Protein AF-0000000080298814 (afdb_homodimer)

Solvent-accessible surface area (backbone atoms only — not comparable to full-atom values): 32130 Å² total; per-residue (Å²): 128,80,72,78,66,82,83,69,59,76,47,76,43,80,50,87,76,54,73,72,42,52,56,66,29,29,35,49,43,35,36,36,37,41,56,43,55,50,73,49,74,78,47,50,82,78,32,83,67,6,69,38,52,48,50,89,70,24,35,37,42,87,37,32,31,44,38,39,27,72,34,41,35,28,40,36,32,36,79,73,35,71,78,40,79,45,38,52,13,29,32,38,56,44,50,51,74,41,45,32,31,57,47,56,35,52,82,54,8,29,31,34,40,38,41,28,32,49,43,62,54,60,50,44,31,40,74,65,58,77,48,46,75,87,60,33,72,41,61,58,48,84,46,70,68,59,50,48,51,55,42,50,44,44,51,45,60,70,66,59,52,50,49,36,45,40,26,43,28,10,46,50,42,24,50,54,15,40,50,54,19,46,31,53,45,54,62,34,49,55,90,49,47,43,56,55,50,50,50,50,50,51,53,48,61,75,35,37,55,46,84,80,52,62,61,59,51,22,54,76,68,71,44,57,48,70,56,45,43,53,52,37,22,73,51,70,74,31,46,57,67,57,42,51,51,51,51,39,50,52,48,47,54,41,42,44,35,20,43,84,64,48,72,61,53,50,27,55,52,44,54,45,95,36,54,66,54,42,41,53,51,42,22,71,73,71,74,35,44,65,67,56,50,22,33,38,50,25,63,75,75,75,72,76,76,73,81,122,128,78,70,79,69,80,83,69,60,75,45,76,43,79,50,86,78,54,73,71,41,53,56,67,30,30,36,51,44,33,36,36,39,40,58,43,55,51,74,47,75,78,49,49,80,79,32,83,68,5,70,39,53,48,51,89,69,24,34,36,43,87,37,32,32,45,38,38,27,73,33,41,34,28,40,36,32,37,80,73,34,72,77,40,80,43,37,51,14,30,33,38,56,44,49,50,75,42,44,32,33,57,48,56,35,54,82,54,7,29,30,36,40,38,42,28,32,47,42,63,53,58,51,44,29,39,73,64,60,76,49,46,75,88,60,32,72,40,62,59,48,84,45,69,69,61,50,49,51,54,40,48,43,44,51,45,61,69,65,60,52,49,50,36,44,40,27,42,27,9,47,52,40,24,49,53,15,40,51,52,19,45,31,53,46,54,63,34,50,55,90,50,48,43,56,54,49,50,48,49,51,51,54,47,61,76,36,38,55,48,83,80,53,62,60,59,52,21,54,75,68,71,43,57,49,72,57,45,42,53,51,38,21,73,52,70,73,32,46,56,68,58,43,50,52,51,51,37,49,52,48,47,53,42,42,43,34,20,43,86,64,49,71,60,53,49,27,54,51,43,55,45,96,35,55,67,54,40,41,52,50,43,22,70,74,70,74,36,43,65,67,5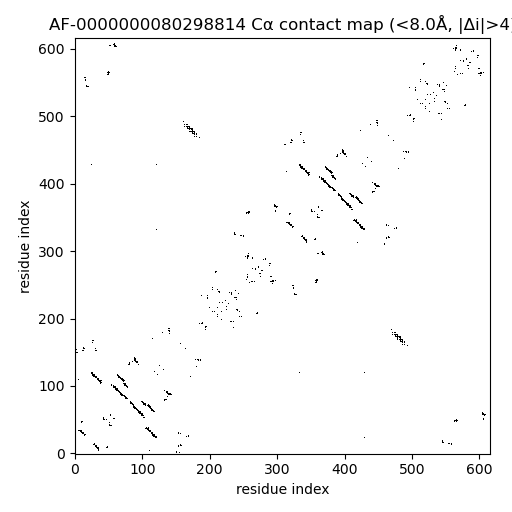5,49,20,33,38,51,25,62,74,75,75,71,76,75,73,80,121

Organism: Bacteroides stercoris (NCBI:txid46506)

Secondary structure (DSSP, 8-state):
-----SSS-EEEEE----HHHHTTS-EEEEEEEEEE-TT--SS-TT-TT-----TTT-EE-SSEEEEEEEEEEEEEEESSS--EEEETTEEEEE-TT-EEEEEE-TTT-EEEEEEEEE-HHHHHHHHTTSS-TT--EEE--S-HHHHHHHHHHHHHHHH--TTHHHHHHHHHHHHHHHHHHHHHHHHHHGGGHHHHHHHHHHHHHHTTTS---HHHHHHHTT--HHHHHHHHHHHHSS-HHHHHHHHHHHHHHHHHHH----HHHHHHHTT-S-HHHHHHHHHHHHSS-HHHHHHHHS----------/-----SSS-EEEEE----HHHHTTS-EEEEEEEEEE-TT--SS-TT-TT-----TTT-EE-SSEEEEEEEEEEEEEEESSS--EEEETTEEEEE-TT-EEEEEE-TTT-EEEEEEEEE-HHHHHHHHTTSS-TT--EEE--S-HHHHHHHHHHHHHHHH--TTHHHHHHHHHHHHHHHHHHHHHHHHHHGGGHHHHHHHHHHHHHHTTTS---HHHHHHHTT--HHHHHHHHHHHHSS-HHHHHHHHHHHHHHHHHHH----HHHHHHHTT-S-HHHHHHHHHHHHSS-HHHHHHHHS----------

Sequence (616 aa):
MTKNYNDLGVEFKYLIVNDMDQKFGLWVNTVGFQSIQPDSPYPLKDHPSGYFFNAQKGRVLREYQLVYITKGRGLFSSETTPEKQVCKGRLMVLFPGQWHTYHPYRQTGWNEYYIGFEGPVIDNLVKGGFLSKDNQVLEVGLNEELVSLFSRALEIAEADKISSQQYLGGIVLHIVGMILSISKNKIFEVGDVDQKIEQAKIIMNENVFKDIDPEELAMKLNISYSWFRKVFKDYTGYAPAKYFQELKLRKAKQLLVGTSHSVKEISFMLDYKSTEHFFSLFKKRTGFTPLEYRSFGRETEVENEDFDMTKNYNDLGVEFKYLIVNDMDQKFGLWVNTVGFQSIQPDSPYPLKDHPSGYFFNAQKGRVLREYQLVYITKGRGLFSSETTPEKQVCKGRLMVLFPGQWHTYHPYRQTGWNEYYIGFEGPVIDNLVKGGFLSKDNQVLEVGLNEELVSLFSRALEIAEADKISSQQYLGGIVLHIVGMILSISKNKIFEVGDVDQKIEQAKIIMNENVFKDIDPEELAMKLNISYSWFRKVFKDYTGYAPAKYFQELKLRKAKQLLVGTSHSVKEISFMLDYKSTEHFFSLFKKRTGFTPLEYRSFGRETEVENEDFD

Radius of gyration: 27.39 Å; Cα contacts (8 Å, |Δi|>4): 1115; chains: 2; bounding box: 81×77×68 Å

Structure (mmCIF, N/CA/C/O backbone):
data_AF-0000000080298814-model_v1
#
loop_
_entity.id
_entity.type
_entity.pdbx_description
1 polymer 'AraC family transcriptional regulator'
#
loop_
_atom_site.group_PDB
_atom_site.id
_atom_site.type_symbol
_atom_site.label_atom_id
_atom_site.label_alt_id
_atom_site.label_comp_id
_atom_site.label_asym_id
_atom_site.label_entity_id
_atom_site.label_seq_id
_atom_site.pdbx_PDB_ins_code
_atom_site.Cartn_x
_atom_site.Cartn_y
_atom_site.Cartn_z
_atom_site.occupancy
_atom_site.B_iso_or_equiv
_atom_site.auth_seq_id
_atom_site.auth_comp_id
_atom_site.auth_asym_id
_atom_site.auth_atom_id
_atom_site.pdbx_PDB_model_num
ATOM 1 N N . MET A 1 1 ? 7.207 -0.184 19.047 1 35.66 1 MET A N 1
ATOM 2 C CA . MET A 1 1 ? 5.98 -0.48 19.781 1 35.66 1 MET A CA 1
ATOM 3 C C . MET A 1 1 ? 4.812 0.341 19.25 1 35.66 1 MET A C 1
ATOM 5 O O . MET A 1 1 ? 4.879 1.571 19.219 1 35.66 1 MET A O 1
ATOM 9 N N . THR A 1 2 ? 4.062 -0.281 18.484 1 47.53 2 THR A N 1
ATOM 10 C CA . THR A 1 2 ? 2.891 0.423 17.969 1 47.53 2 THR A CA 1
ATOM 11 C C . THR A 1 2 ? 2.053 0.984 19.125 1 47.53 2 THR A C 1
ATOM 13 O O . THR A 1 2 ? 1.769 0.281 20.094 1 47.53 2 THR A O 1
ATOM 16 N N . LYS A 1 3 ? 2.055 2.26 19.25 1 52.78 3 LYS A N 1
ATOM 17 C CA . LYS A 1 3 ? 1.209 2.922 20.234 1 52.78 3 LYS A CA 1
ATOM 18 C C . LYS A 1 3 ? -0.195 2.324 20.25 1 52.78 3 LYS A C 1
ATOM 20 O O . LYS A 1 3 ? -0.808 2.146 19.188 1 52.78 3 LYS A O 1
ATOM 25 N N . ASN A 1 4 ? -0.566 1.543 21.281 1 52.34 4 ASN A N 1
ATOM 26 C CA . ASN A 1 4 ? -1.915 1.016 21.453 1 52.34 4 ASN A CA 1
ATOM 27 C C . ASN A 1 4 ? -2.914 2.125 21.766 1 52.34 4 ASN A C 1
ATOM 29 O O . ASN A 1 4 ? -2.895 2.697 22.859 1 52.34 4 ASN A O 1
ATOM 33 N N . TYR A 1 5 ? -3.617 2.631 20.844 1 58.25 5 TYR A N 1
ATOM 34 C CA . TYR A 1 5 ? -4.578 3.717 21.016 1 58.25 5 TYR A CA 1
ATOM 35 C C . TYR A 1 5 ? -5.855 3.223 21.672 1 58.25 5 TYR A C 1
ATOM 37 O O . TYR A 1 5 ? -6.848 3.949 21.75 1 58.25 5 TYR A O 1
ATOM 45 N N . ASN A 1 6 ? -6.035 1.974 22.188 1 53.84 6 ASN A N 1
ATOM 46 C CA . ASN A 1 6 ? -7.312 1.367 22.562 1 53.84 6 ASN A CA 1
ATOM 47 C C . ASN A 1 6 ? -8.094 2.25 23.531 1 53.84 6 ASN A C 1
ATOM 49 O O . ASN A 1 6 ? -9.328 2.23 23.547 1 53.84 6 ASN A O 1
ATOM 53 N N . ASP A 1 7 ? -7.484 2.822 24.547 1 52.81 7 ASP A N 1
ATOM 54 C CA . ASP A 1 7 ? -8.422 3.248 25.578 1 52.81 7 ASP A CA 1
ATOM 55 C C . ASP A 1 7 ? -8.328 4.754 25.828 1 52.81 7 ASP A C 1
ATOM 57 O O . ASP A 1 7 ? -9.023 5.293 26.688 1 52.81 7 ASP A O 1
ATOM 61 N N . LEU A 1 8 ? -7.414 5.465 25.203 1 54.56 8 LEU A N 1
ATOM 62 C CA . LEU A 1 8 ? -7.418 6.832 25.719 1 54.56 8 LEU A CA 1
ATOM 63 C C . LEU A 1 8 ? -7.18 7.832 24.594 1 54.56 8 LEU A C 1
ATOM 65 O O . LEU A 1 8 ? -6.246 7.668 23.797 1 54.56 8 LEU A O 1
ATOM 69 N N . GLY A 1 9 ? -8.266 8.727 24.328 1 63.69 9 GLY A N 1
ATOM 70 C CA . GLY A 1 9 ? -8.148 10.078 23.812 1 63.69 9 GLY A CA 1
ATOM 71 C C . GLY A 1 9 ? -8.383 10.18 22.328 1 63.69 9 GLY A C 1
ATOM 72 O O . GLY A 1 9 ? -9.016 9.305 21.734 1 63.69 9 GLY A O 1
ATOM 73 N N . VAL A 1 10 ? -8.594 11.219 21.797 1 67 10 VAL A N 1
ATOM 74 C CA . VAL A 1 10 ? -8.797 11.625 20.406 1 67 10 VAL A CA 1
ATOM 75 C C . VAL A 1 10 ? -7.469 12.094 19.797 1 67 10 VAL A C 1
ATOM 77 O O . VAL A 1 10 ? -6.766 12.906 20.406 1 67 10 VAL A O 1
ATOM 80 N N . GLU A 1 11 ? -7.066 11.234 18.797 1 75.75 11 GLU A N 1
ATOM 81 C CA . GLU A 1 11 ? -5.93 11.68 17.984 1 75.75 11 GLU A CA 1
ATOM 82 C C . GLU A 1 11 ? -6.336 11.93 16.547 1 75.75 11 GLU A C 1
ATOM 84 O O . GLU A 1 11 ? -7.078 11.141 15.953 1 75.75 11 GLU A O 1
ATOM 89 N N . PHE A 1 12 ? -6.043 13.133 16.094 1 74.75 12 PHE A N 1
ATOM 90 C CA . PHE A 1 12 ? -6.379 13.484 14.719 1 74.75 12 PHE A CA 1
ATOM 91 C C . PHE A 1 12 ? -5.277 14.328 14.086 1 74.75 12 PHE A C 1
ATOM 93 O O . PHE A 1 12 ? -4.715 15.211 14.742 1 74.75 12 PHE A O 1
ATOM 100 N N . LYS A 1 13 ? -5.02 13.961 12.898 1 77.62 13 LYS A N 1
AT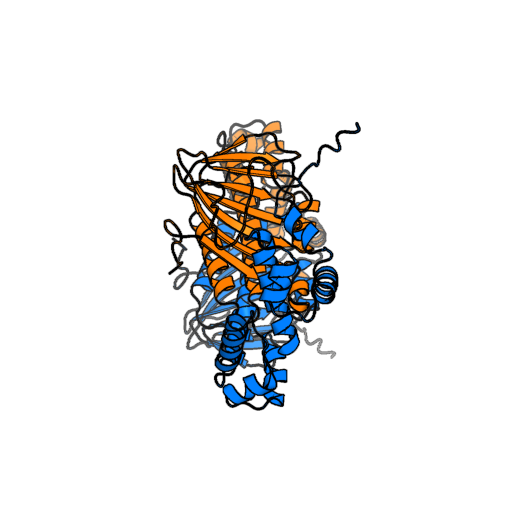OM 101 C CA . LYS A 1 13 ? -4.023 14.719 12.156 1 77.62 13 LYS A CA 1
ATOM 102 C C . LYS A 1 13 ? -4.559 15.133 10.789 1 77.62 13 LYS A C 1
ATOM 104 O O . LYS A 1 13 ? -5.133 14.32 10.062 1 77.62 13 LYS A O 1
ATOM 109 N N . TYR A 1 14 ? -4.469 16.438 10.555 1 80.19 14 TYR A N 1
ATOM 110 C CA . TYR A 1 14 ? -4.625 16.953 9.203 1 80.19 14 TYR A CA 1
ATOM 111 C C . TYR A 1 14 ? -3.268 17.125 8.523 1 80.19 14 TYR A C 1
ATOM 113 O O . TYR A 1 14 ? -2.311 17.594 9.141 1 80.19 14 TYR A O 1
ATOM 121 N N . LEU A 1 15 ? -3.271 16.781 7.309 1 88.38 15 LEU A N 1
ATOM 122 C CA . LEU A 1 15 ? -1.964 16.734 6.664 1 88.38 15 LEU A CA 1
ATOM 123 C C . LEU A 1 15 ? -1.89 17.734 5.512 1 88.38 15 LEU A C 1
ATOM 125 O O . LEU A 1 15 ? -2.902 18.031 4.871 1 88.38 15 LEU A O 1
ATOM 129 N N . ILE A 1 16 ? -0.72 18.25 5.34 1 87.94 16 ILE A N 1
ATOM 130 C CA . ILE A 1 16 ? -0.401 19.094 4.191 1 87.94 16 ILE A CA 1
ATOM 131 C C . ILE A 1 16 ? 0.004 18.219 3.01 1 87.94 16 ILE A C 1
ATOM 133 O O . ILE A 1 16 ? 0.747 17.25 3.176 1 87.94 16 ILE A O 1
ATOM 137 N N . VAL A 1 17 ? -0.462 18.562 1.868 1 89.94 17 VAL A N 1
ATOM 138 C CA . VAL A 1 17 ? -0.187 17.828 0.641 1 89.94 17 VAL A CA 1
ATOM 139 C C . VAL A 1 17 ? 0.389 18.766 -0.414 1 89.94 17 VAL A C 1
ATOM 141 O O . VAL A 1 17 ? -0.25 19.75 -0.789 1 89.94 17 VAL A O 1
ATOM 144 N N . ASN A 1 18 ? 1.542 18.5 -0.872 1 88.62 18 ASN A N 1
ATOM 145 C CA . ASN A 1 18 ? 2.123 19.328 -1.92 1 88.62 18 ASN A CA 1
ATOM 146 C C . ASN A 1 18 ? 1.978 18.688 -3.295 1 88.62 18 ASN A C 1
ATOM 148 O O . ASN A 1 18 ? 1.37 17.609 -3.424 1 88.62 18 ASN A O 1
ATOM 152 N N . ASP A 1 19 ? 2.533 19.297 -4.289 1 88.69 19 ASP A N 1
ATOM 153 C CA . ASP A 1 19 ? 2.375 18.844 -5.668 1 88.69 19 ASP A CA 1
ATOM 154 C C . ASP A 1 19 ? 3.076 17.5 -5.883 1 88.69 19 ASP A C 1
ATOM 156 O O . ASP A 1 19 ? 2.555 16.625 -6.578 1 88.69 19 ASP A O 1
ATOM 160 N N . MET A 1 20 ? 4.164 17.344 -5.348 1 90.19 20 MET A N 1
ATOM 161 C CA . MET A 1 20 ? 4.914 16.109 -5.5 1 90.19 20 MET A CA 1
ATOM 162 C C . MET A 1 20 ? 4.168 14.938 -4.863 1 90.19 20 MET A C 1
ATOM 164 O O . MET A 1 20 ? 4.172 13.828 -5.395 1 90.19 20 MET A O 1
ATOM 168 N N . ASP A 1 21 ? 3.555 15.203 -3.74 1 93.69 21 ASP A N 1
ATOM 169 C CA . ASP A 1 21 ? 2.762 14.18 -3.068 1 93.69 21 ASP A CA 1
ATOM 170 C C . ASP A 1 21 ? 1.649 13.656 -3.977 1 93.69 21 ASP A C 1
ATOM 172 O O . ASP A 1 21 ? 1.376 12.453 -4.004 1 93.69 21 ASP A O 1
ATOM 176 N N . GLN A 1 22 ? 1.124 14.555 -4.703 1 93.94 22 GLN A N 1
ATOM 177 C CA . GLN A 1 22 ? 0.002 14.188 -5.562 1 93.94 22 GLN A CA 1
ATOM 178 C C . GLN A 1 22 ? 0.46 13.297 -6.715 1 93.94 22 GLN A C 1
ATOM 180 O O . GLN A 1 22 ? -0.32 12.5 -7.242 1 93.94 22 GLN A O 1
ATOM 185 N N . LYS A 1 23 ? 1.695 13.375 -7.09 1 94.5 23 LYS A N 1
ATOM 186 C CA . LYS A 1 23 ? 2.238 12.57 -8.18 1 94.5 23 LYS A CA 1
ATOM 187 C C . LYS A 1 23 ? 2.33 11.102 -7.789 1 94.5 23 LYS A C 1
ATOM 189 O O . LYS A 1 23 ? 2.469 10.234 -8.656 1 94.5 23 LYS A O 1
ATOM 194 N N . PHE A 1 24 ? 2.266 10.836 -6.535 1 96.25 24 PHE A N 1
ATOM 195 C CA . PHE A 1 24 ? 2.281 9.453 -6.062 1 96.25 24 PHE A CA 1
ATOM 196 C C . PHE A 1 24 ? 0.98 8.742 -6.426 1 96.25 24 PHE A C 1
ATOM 198 O O . PHE A 1 24 ? 0.918 7.512 -6.422 1 96.25 24 PHE A O 1
ATOM 205 N N . GLY A 1 25 ? -0.057 9.5 -6.723 1 97.19 25 GLY A N 1
ATOM 206 C CA . GLY A 1 25 ? -1.312 8.953 -7.211 1 97.19 25 GLY A CA 1
ATOM 207 C C . GLY A 1 25 ? -2.359 8.805 -6.125 1 97.19 25 GLY A C 1
ATOM 208 O O . GLY A 1 25 ? -3.531 8.555 -6.418 1 97.19 25 GLY A O 1
ATOM 209 N N . LEU A 1 26 ? -1.977 8.859 -4.914 1 98.19 26 LEU A N 1
ATOM 210 C CA . LEU A 1 26 ? -2.85 8.844 -3.746 1 98.19 26 LEU A CA 1
ATOM 211 C C . LEU A 1 26 ? -2.232 9.641 -2.6 1 98.19 26 LEU A C 1
ATOM 213 O O . LEU A 1 26 ? -1.035 9.523 -2.328 1 98.19 26 LEU A O 1
ATOM 217 N N . TRP A 1 27 ? -3.025 10.492 -1.965 1 97.5 27 TRP A N 1
ATOM 218 C CA . TRP A 1 27 ? -2.527 11.266 -0.834 1 97.5 27 TRP A CA 1
ATOM 219 C C . TRP A 1 27 ? -3.543 11.281 0.303 1 97.5 27 TRP A C 1
ATOM 221 O O . TRP A 1 27 ? -4.742 11.102 0.077 1 97.5 27 TRP A O 1
ATOM 231 N N . VAL A 1 28 ? -3 11.438 1.46 1 97.62 28 VAL A N 1
ATOM 232 C CA . VAL A 1 28 ? -3.795 11.328 2.68 1 97.62 28 VAL A CA 1
ATOM 233 C C . VAL A 1 28 ? -4.047 12.719 3.264 1 97.62 28 VAL A C 1
ATOM 235 O O . VAL A 1 28 ? -3.113 13.508 3.414 1 97.62 28 VAL A O 1
ATOM 238 N N . ASN A 1 29 ? -5.281 12.977 3.609 1 93 29 ASN A N 1
ATOM 239 C CA . ASN A 1 29 ? -5.668 14.273 4.16 1 93 29 ASN A CA 1
ATOM 240 C C . ASN A 1 29 ? -5.785 14.227 5.68 1 93 29 ASN A C 1
ATOM 242 O O . ASN A 1 29 ? -5.469 15.203 6.359 1 93 29 ASN A O 1
ATOM 246 N N . THR A 1 30 ? -6.289 13.102 6.125 1 91.38 30 THR A N 1
ATOM 247 C CA . THR A 1 30 ? -6.574 13.008 7.555 1 91.38 30 THR A CA 1
ATOM 248 C C . THR A 1 30 ? -6.336 11.586 8.062 1 91.38 30 THR A C 1
ATOM 250 O O . THR A 1 30 ? -6.531 10.617 7.328 1 91.38 30 THR A O 1
ATOM 253 N N . VAL A 1 31 ? -5.863 11.484 9.227 1 94.62 31 VAL A N 1
ATOM 254 C CA . VAL A 1 31 ? -5.762 10.234 9.977 1 94.62 31 VAL A CA 1
ATOM 255 C C . VAL A 1 31 ? -6.211 10.461 11.414 1 94.62 31 VAL A C 1
ATOM 257 O O . VAL A 1 31 ? -5.953 11.516 12 1 94.62 31 VAL A O 1
ATOM 260 N N . GLY A 1 32 ? -6.969 9.414 11.93 1 92.75 32 GLY A N 1
ATOM 261 C CA . GLY A 1 32 ? -7.398 9.664 13.297 1 92.75 32 GLY A CA 1
ATOM 262 C C . GLY A 1 32 ? -7.852 8.406 14.016 1 92.75 32 GLY A C 1
ATOM 263 O O . GLY A 1 32 ? -8.023 7.352 13.398 1 92.75 32 GLY A O 1
ATOM 264 N N . PHE A 1 33 ? -7.879 8.5 15.289 1 93.19 33 PHE A N 1
ATOM 265 C CA . PHE A 1 33 ? -8.453 7.543 16.234 1 93.19 33 PHE A CA 1
ATOM 266 C C . PHE A 1 33 ? -9.352 8.25 17.234 1 93.19 33 PHE A C 1
ATOM 268 O O . PHE A 1 33 ? -9.023 9.344 17.719 1 93.19 33 PHE A O 1
ATOM 275 N N . GLN A 1 34 ? -10.484 7.676 17.438 1 88.56 34 GLN A N 1
ATOM 276 C CA . GLN A 1 34 ? -11.398 8.242 18.422 1 88.56 34 GLN A CA 1
ATOM 277 C C . GLN A 1 34 ? -11.992 7.16 19.312 1 88.56 34 GLN A C 1
ATOM 279 O O . GLN A 1 34 ? -12.5 6.152 18.812 1 88.56 34 GLN A O 1
ATOM 284 N N . SER A 1 35 ? -11.898 7.398 20.562 1 90.06 35 SER A N 1
ATOM 285 C CA . SER A 1 35 ? -12.57 6.562 21.562 1 90.06 35 SER A CA 1
ATOM 286 C C . SER A 1 35 ? -13.766 7.285 22.172 1 90.06 35 SER A C 1
ATOM 288 O O . SER A 1 35 ? -13.609 8.344 22.781 1 90.06 35 SER A O 1
ATOM 290 N N . ILE A 1 36 ? -14.922 6.793 21.953 1 86.5 36 ILE A N 1
ATOM 291 C CA . ILE A 1 36 ? -16.156 7.328 22.531 1 86.5 36 ILE A CA 1
ATOM 292 C C . ILE A 1 36 ? -16.656 6.383 23.609 1 86.5 36 ILE A C 1
ATOM 294 O O . ILE A 1 36 ? -17.078 5.262 23.328 1 86.5 36 ILE A O 1
ATOM 298 N N . GLN A 1 37 ? -16.672 6.879 24.75 1 87.88 37 GLN A N 1
ATOM 299 C CA . GLN A 1 37 ? -17.062 6.055 25.891 1 87.88 37 GLN A CA 1
ATOM 300 C C . GLN A 1 37 ? -18.578 5.938 25.984 1 87.88 37 GLN A C 1
ATOM 302 O O . GLN A 1 37 ? -19.312 6.82 25.531 1 87.88 37 GLN A O 1
ATOM 307 N N . PRO A 1 38 ? -19.031 4.805 26.641 1 89.88 38 PRO A N 1
ATOM 308 C CA . PRO A 1 38 ? -20.469 4.707 26.906 1 89.88 38 PRO A CA 1
ATOM 309 C C . PRO A 1 38 ? -21.016 5.91 27.672 1 89.88 38 PRO A C 1
ATOM 311 O O . PRO A 1 38 ? -20.328 6.441 28.547 1 89.88 38 PRO A O 1
ATOM 314 N N . ASP A 1 39 ? -22.188 6.395 27.312 1 86.06 39 ASP A N 1
ATOM 315 C CA . ASP A 1 39 ? -22.953 7.441 27.969 1 86.06 39 ASP A CA 1
ATOM 316 C C . ASP A 1 39 ? -22.234 8.781 27.906 1 86.06 39 ASP A C 1
ATOM 318 O O . ASP A 1 39 ? -22.469 9.672 28.734 1 86.06 39 ASP A O 1
ATOM 322 N N . SER A 1 40 ? -21.312 8.844 27.016 1 77.69 40 SER A N 1
ATOM 323 C CA . SER A 1 40 ? -20.672 10.141 26.766 1 77.69 40 SER A CA 1
ATOM 324 C C . SER A 1 40 ? -21.469 10.961 25.766 1 77.69 40 SER A C 1
ATOM 326 O O . SER A 1 40 ? -22.203 10.414 24.938 1 77.69 40 SER A O 1
ATOM 328 N N . PRO A 1 41 ? -21.453 12.352 26.016 1 67.31 41 PRO A N 1
ATOM 329 C CA . PRO A 1 41 ? -22.156 13.172 25.031 1 67.31 41 PRO A CA 1
ATOM 330 C C . PRO A 1 41 ? -21.625 12.953 23.609 1 67.31 41 PRO A C 1
ATOM 332 O O . PRO A 1 41 ? -20.422 12.75 23.422 1 67.31 41 PRO A O 1
ATOM 335 N N . TYR A 1 42 ? -22.484 12.711 22.656 1 64.69 42 TYR A N 1
ATOM 336 C CA . TYR A 1 42 ? -22.125 12.586 21.25 1 64.69 42 TYR A CA 1
ATOM 337 C C . TYR A 1 42 ? -22.953 13.547 20.391 1 64.69 42 TYR A C 1
ATOM 339 O O . TYR A 1 42 ? -24.172 13.609 20.531 1 64.69 42 TYR A O 1
ATOM 347 N N . PRO A 1 43 ? -22.281 14.32 19.438 1 61.75 43 PRO A N 1
ATOM 348 C CA . PRO A 1 43 ? -20.844 14.367 19.234 1 61.75 43 PRO A CA 1
ATOM 349 C C . PRO A 1 43 ? -20.109 15.047 20.391 1 61.75 43 PRO A C 1
ATOM 351 O O . PRO A 1 43 ? -20.719 15.773 21.172 1 61.75 43 PRO A O 1
ATOM 354 N N . LEU A 1 44 ? -18.797 14.656 20.609 1 54.38 44 LEU A N 1
ATOM 355 C CA . LEU A 1 44 ? -18.031 15.273 21.688 1 54.38 44 LEU A CA 1
ATOM 356 C C . LEU A 1 44 ? -17.969 16.797 21.5 1 54.38 44 LEU A C 1
ATOM 358 O O . LEU A 1 44 ? -17.672 17.281 20.422 1 54.38 44 LEU A O 1
ATOM 362 N N . LYS A 1 45 ? -18.859 17.516 22.234 1 49.31 45 LYS A N 1
ATOM 363 C CA . LYS A 1 45 ? -18.891 18.984 22.203 1 49.31 45 LYS A CA 1
ATOM 364 C C . LYS A 1 45 ? -17.5 19.562 22.078 1 49.31 45 LYS A C 1
ATOM 366 O O . LYS A 1 45 ? -17.281 20.516 21.328 1 49.31 45 LYS A O 1
ATOM 371 N N . ASP A 1 46 ? -16.672 19.156 23.062 1 45.66 46 ASP A N 1
ATOM 372 C CA . ASP A 1 46 ? -15.328 19.719 23.172 1 45.66 46 ASP A CA 1
ATOM 373 C C . ASP A 1 46 ? -14.32 18.922 22.359 1 45.66 46 ASP A C 1
ATOM 375 O O . ASP A 1 46 ? -13.172 18.734 22.766 1 45.66 46 ASP A O 1
ATOM 379 N N . HIS A 1 47 ? -14.836 18.219 21.359 1 48.5 47 HIS A N 1
ATOM 380 C CA . HIS A 1 47 ? -13.812 17.484 20.625 1 48.5 47 HIS A CA 1
ATOM 381 C C . HIS A 1 47 ? -12.75 18.438 20.062 1 48.5 47 HIS A C 1
ATOM 383 O O . HIS A 1 47 ? -13.07 19.391 19.359 1 48.5 47 HIS A O 1
ATOM 389 N N . PRO A 1 48 ? -11.695 18.344 20.766 1 42.06 48 PRO A N 1
ATOM 390 C CA . PRO A 1 48 ? -10.672 19.297 20.312 1 42.06 48 PRO A CA 1
ATOM 391 C C . PRO A 1 48 ? -10.641 19.469 18.797 1 42.06 48 PRO A C 1
ATOM 393 O O . PRO A 1 48 ? -10.242 20.516 18.297 1 42.06 48 PRO A O 1
ATOM 396 N N . SER A 1 49 ? -10.742 18.25 18.109 1 42.47 49 SER A N 1
ATOM 397 C CA . SER A 1 49 ? -10.539 18.359 16.672 1 42.47 49 SER A CA 1
ATOM 398 C C . SER A 1 49 ? -11.82 18.797 15.969 1 42.47 49 SER A C 1
ATOM 400 O O . SER A 1 49 ? -11.812 19.031 14.758 1 42.47 49 SER A O 1
ATOM 402 N N . GLY A 1 50 ? -12.82 19.281 16.688 1 43.53 50 GLY A N 1
ATOM 403 C CA . GLY A 1 50 ? -14.008 19.875 16.094 1 43.53 50 GLY A CA 1
ATOM 404 C C . GLY A 1 50 ? -14.742 18.953 15.141 1 43.53 50 GLY A C 1
ATOM 405 O O . GLY A 1 50 ? -15.602 19.391 14.383 1 43.53 50 GLY A O 1
ATOM 406 N N . TYR A 1 51 ? -14.297 17.812 14.945 1 47.19 51 TYR A N 1
ATOM 407 C CA . TYR A 1 51 ? -15.117 17.031 14.023 1 47.19 51 TYR A CA 1
ATOM 408 C C . TYR A 1 51 ? -16.516 16.844 14.578 1 47.19 51 TYR A C 1
ATOM 410 O O . TYR A 1 51 ? -16.719 16.062 15.516 1 47.19 51 TYR A O 1
ATOM 418 N N . PHE A 1 52 ? -17.266 17.906 14.562 1 49.69 52 PHE A N 1
ATOM 419 C CA . PHE A 1 52 ? -18.656 17.875 14.969 1 49.69 52 PHE A CA 1
ATOM 420 C C . PHE A 1 52 ? -19.516 17.141 13.945 1 49.69 52 PHE A C 1
ATOM 422 O O . PHE A 1 52 ? -19.766 17.672 12.859 1 49.69 52 PHE A O 1
ATOM 429 N N . PHE A 1 53 ? -19.266 15.805 14.031 1 59.22 53 PHE A N 1
ATOM 430 C CA . PHE A 1 53 ? -20.219 15.023 13.258 1 59.22 53 PHE A CA 1
ATOM 431 C C . PHE A 1 53 ? -21.562 14.969 13.969 1 59.22 53 PHE A C 1
ATOM 433 O O . PHE A 1 53 ? -21.672 14.438 15.078 1 59.22 53 PHE A O 1
ATOM 440 N N . ASN A 1 54 ? -22.438 15.859 13.484 1 61.25 54 ASN A N 1
ATOM 441 C CA . ASN A 1 54 ? -23.812 15.711 13.945 1 61.25 54 ASN A CA 1
ATOM 442 C C . ASN A 1 54 ? -24.484 14.5 13.32 1 61.25 54 ASN A C 1
ATOM 444 O O . ASN A 1 54 ? -24.906 14.539 12.164 1 61.25 54 ASN A O 1
ATOM 448 N N . ALA A 1 55 ? -24.578 13.547 14.055 1 65.12 55 ALA A N 1
ATOM 449 C CA . ALA A 1 55 ? -25.078 12.25 13.594 1 65.12 55 ALA A CA 1
ATOM 450 C C . ALA A 1 55 ? -26.5 12.367 13.07 1 65.12 55 ALA A C 1
ATOM 452 O O . ALA A 1 55 ? -26.906 11.617 12.188 1 65.12 55 ALA A O 1
ATOM 453 N N . GLN A 1 56 ? -27.234 13.227 13.539 1 68.12 56 GLN A N 1
ATOM 454 C CA . GLN A 1 56 ? -28.641 13.352 13.133 1 68.12 56 GLN A CA 1
ATOM 455 C C . GLN A 1 56 ? -28.75 13.961 11.734 1 68.12 56 GLN A C 1
ATOM 457 O O . GLN A 1 56 ? -29.609 13.562 10.953 1 68.12 56 GLN A O 1
ATOM 462 N N . LYS A 1 57 ? -27.891 14.758 11.383 1 76.31 57 LYS A N 1
ATOM 463 C CA . LYS A 1 57 ? -27.984 15.43 10.094 1 76.31 57 LYS A CA 1
ATOM 464 C C . LYS A 1 57 ? -27.109 14.742 9.047 1 76.31 57 LYS A C 1
ATOM 466 O O . LYS A 1 57 ? -27.391 14.805 7.852 1 76.31 57 LYS A O 1
ATOM 471 N N . GLY A 1 58 ? -26.172 14.109 9.461 1 84.81 58 GLY A N 1
ATOM 472 C CA . GLY A 1 58 ? -25.234 13.484 8.539 1 84.81 58 GLY A CA 1
ATOM 473 C C . GLY A 1 58 ? -24.312 14.477 7.867 1 84.81 58 GLY A C 1
ATOM 474 O O . GLY A 1 58 ? -24.203 15.625 8.297 1 84.81 58 GLY A O 1
ATOM 475 N N . ARG A 1 59 ? -23.531 14 6.84 1 84.38 59 ARG A N 1
ATOM 476 C CA . ARG A 1 59 ? -22.578 14.867 6.148 1 84.38 59 ARG A CA 1
ATOM 477 C C . ARG A 1 59 ? -22.188 14.281 4.797 1 84.38 59 ARG A C 1
ATOM 479 O O . ARG A 1 59 ? -22.531 13.141 4.484 1 84.38 59 ARG A O 1
ATOM 486 N N . VAL A 1 60 ? -21.609 15.188 4.02 1 86.62 60 VAL A N 1
ATOM 487 C CA . VAL A 1 60 ? -21 14.82 2.746 1 86.62 60 VAL A CA 1
ATOM 488 C C . VAL A 1 60 ? -19.516 15.164 2.766 1 86.62 60 VAL A C 1
ATOM 490 O O . VAL A 1 60 ? -19.141 16.297 3.096 1 86.62 60 VAL A O 1
ATOM 493 N N . LEU A 1 61 ? -18.672 14.18 2.484 1 86.81 61 LEU A N 1
ATOM 494 C CA . LEU A 1 61 ? -17.219 14.391 2.416 1 86.81 61 LEU A CA 1
ATOM 495 C C . LEU A 1 61 ? -16.781 14.617 0.976 1 86.81 61 LEU A C 1
ATOM 497 O O . LEU A 1 61 ? -17.484 14.25 0.036 1 86.81 61 LEU A O 1
ATOM 501 N N . ARG A 1 62 ? -15.617 15.164 0.833 1 86.12 62 ARG A N 1
ATOM 502 C CA . ARG A 1 62 ? -15.031 15.352 -0.492 1 86.12 62 ARG A CA 1
ATOM 503 C C . ARG A 1 62 ? -13.875 14.383 -0.728 1 86.12 62 ARG A C 1
ATOM 505 O O . ARG A 1 62 ? -13.148 14.508 -1.716 1 86.12 62 ARG A O 1
ATOM 512 N N . GLU A 1 63 ? -13.688 13.602 0.173 1 92.94 63 GLU A N 1
ATOM 513 C CA . GLU A 1 63 ? -12.641 12.586 0.122 1 92.94 63 GLU A CA 1
ATOM 514 C C . GLU A 1 63 ? -13.188 11.203 0.457 1 92.94 63 GLU A C 1
ATOM 516 O O . GLU A 1 63 ? -14.312 11.078 0.949 1 92.94 63 GLU A O 1
ATOM 521 N N . TYR A 1 64 ? -12.438 10.203 0.054 1 97.75 64 TYR A N 1
ATOM 522 C CA . TYR A 1 64 ? -12.727 8.875 0.571 1 97.75 64 TYR A CA 1
ATOM 523 C C . TYR A 1 64 ? -12.312 8.75 2.033 1 97.75 64 TYR A C 1
ATOM 525 O O . TYR A 1 64 ? -11.367 9.398 2.471 1 97.75 64 TYR A O 1
ATOM 533 N N . GLN A 1 65 ? -13.008 7.934 2.713 1 97.69 65 GLN A N 1
ATOM 534 C CA . GLN A 1 65 ? -12.555 7.609 4.062 1 97.69 65 GLN A CA 1
ATOM 535 C C . GLN A 1 65 ? -12.797 6.137 4.387 1 97.69 65 GLN A C 1
ATOM 537 O O . GLN A 1 65 ? -13.828 5.578 4.012 1 97.69 65 GLN A O 1
ATOM 542 N N . LEU A 1 66 ? -11.859 5.508 5.023 1 98.62 66 LEU A N 1
ATOM 543 C CA . LEU A 1 66 ? -12.039 4.215 5.68 1 98.62 66 LEU A CA 1
ATOM 544 C C . LEU A 1 66 ? -12.203 4.387 7.184 1 98.62 66 LEU A C 1
ATOM 546 O O . LEU A 1 66 ? -11.398 5.062 7.828 1 98.62 66 LEU A O 1
ATOM 550 N N . VAL A 1 67 ? -13.25 3.836 7.738 1 97.88 67 VAL A N 1
ATOM 551 C CA . VAL A 1 67 ? -13.523 3.906 9.164 1 97.88 67 VAL A CA 1
ATOM 552 C C . VAL A 1 67 ? -13.633 2.498 9.742 1 97.88 67 VAL A C 1
ATOM 554 O O . VAL A 1 67 ? -14.516 1.728 9.367 1 97.88 67 VAL A O 1
ATOM 557 N N . TYR A 1 68 ? -12.781 2.166 10.625 1 98.31 68 TYR A N 1
ATOM 558 C CA . TYR A 1 68 ? -12.711 0.825 11.195 1 98.31 68 TYR A CA 1
ATOM 559 C C . TYR A 1 68 ? -13.117 0.83 12.664 1 98.31 68 TYR A C 1
ATOM 561 O O . TYR A 1 68 ? -12.477 1.491 13.484 1 98.31 68 TYR A O 1
ATOM 569 N N . ILE A 1 69 ? -14.172 0.048 12.977 1 97.56 69 ILE A N 1
ATOM 570 C CA . ILE A 1 69 ? -14.68 -0.012 14.336 1 97.56 69 ILE A CA 1
ATOM 571 C C . ILE A 1 69 ? -14.016 -1.164 15.086 1 97.56 69 ILE A C 1
ATOM 573 O O . ILE A 1 69 ? -14.125 -2.322 14.688 1 97.56 69 ILE A O 1
ATOM 577 N N . THR A 1 70 ? -13.352 -0.868 16.203 1 97.12 70 THR A N 1
ATOM 578 C CA . THR A 1 70 ? -12.586 -1.893 16.906 1 97.12 70 THR A CA 1
ATOM 579 C C . THR A 1 70 ? -13.242 -2.234 18.25 1 97.12 70 THR A C 1
ATOM 581 O O . THR A 1 70 ? -12.844 -3.199 18.906 1 97.12 70 THR A O 1
ATOM 584 N N . LYS A 1 71 ? -14.148 -1.491 18.656 1 95.88 71 LYS A N 1
ATOM 585 C CA . LYS A 1 71 ? -14.93 -1.716 19.875 1 95.88 71 LYS A CA 1
ATOM 586 C C . LYS A 1 71 ? -16.312 -1.091 19.75 1 95.88 71 LYS A C 1
ATOM 588 O O . LYS A 1 71 ? -16.484 -0.039 19.125 1 95.88 71 LYS A O 1
ATOM 593 N N . GLY A 1 72 ? -17.328 -1.771 20.391 1 95.94 72 GLY A N 1
ATOM 594 C CA . GLY A 1 72 ? -18.656 -1.196 20.484 1 95.94 72 GLY A CA 1
ATOM 595 C C . GLY A 1 72 ? -19.516 -1.473 19.266 1 95.94 72 GLY A C 1
ATOM 596 O O . GLY A 1 72 ? -19.219 -2.375 18.484 1 95.94 72 GLY A O 1
ATOM 597 N N . ARG A 1 73 ? -20.688 -0.84 19.266 1 96.38 73 ARG A N 1
ATOM 598 C CA . ARG A 1 73 ? -21.641 -0.978 18.188 1 96.38 73 ARG A CA 1
ATOM 599 C C . ARG A 1 73 ? -22.391 0.332 17.953 1 96.38 73 ARG A C 1
ATOM 601 O O . ARG A 1 73 ? -22.375 1.223 18.797 1 96.38 73 ARG A O 1
ATOM 608 N N . GLY A 1 74 ? -23.031 0.408 16.797 1 96.56 74 GLY A N 1
ATOM 609 C CA . GLY A 1 74 ? -23.781 1.597 16.422 1 96.56 74 GLY A CA 1
ATOM 610 C C . GLY A 1 74 ? -24.531 1.442 15.102 1 96.56 74 GLY A C 1
ATOM 611 O O . GLY A 1 74 ? -24.938 0.337 14.742 1 96.56 74 GLY A O 1
ATOM 612 N N . LEU A 1 75 ? -24.812 2.604 14.539 1 96.25 75 LEU A N 1
ATOM 613 C CA . LEU A 1 75 ? -25.609 2.613 13.312 1 96.25 75 LEU A CA 1
ATOM 614 C C . LEU A 1 75 ? -24.875 3.354 12.195 1 96.25 75 LEU A C 1
ATOM 616 O O . LEU A 1 75 ? -24.125 4.289 12.461 1 96.25 75 LEU A O 1
ATOM 620 N N . PHE A 1 76 ? -25.141 2.924 10.961 1 97.12 76 PHE A N 1
ATOM 621 C CA . PHE A 1 76 ? -24.656 3.561 9.742 1 97.12 76 PHE A CA 1
ATOM 622 C C . PHE A 1 76 ? -25.766 3.658 8.695 1 97.12 76 PHE A C 1
ATOM 624 O O . PHE A 1 76 ? -26.578 2.742 8.555 1 97.12 76 PHE A O 1
ATOM 631 N N . SER A 1 77 ? -25.797 4.75 8.039 1 96.88 77 SER A N 1
ATOM 632 C CA . SER A 1 77 ? -26.641 4.895 6.852 1 96.88 77 SER A CA 1
ATOM 633 C C . SER A 1 77 ? -26.031 5.891 5.867 1 96.88 77 SER A C 1
ATOM 635 O O . SER A 1 77 ? -25.25 6.758 6.254 1 96.88 77 SER A O 1
ATOM 637 N N . SER A 1 78 ? -26.344 5.711 4.652 1 96.56 78 SER A N 1
ATOM 638 C CA . SER A 1 78 ? -25.938 6.637 3.596 1 96.56 78 SER A CA 1
ATOM 639 C C . SER A 1 78 ? -27.047 6.805 2.562 1 96.56 78 SER A C 1
ATOM 641 O O . SER A 1 78 ? -28.156 6.281 2.734 1 96.56 78 SER A O 1
ATOM 643 N N . GLU A 1 79 ? -26.703 7.656 1.592 1 95.5 79 GLU A N 1
ATOM 644 C CA . GLU A 1 79 ? -27.641 7.863 0.488 1 95.5 79 GLU A CA 1
ATOM 645 C C . GLU A 1 79 ? -28.047 6.535 -0.14 1 95.5 79 GLU A C 1
ATOM 647 O O . GLU A 1 79 ? -29.203 6.359 -0.529 1 95.5 79 GLU A O 1
ATOM 652 N N . THR A 1 80 ? -27.188 5.582 -0.199 1 96.06 80 THR A N 1
ATOM 653 C CA . THR A 1 80 ? -27.453 4.336 -0.905 1 96.06 80 THR A CA 1
ATOM 654 C C . THR A 1 80 ? -27.594 3.176 0.077 1 96.06 80 THR A C 1
ATOM 656 O O . THR A 1 80 ? -28.109 2.111 -0.278 1 96.06 80 THR A O 1
ATOM 659 N N . THR A 1 81 ? -27.156 3.352 1.248 1 96.69 81 THR A N 1
ATOM 660 C CA . THR A 1 81 ? -27.188 2.281 2.24 1 96.69 81 THR A CA 1
ATOM 661 C C . THR A 1 81 ? -28.219 2.568 3.316 1 96.69 81 THR A C 1
ATOM 663 O O . THR A 1 81 ? -28.078 3.508 4.102 1 96.69 81 THR A O 1
ATOM 666 N N . PRO A 1 82 ? -29.281 1.747 3.311 1 96.56 82 PRO A N 1
ATOM 667 C CA . PRO A 1 82 ? -30.234 1.921 4.406 1 96.56 82 PRO A CA 1
ATOM 668 C C . PRO A 1 82 ? -29.609 1.708 5.781 1 96.56 82 PRO A C 1
ATOM 670 O O . PRO A 1 82 ? -28.578 1.037 5.891 1 96.56 82 PRO A O 1
ATOM 673 N N . GLU A 1 83 ? -30.297 2.273 6.777 1 96.5 83 GLU A N 1
ATOM 674 C CA . GLU A 1 83 ? -29.75 2.205 8.133 1 96.5 83 GLU A CA 1
ATOM 675 C C . GLU A 1 83 ? -29.484 0.761 8.547 1 96.5 83 GLU A C 1
ATOM 677 O O . GLU A 1 83 ? -30.344 -0.108 8.367 1 96.5 83 GLU A O 1
ATOM 682 N N . LYS A 1 84 ? -28.297 0.533 9.07 1 96.25 84 LYS A N 1
ATOM 683 C CA . LYS A 1 84 ? -27.938 -0.802 9.547 1 96.25 84 LYS A CA 1
ATOM 684 C C . LYS A 1 84 ? -27 -0.729 10.742 1 96.25 84 LYS A C 1
ATOM 686 O O . LYS A 1 84 ? -26.344 0.291 10.953 1 96.25 84 LYS A O 1
ATOM 691 N N . GLN A 1 85 ? -27.047 -1.773 11.406 1 96.62 85 GLN A N 1
ATOM 692 C CA . GLN A 1 85 ? -26.172 -1.856 12.57 1 96.62 85 GLN A CA 1
ATOM 693 C C . GLN A 1 85 ? -24.734 -2.143 12.156 1 96.62 85 GLN A C 1
ATOM 695 O O . GLN A 1 85 ? -24.484 -2.943 11.25 1 96.62 85 GLN A O 1
ATOM 700 N N . VAL A 1 86 ? -23.797 -1.463 12.852 1 97.5 86 VAL A N 1
ATOM 701 C CA . VAL A 1 86 ? -22.359 -1.688 12.695 1 97.5 86 VAL A CA 1
ATOM 702 C C . VAL A 1 86 ? -21.734 -1.974 14.062 1 97.5 86 VAL A C 1
ATOM 704 O O . VAL A 1 86 ? -22.109 -1.358 15.062 1 97.5 86 VAL A O 1
ATOM 707 N N . CYS A 1 87 ? -20.828 -2.959 14.133 1 96.69 87 CYS A N 1
ATOM 708 C CA . CYS A 1 87 ? -20.203 -3.34 15.391 1 96.69 87 CYS A CA 1
ATOM 709 C C . CYS A 1 87 ? -18.703 -3.592 15.203 1 96.69 87 CYS A C 1
ATOM 711 O O . CYS A 1 87 ? -18.188 -3.418 14.102 1 96.69 87 CYS A O 1
ATOM 713 N N . LYS A 1 88 ? -18.062 -3.92 16.312 1 96.75 88 LYS A N 1
ATOM 714 C CA . LYS A 1 88 ? -16.641 -4.238 16.266 1 96.75 88 LYS A CA 1
ATOM 715 C C . LYS A 1 88 ? -16.344 -5.215 15.141 1 96.75 88 LYS A C 1
ATOM 717 O O . LYS A 1 88 ? -17.047 -6.203 14.953 1 96.75 88 LYS A O 1
ATOM 722 N N . GLY A 1 89 ? -15.258 -4.836 14.367 1 97.19 89 GLY A N 1
ATOM 723 C CA . GLY A 1 89 ? -14.844 -5.711 13.281 1 97.19 89 GLY A CA 1
ATOM 724 C C . GLY A 1 89 ? -15.406 -5.297 11.93 1 97.19 89 GLY A C 1
ATOM 725 O O . GLY A 1 89 ? -15.055 -5.875 10.898 1 97.19 89 GLY A O 1
ATOM 726 N N . ARG A 1 90 ? -16.266 -4.301 11.914 1 97.88 90 ARG A N 1
ATOM 727 C CA . ARG A 1 90 ? -16.797 -3.771 10.656 1 97.88 90 ARG A CA 1
ATOM 728 C C . ARG A 1 90 ? -15.984 -2.568 10.195 1 97.88 90 ARG A C 1
ATOM 730 O O . ARG A 1 90 ? -15.5 -1.783 11.008 1 97.88 90 ARG A O 1
ATOM 737 N N . LEU A 1 91 ? -15.812 -2.457 8.891 1 98.56 91 LEU A N 1
ATOM 738 C CA . LEU A 1 91 ? -15.164 -1.315 8.258 1 98.56 91 LEU A CA 1
ATOM 739 C C . LEU A 1 91 ? -16.109 -0.613 7.297 1 98.56 91 LEU A C 1
ATOM 741 O O . LEU A 1 91 ? -16.703 -1.252 6.426 1 98.56 91 LEU A O 1
ATOM 745 N N . MET A 1 92 ? -16.328 0.658 7.469 1 98.44 92 MET A N 1
ATOM 746 C CA . MET A 1 92 ? -17.156 1.462 6.578 1 98.44 92 MET A CA 1
ATOM 747 C C . MET A 1 92 ? -16.312 2.189 5.547 1 98.44 92 MET A C 1
ATOM 749 O O . MET A 1 92 ? -15.289 2.795 5.891 1 98.44 92 MET A O 1
ATOM 753 N N . VAL A 1 93 ? -16.688 2.111 4.348 1 98.62 93 VAL A N 1
ATOM 754 C CA . VAL A 1 93 ? -16.094 2.883 3.268 1 98.62 93 VAL A CA 1
ATOM 755 C C . VAL A 1 93 ? -16.984 4.07 2.918 1 98.62 93 VAL A C 1
ATOM 757 O O . VAL A 1 93 ? -18.141 3.887 2.521 1 98.62 93 VAL A O 1
ATOM 760 N N . LEU A 1 94 ? -16.438 5.254 3.064 1 97.75 94 LEU A N 1
ATOM 761 C CA . LEU A 1 94 ? -17.172 6.473 2.746 1 97.75 94 LEU A CA 1
ATOM 762 C C . LEU A 1 94 ? -16.688 7.074 1.43 1 97.75 94 LEU A C 1
ATOM 764 O O . LEU A 1 94 ? -15.492 7.082 1.149 1 97.75 94 LEU A O 1
ATOM 768 N N . PHE A 1 95 ? -17.594 7.57 0.667 1 97.56 95 PHE A N 1
ATOM 769 C CA . PHE A 1 95 ? -17.312 8.031 -0.685 1 97.56 95 PHE A CA 1
ATOM 770 C C . PHE A 1 95 ? -17.5 9.539 -0.796 1 97.56 95 PHE A C 1
ATOM 772 O O . PHE A 1 95 ? -18.453 10.094 -0.227 1 97.56 95 PHE A O 1
ATOM 779 N N . PRO A 1 96 ? -16.578 10.18 -1.547 1 94.81 96 PRO A N 1
ATOM 780 C CA . PRO A 1 96 ? -16.781 11.617 -1.784 1 94.81 96 PRO A CA 1
ATOM 781 C C . PRO A 1 96 ? -18.094 11.922 -2.48 1 94.81 96 PRO A C 1
ATOM 783 O O . PRO A 1 96 ? -18.5 11.203 -3.398 1 94.81 96 PRO A O 1
ATOM 786 N N . GLY A 1 97 ? -18.75 12.906 -1.957 1 90.44 97 GLY A N 1
ATOM 787 C CA . GLY A 1 97 ? -19.969 13.359 -2.586 1 90.44 97 GLY A CA 1
ATOM 788 C C . GLY A 1 97 ? -21.203 12.594 -2.129 1 90.44 97 GLY A C 1
ATOM 789 O O . GLY A 1 97 ? -22.328 12.93 -2.512 1 90.44 97 GLY A O 1
ATOM 790 N N . GLN A 1 98 ? -21.062 11.633 -1.324 1 94.06 98 GLN A N 1
ATOM 791 C CA . GLN A 1 98 ? -22.188 10.836 -0.845 1 94.06 98 GLN A CA 1
ATOM 792 C C . GLN A 1 98 ? -22.547 11.203 0.591 1 94.06 98 GLN A C 1
ATOM 794 O O . GLN A 1 98 ? -21.688 11.188 1.478 1 94.06 98 GLN A O 1
ATOM 799 N N . TRP A 1 99 ? -23.781 11.516 0.766 1 92.31 99 TRP A N 1
ATOM 800 C CA . TRP A 1 99 ? -24.266 11.758 2.119 1 92.31 99 TRP A CA 1
ATOM 801 C C . TRP A 1 99 ? -24.172 10.5 2.971 1 92.31 99 TRP A C 1
ATOM 803 O O . TRP A 1 99 ? -24.484 9.398 2.5 1 92.31 99 TRP A O 1
ATOM 813 N N . HIS A 1 100 ? -23.781 10.617 4.238 1 94.25 100 HIS A N 1
ATOM 814 C CA . HIS A 1 100 ? -23.734 9.492 5.164 1 94.25 100 HIS A CA 1
ATOM 815 C C . HIS A 1 100 ? -23.844 9.961 6.613 1 94.25 100 HIS A C 1
ATOM 817 O O . HIS A 1 100 ? -23.688 11.156 6.895 1 94.25 100 HIS A O 1
ATOM 823 N N . THR A 1 101 ? -24.203 9.062 7.457 1 92.38 101 THR A N 1
ATOM 824 C CA . THR A 1 101 ? -24.141 9.289 8.898 1 92.38 101 THR A CA 1
ATOM 825 C C . THR A 1 101 ? -23.859 7.988 9.641 1 92.38 101 THR A C 1
ATOM 827 O O . THR A 1 101 ? -24.172 6.906 9.141 1 92.38 101 THR A O 1
ATOM 830 N N . TYR A 1 102 ? -23.125 8.117 10.719 1 93.31 102 TYR A N 1
ATOM 831 C CA . TYR A 1 102 ? -22.906 6.988 11.609 1 93.31 102 TYR A CA 1
ATOM 832 C C . TYR A 1 102 ? -22.672 7.461 13.039 1 93.31 102 TYR A C 1
ATOM 834 O O . TYR A 1 102 ? -22.172 8.57 13.266 1 93.31 102 TYR A O 1
ATOM 842 N N . HIS A 1 103 ? -23.094 6.699 13.992 1 91.56 103 HIS A N 1
ATOM 843 C CA . HIS A 1 103 ? -22.906 7.039 15.398 1 91.56 103 HIS A CA 1
ATOM 844 C C . HIS A 1 103 ? -22.984 5.797 16.281 1 91.56 103 HIS A C 1
ATOM 846 O O . HIS A 1 103 ? -23.719 4.855 15.969 1 91.56 103 HIS A O 1
ATOM 852 N N . PRO A 1 104 ? -22.266 5.809 17.375 1 92.69 104 PRO A N 1
ATOM 853 C CA . PRO A 1 104 ? -22.328 4.684 18.312 1 92.69 104 PRO A CA 1
ATOM 854 C C . PRO A 1 104 ? -23.625 4.656 19.125 1 92.69 104 PRO A C 1
ATOM 856 O O . PRO A 1 104 ? -24.266 5.699 19.312 1 92.69 104 PRO A O 1
ATOM 859 N N . TYR A 1 105 ? -24 3.49 19.516 1 93.31 105 TYR A N 1
ATOM 860 C CA . TYR A 1 105 ? -25.016 3.416 20.578 1 93.31 105 TYR A CA 1
ATOM 861 C C . TYR A 1 105 ? -24.5 4.023 21.875 1 93.31 105 TYR A C 1
ATOM 863 O O . TYR A 1 105 ? -23.344 3.814 22.234 1 93.31 105 TYR A O 1
ATOM 871 N N . ARG A 1 106 ? -25.391 4.766 22.484 1 90.25 106 ARG A N 1
ATOM 872 C CA . ARG A 1 106 ? -25.016 5.438 23.719 1 90.25 106 ARG A CA 1
ATOM 873 C C . ARG A 1 106 ? -24.562 4.43 24.766 1 90.25 106 ARG A C 1
ATOM 875 O O . ARG A 1 106 ? -23.641 4.707 25.547 1 90.25 106 ARG A O 1
ATOM 882 N N . GLN A 1 107 ? -25.109 3.322 24.828 1 92.62 107 GLN A N 1
ATOM 883 C CA . GLN A 1 107 ? -24.891 2.314 25.859 1 92.62 107 GLN A CA 1
ATOM 884 C C . GLN A 1 107 ? -23.516 1.671 25.719 1 92.62 107 GLN A C 1
ATOM 886 O O . GLN A 1 107 ? -22.906 1.274 26.703 1 92.62 107 GLN A O 1
ATOM 891 N N . THR A 1 108 ? -23.031 1.616 24.516 1 93.88 108 THR A N 1
ATOM 892 C CA . THR A 1 108 ? -21.797 0.851 24.297 1 93.88 108 THR A CA 1
ATOM 893 C C . THR A 1 108 ? -20.641 1.776 23.969 1 93.88 108 THR A C 1
ATOM 895 O O . THR A 1 108 ? -19.484 1.446 24.234 1 93.88 108 THR A O 1
ATOM 898 N N . GLY A 1 109 ? -21.016 2.939 23.438 1 91.88 109 GLY A N 1
ATOM 899 C CA . GLY A 1 109 ? -19.922 3.682 22.812 1 91.88 109 GLY A CA 1
ATOM 900 C C . GLY A 1 109 ? -19.219 2.898 21.719 1 91.88 109 GLY A C 1
ATOM 901 O O . GLY A 1 109 ? -19.719 1.868 21.266 1 91.88 109 GLY A O 1
ATOM 902 N N . TRP A 1 110 ? -17.969 3.438 21.203 1 92.38 110 TRP A N 1
ATOM 903 C CA . TRP A 1 110 ? -17.156 2.648 20.281 1 92.38 110 TRP A CA 1
ATOM 904 C C . TRP A 1 110 ? -15.797 3.309 20.078 1 92.38 110 TRP A C 1
ATOM 906 O O . TRP A 1 110 ? -15.57 4.438 20.516 1 92.38 110 TRP A O 1
ATOM 916 N N . ASN A 1 111 ? -14.852 2.514 19.672 1 94.12 111 ASN A N 1
ATOM 917 C CA . ASN A 1 111 ? -13.555 2.959 19.172 1 94.12 111 ASN A CA 1
ATOM 918 C C . ASN A 1 111 ? -13.477 2.879 17.656 1 94.12 111 ASN A C 1
ATOM 920 O O . ASN A 1 111 ? -13.867 1.873 17.062 1 94.12 111 ASN A O 1
ATOM 924 N N . GLU A 1 112 ? -13.016 3.998 17.078 1 94.56 112 GLU A N 1
ATOM 925 C CA . GLU A 1 112 ? -12.906 3.979 15.617 1 94.56 112 GLU A CA 1
ATOM 926 C C . GLU A 1 112 ? -11.547 4.516 15.164 1 94.56 112 GLU A C 1
ATOM 928 O O . GLU A 1 112 ? -11.023 5.461 15.75 1 94.56 112 GLU A O 1
ATOM 933 N N . TYR A 1 113 ? -10.906 3.859 14.273 1 96.25 113 TYR A N 1
ATOM 934 C CA . TYR A 1 113 ? -9.828 4.395 13.445 1 96.25 113 TYR A CA 1
ATOM 935 C C . TYR A 1 113 ? -10.367 4.922 12.117 1 96.25 113 TYR A C 1
ATOM 937 O O . TYR A 1 113 ? -11.297 4.355 11.555 1 96.25 113 TYR A O 1
ATOM 945 N N . TYR A 1 114 ? -9.828 5.992 11.609 1 95.62 114 TYR A N 1
ATOM 946 C CA . TYR A 1 114 ? -10.242 6.426 10.281 1 95.62 114 TYR A CA 1
ATOM 947 C C . TYR A 1 114 ? -9.07 7.051 9.523 1 95.62 114 TYR A C 1
ATOM 949 O O . TYR A 1 114 ? -8.109 7.512 10.133 1 95.62 114 TYR A O 1
ATOM 957 N N . ILE A 1 115 ? -9.117 7.039 8.258 1 97.81 115 ILE A N 1
ATOM 958 C CA . ILE A 1 115 ? -8.141 7.645 7.363 1 97.81 115 ILE A CA 1
ATOM 959 C C . ILE A 1 115 ? -8.844 8.164 6.113 1 97.81 115 ILE A C 1
ATOM 961 O O . ILE A 1 115 ? -9.656 7.461 5.508 1 97.81 115 ILE A O 1
ATOM 965 N N . GLY A 1 116 ? -8.648 9.43 5.801 1 96.81 116 GLY A N 1
ATOM 966 C CA . GLY A 1 116 ? -9.211 10.086 4.633 1 96.81 116 GLY A CA 1
ATOM 967 C C . GLY A 1 116 ? -8.195 10.344 3.541 1 96.81 116 GLY A C 1
ATOM 968 O O . GLY A 1 116 ? -7.066 10.758 3.822 1 96.81 116 GLY A O 1
ATOM 969 N N . PHE A 1 117 ? -8.539 10.109 2.312 1 97.88 117 PHE A N 1
ATOM 970 C CA . PHE A 1 117 ? -7.566 10.156 1.229 1 97.88 117 PHE A CA 1
ATOM 971 C C . PHE A 1 117 ? -8.25 10.43 -0.104 1 97.88 117 PHE A C 1
ATOM 973 O O . PHE A 1 117 ? -9.477 10.344 -0.205 1 97.88 117 PHE A O 1
ATOM 980 N N . GLU A 1 118 ? -7.445 10.758 -1.077 1 96.75 118 GLU A N 1
ATOM 981 C CA . GLU A 1 118 ? -7.855 11.062 -2.445 1 96.75 118 GLU A CA 1
ATOM 982 C C . GLU A 1 118 ? -6.797 10.617 -3.449 1 96.75 118 GLU A C 1
ATOM 984 O O . GLU A 1 118 ? -5.684 10.258 -3.066 1 96.75 118 GLU A O 1
ATOM 989 N N . GLY A 1 119 ? -7.227 10.625 -4.742 1 97.56 119 GLY A N 1
ATOM 990 C CA . GLY A 1 119 ? -6.258 10.453 -5.812 1 97.56 119 GLY A CA 1
ATOM 991 C C . GLY A 1 119 ? -6.758 9.562 -6.934 1 97.56 119 GLY A C 1
ATOM 992 O O . GLY A 1 119 ? -7.719 8.805 -6.75 1 97.56 119 GLY A O 1
ATOM 993 N N . PRO A 1 120 ? -6.082 9.641 -8.023 1 97.75 120 PRO A N 1
ATOM 994 C CA . PRO A 1 120 ? -6.52 8.875 -9.195 1 97.75 120 PRO A CA 1
ATOM 995 C C . PRO A 1 120 ? -6.457 7.371 -8.977 1 97.75 120 PRO A C 1
ATOM 997 O O . PRO A 1 120 ? -7.25 6.621 -9.555 1 97.75 120 PRO A O 1
ATOM 1000 N N . VAL A 1 121 ? -5.57 6.922 -8.18 1 98.12 121 VAL A N 1
ATOM 1001 C CA . VAL A 1 121 ? -5.441 5.488 -7.957 1 98.12 121 VAL A CA 1
ATOM 1002 C C . VAL A 1 121 ? -6.715 4.945 -7.316 1 98.12 121 VAL A C 1
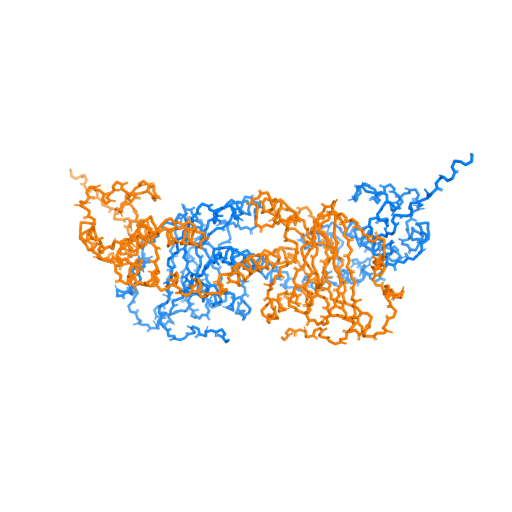ATOM 1004 O O . VAL A 1 121 ? -7.289 3.961 -7.793 1 98.12 121 VAL A O 1
ATOM 1007 N N . ILE A 1 122 ? -7.191 5.598 -6.277 1 98.31 122 ILE A N 1
ATOM 1008 C CA . ILE A 1 122 ? -8.406 5.125 -5.625 1 98.31 122 ILE A CA 1
ATOM 1009 C C . ILE A 1 122 ? -9.602 5.34 -6.547 1 98.31 122 ILE A C 1
ATOM 1011 O O . ILE A 1 122 ? -10.531 4.523 -6.574 1 98.31 122 ILE A O 1
ATOM 1015 N N . ASP A 1 123 ? -9.57 6.445 -7.289 1 98.19 123 ASP A N 1
ATOM 1016 C CA . ASP A 1 123 ? -10.633 6.66 -8.266 1 98.19 123 ASP A CA 1
ATOM 1017 C C . ASP A 1 123 ? -10.742 5.477 -9.227 1 98.19 123 ASP A C 1
ATOM 1019 O O . ASP A 1 123 ? -11.852 5.012 -9.523 1 98.19 123 ASP A O 1
ATOM 1023 N N . ASN A 1 124 ? -9.664 5.016 -9.648 1 97.44 124 ASN A N 1
ATOM 1024 C CA . ASN A 1 124 ? -9.641 3.898 -10.586 1 97.44 124 ASN A CA 1
ATOM 1025 C C . ASN A 1 124 ? -10.109 2.602 -9.93 1 97.44 124 ASN A C 1
ATOM 1027 O O . ASN A 1 124 ? -10.742 1.767 -10.578 1 97.44 124 ASN A O 1
ATOM 1031 N N . LEU A 1 125 ? -9.805 2.387 -8.703 1 97.56 125 LEU A N 1
ATOM 1032 C CA . LEU A 1 125 ? -10.242 1.194 -7.992 1 97.56 125 LEU A CA 1
ATOM 1033 C C . LEU A 1 125 ? -11.766 1.19 -7.832 1 97.56 125 LEU A C 1
ATOM 1035 O O . LEU A 1 125 ? -12.398 0.144 -7.953 1 97.56 125 LEU A O 1
ATOM 1039 N N . VAL A 1 126 ? -12.297 2.359 -7.551 1 97.75 126 VAL A N 1
ATOM 1040 C CA . VAL A 1 126 ? -13.742 2.482 -7.422 1 97.75 126 VAL A CA 1
ATOM 1041 C C . VAL A 1 126 ? -14.406 2.262 -8.781 1 97.75 126 VAL A C 1
ATOM 1043 O O . VAL A 1 126 ? -15.391 1.526 -8.891 1 97.75 126 VAL A O 1
ATOM 1046 N N . LYS A 1 127 ? -13.812 2.842 -9.812 1 96.56 127 LYS A N 1
ATOM 1047 C CA . LYS A 1 127 ? -14.312 2.65 -11.172 1 96.56 127 LYS A CA 1
ATOM 1048 C C . LYS A 1 127 ? -14.242 1.182 -11.578 1 96.56 127 LYS A C 1
ATOM 1050 O O . LYS A 1 127 ? -15.117 0.69 -12.305 1 96.56 127 LYS A O 1
ATOM 1055 N N . GLY A 1 128 ? -13.227 0.521 -11.078 1 94.38 128 GLY A N 1
ATOM 1056 C CA . GLY A 1 128 ? -13.031 -0.884 -11.398 1 94.38 128 GLY A CA 1
ATOM 1057 C C . GLY A 1 128 ? -13.922 -1.808 -10.586 1 94.38 128 GLY A C 1
ATOM 1058 O O . GLY A 1 128 ? -13.922 -3.021 -10.805 1 94.38 128 GLY A O 1
ATOM 1059 N N . GLY A 1 129 ? -14.641 -1.273 -9.617 1 94.38 129 GLY A N 1
ATOM 1060 C CA . GLY A 1 129 ? -15.625 -2.045 -8.875 1 94.38 129 GLY A CA 1
ATOM 1061 C C . GLY A 1 129 ? -15.055 -2.691 -7.629 1 94.38 129 GLY A C 1
ATOM 1062 O O . GLY A 1 129 ? -15.711 -3.523 -6.996 1 94.38 129 GLY A O 1
ATOM 1063 N N . PHE A 1 130 ? -13.844 -2.385 -7.293 1 95.94 130 PHE A N 1
ATOM 1064 C CA . PHE A 1 130 ? -13.242 -2.973 -6.102 1 95.94 130 PHE A CA 1
ATOM 1065 C C . PHE A 1 130 ? -13.93 -2.463 -4.84 1 95.94 130 PHE A C 1
ATOM 1067 O O . PHE A 1 130 ? -14.109 -3.215 -3.881 1 95.94 130 PHE A O 1
ATOM 1074 N N . LEU A 1 131 ? -14.25 -1.192 -4.824 1 96.56 131 LEU A N 1
ATOM 1075 C CA . LEU A 1 131 ? -15.062 -0.547 -3.797 1 96.56 131 LEU A CA 1
ATOM 1076 C C . LEU A 1 131 ? -16.328 0.04 -4.395 1 96.56 131 LEU A C 1
ATOM 1078 O O . LEU A 1 131 ? -16.297 0.635 -5.477 1 96.56 131 LEU A O 1
ATOM 1082 N N . SER A 1 132 ? -17.359 -0.195 -3.686 1 95.88 132 SER A N 1
ATOM 1083 C CA . SER A 1 132 ? -18.641 0.191 -4.277 1 95.88 132 SER A CA 1
ATOM 1084 C C . SER A 1 132 ? -19.547 0.849 -3.25 1 95.88 132 SER A C 1
ATOM 1086 O O . SER A 1 132 ? -19.594 0.424 -2.092 1 95.88 132 SER A O 1
ATOM 1088 N N . LYS A 1 133 ? -20.344 1.775 -3.717 1 96.5 133 LYS A N 1
ATOM 1089 C CA . LYS A 1 133 ? -21.328 2.453 -2.887 1 96.5 133 LYS A CA 1
ATOM 1090 C C . LYS A 1 133 ? -22.453 1.505 -2.49 1 96.5 133 LYS A C 1
ATOM 1092 O O . LYS A 1 133 ? -23.203 1.779 -1.551 1 96.5 133 LYS A O 1
ATOM 1097 N N . ASP A 1 134 ? -22.547 0.406 -3.15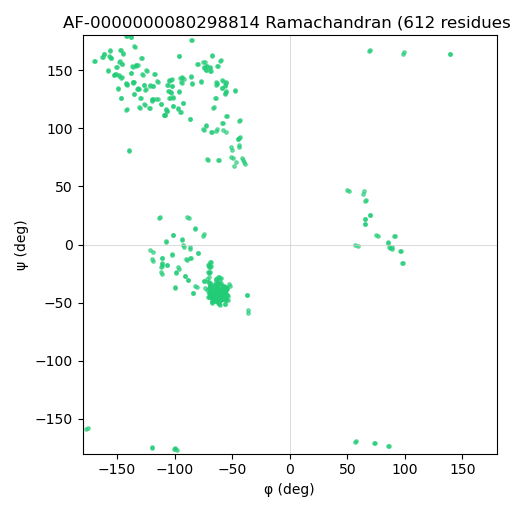4 1 93.62 134 ASP A N 1
ATOM 1098 C CA . ASP A 1 134 ? -23.594 -0.567 -2.875 1 93.62 134 ASP A CA 1
ATOM 1099 C C . ASP A 1 134 ? -23.188 -1.515 -1.751 1 93.62 134 ASP A C 1
ATOM 1101 O O . ASP A 1 134 ? -24 -2.281 -1.245 1 93.62 134 ASP A O 1
ATOM 1105 N N . ASN A 1 135 ? -22.016 -1.497 -1.393 1 94.69 135 ASN A N 1
ATOM 1106 C CA . ASN A 1 135 ? -21.469 -2.312 -0.313 1 94.69 135 ASN A CA 1
ATOM 1107 C C . ASN A 1 135 ? -20.469 -1.526 0.536 1 94.69 135 ASN A C 1
ATOM 1109 O O . ASN A 1 135 ? -19.266 -1.768 0.469 1 94.69 135 ASN A O 1
ATOM 1113 N N . GLN A 1 136 ? -20.984 -0.751 1.44 1 97.88 136 GLN A N 1
ATOM 1114 C CA . GLN A 1 136 ? -20.156 0.216 2.154 1 97.88 136 GLN A CA 1
ATOM 1115 C C . GLN A 1 136 ? -19.703 -0.339 3.502 1 97.88 136 GLN A C 1
ATOM 1117 O O . GLN A 1 136 ? -18.781 0.208 4.129 1 97.88 136 GLN A O 1
ATOM 1122 N N . VAL A 1 137 ? -20.375 -1.336 4.004 1 97.81 137 VAL A N 1
ATOM 1123 C CA . VAL A 1 137 ? -20 -1.92 5.289 1 97.81 137 VAL A CA 1
ATOM 1124 C C . VAL A 1 137 ? -19.391 -3.305 5.07 1 97.81 137 VAL A C 1
ATOM 1126 O O . VAL A 1 137 ? -20.109 -4.254 4.73 1 97.81 137 VAL A O 1
ATOM 1129 N N . LEU A 1 138 ? -18.094 -3.43 5.324 1 97.19 138 LEU A N 1
ATOM 1130 C CA . LEU A 1 138 ? -17.375 -4.668 5.082 1 97.19 138 LEU A CA 1
ATOM 1131 C C . LEU A 1 138 ? -17.141 -5.426 6.387 1 97.19 138 LEU A C 1
ATOM 1133 O O . LEU A 1 138 ? -16.844 -4.82 7.418 1 97.19 138 LEU A O 1
ATOM 1137 N N . GLU A 1 139 ? -17.344 -6.707 6.359 1 95.62 139 GLU A N 1
ATOM 1138 C CA . GLU A 1 139 ? -17.016 -7.566 7.492 1 95.62 139 GLU A CA 1
ATOM 1139 C C . GLU A 1 139 ? -15.555 -8.016 7.434 1 95.62 139 GLU A C 1
ATOM 1141 O O . GLU A 1 139 ? -15.203 -8.914 6.668 1 95.62 139 GLU A O 1
ATOM 1146 N N . VAL A 1 140 ? -14.719 -7.508 8.297 1 96.38 140 VAL A N 1
ATOM 1147 C CA . VAL A 1 140 ? -13.297 -7.828 8.281 1 96.38 140 VAL A CA 1
ATOM 1148 C C . VAL A 1 140 ? -12.898 -8.484 9.602 1 96.38 140 VAL A C 1
ATOM 1150 O O . VAL A 1 140 ? -11.836 -9.094 9.703 1 96.38 140 VAL A O 1
ATOM 1153 N N . GLY A 1 141 ? -13.75 -8.43 10.594 1 95.44 141 GLY A N 1
ATOM 1154 C CA . GLY A 1 141 ? -13.43 -8.953 11.906 1 95.44 141 GLY A CA 1
ATOM 1155 C C . GLY A 1 141 ? -12.367 -8.141 12.633 1 95.44 141 GLY A C 1
ATOM 1156 O O . GLY A 1 141 ? -11.781 -7.219 12.055 1 95.44 141 GLY A O 1
ATOM 1157 N N . LEU A 1 142 ? -12.234 -8.391 13.906 1 95.44 142 LEU A N 1
ATOM 1158 C CA . LEU A 1 142 ? -11.117 -7.773 14.617 1 95.44 142 LEU A CA 1
ATOM 1159 C C . LEU A 1 142 ? -9.789 -8.32 14.125 1 95.44 142 LEU A C 1
ATOM 1161 O O . LEU A 1 142 ? -9.531 -9.523 14.211 1 95.44 142 LEU A O 1
ATOM 1165 N N . ASN A 1 143 ? -9.023 -7.488 13.602 1 96.19 143 ASN A N 1
ATOM 1166 C CA . ASN A 1 143 ? -7.797 -7.855 12.906 1 96.19 143 ASN A CA 1
ATOM 1167 C C . ASN A 1 143 ? -6.605 -7.035 13.398 1 96.19 143 ASN A C 1
ATOM 1169 O O . ASN A 1 143 ? -6.547 -5.828 13.172 1 96.19 143 ASN A O 1
ATOM 1173 N N . GLU A 1 144 ? -5.621 -7.676 13.961 1 95.81 144 GLU A N 1
ATOM 1174 C CA . GLU A 1 144 ? -4.484 -6.996 14.57 1 95.81 144 GLU A CA 1
ATOM 1175 C C . GLU A 1 144 ? -3.611 -6.316 13.523 1 95.81 144 GLU A C 1
ATOM 1177 O O . GLU A 1 144 ? -3.035 -5.254 13.773 1 95.81 144 GLU A O 1
ATOM 1182 N N . GLU A 1 145 ? -3.428 -6.977 12.438 1 96.56 145 GLU A N 1
ATOM 1183 C CA . GLU A 1 145 ? -2.641 -6.387 11.359 1 96.56 145 GLU A CA 1
ATOM 1184 C C . GLU A 1 145 ? -3.266 -5.082 10.867 1 96.56 145 GLU A C 1
ATOM 1186 O O . GLU A 1 145 ? -2.559 -4.102 10.625 1 96.56 145 GLU A O 1
ATOM 1191 N N . LEU A 1 146 ? -4.582 -5.059 10.688 1 97.81 146 LEU A N 1
ATOM 1192 C CA . LEU A 1 146 ? -5.285 -3.854 10.258 1 97.81 146 LEU A CA 1
ATOM 1193 C C . LEU A 1 146 ? -5.137 -2.738 11.289 1 97.81 146 LEU A C 1
ATOM 1195 O O . LEU A 1 146 ? -4.848 -1.594 10.93 1 97.81 146 LEU A O 1
ATOM 1199 N N . VAL A 1 147 ? -5.262 -3.066 12.555 1 97.25 147 VAL A N 1
ATOM 1200 C CA . VAL A 1 147 ? -5.07 -2.105 13.633 1 97.25 147 VAL A CA 1
ATOM 1201 C C . VAL A 1 147 ? -3.652 -1.541 13.57 1 97.25 147 VAL A C 1
ATOM 1203 O O . VAL A 1 147 ? -3.453 -0.333 13.719 1 97.25 147 VAL A O 1
ATOM 1206 N N . SER A 1 148 ? -2.73 -2.396 13.375 1 97.38 148 SER A N 1
ATOM 1207 C CA . SER A 1 148 ? -1.334 -1.979 13.305 1 97.38 148 SER A CA 1
ATOM 1208 C C . SER A 1 148 ? -1.101 -1.009 12.156 1 97.38 148 SER A C 1
ATOM 1210 O O . SER A 1 148 ? -0.321 -0.062 12.281 1 97.38 148 SER A O 1
ATOM 1212 N N . LEU A 1 149 ? -1.733 -1.222 11.039 1 98.44 149 LEU A N 1
ATOM 1213 C CA . LEU A 1 149 ? -1.591 -0.329 9.898 1 98.44 149 LEU A CA 1
ATOM 1214 C C . LEU A 1 149 ? -2.162 1.05 10.211 1 98.44 149 LEU A C 1
ATOM 1216 O O . LEU A 1 149 ? -1.526 2.068 9.93 1 98.44 149 LEU A O 1
ATOM 1220 N N . PHE A 1 150 ? -3.318 1.093 10.82 1 97.81 150 PHE A N 1
ATOM 1221 C CA . PHE A 1 150 ? -3.91 2.369 11.203 1 97.81 150 PHE A CA 1
ATOM 1222 C C . PHE A 1 150 ? -3.037 3.082 12.234 1 97.81 150 PHE A C 1
ATOM 1224 O O . PHE A 1 150 ? -2.826 4.293 12.141 1 97.81 150 PHE A O 1
ATOM 1231 N N . SER A 1 151 ? -2.553 2.359 13.188 1 96.5 151 SER A N 1
ATOM 1232 C CA . SER A 1 151 ? -1.694 2.938 14.219 1 96.5 151 SER A CA 1
ATOM 1233 C C . SER A 1 151 ? -0.405 3.486 13.617 1 96.5 151 SER A C 1
ATOM 1235 O O . SER A 1 151 ? 0.051 4.57 13.992 1 96.5 151 SER A O 1
ATOM 1237 N N . ARG A 1 152 ? 0.138 2.719 12.75 1 97.12 152 ARG A N 1
ATOM 1238 C CA . ARG A 1 152 ? 1.356 3.16 12.078 1 97.12 152 ARG A CA 1
ATOM 1239 C C . ARG A 1 152 ? 1.105 4.43 11.266 1 97.12 152 ARG A C 1
ATOM 1241 O O . ARG A 1 152 ? 1.937 5.34 11.258 1 97.12 152 ARG A O 1
ATOM 1248 N N . ALA A 1 153 ? -0.034 4.48 10.562 1 97.75 153 ALA A N 1
ATOM 1249 C CA . ALA A 1 153 ? -0.399 5.684 9.82 1 97.75 153 ALA A CA 1
ATOM 1250 C C . ALA A 1 153 ? -0.455 6.902 10.734 1 97.75 153 ALA A C 1
ATOM 1252 O O . ALA A 1 153 ? 0.029 7.98 10.383 1 97.75 153 ALA A O 1
ATOM 1253 N N . LEU A 1 154 ? -1.001 6.711 11.898 1 95.81 154 LEU A N 1
ATOM 1254 C CA . LEU A 1 154 ? -1.088 7.793 12.875 1 95.81 154 LEU A CA 1
ATOM 1255 C C . LEU A 1 154 ? 0.303 8.25 13.297 1 95.81 154 LEU A C 1
ATOM 1257 O O . LEU A 1 154 ? 0.562 9.453 13.398 1 95.81 154 LEU A O 1
ATOM 1261 N N . GLU A 1 155 ? 1.151 7.344 13.508 1 95.88 155 GLU A N 1
ATOM 1262 C CA . GLU A 1 155 ? 2.518 7.656 13.922 1 95.88 155 GLU A CA 1
ATOM 1263 C C . GLU A 1 155 ? 3.252 8.438 12.836 1 95.88 155 GLU A C 1
ATOM 1265 O O . GLU A 1 155 ? 3.941 9.422 13.133 1 95.88 155 GLU A O 1
ATOM 1270 N N . ILE A 1 156 ? 3.107 7.965 11.633 1 96.56 156 ILE A N 1
ATOM 1271 C CA . ILE A 1 156 ? 3.773 8.609 10.5 1 96.56 156 ILE A CA 1
ATOM 1272 C C . ILE A 1 156 ? 3.227 10.023 10.32 1 96.56 156 ILE A C 1
ATOM 1274 O O . ILE A 1 156 ? 3.988 10.961 10.094 1 96.56 156 ILE A O 1
ATOM 1278 N N . ALA A 1 157 ? 1.939 10.148 10.391 1 94.19 157 ALA A N 1
ATOM 1279 C CA . ALA A 1 157 ? 1.295 11.453 10.258 1 94.19 157 ALA A CA 1
ATOM 1280 C C . ALA A 1 157 ? 1.764 12.406 11.352 1 94.19 157 ALA A C 1
ATOM 1282 O O . ALA A 1 157 ? 1.968 13.594 11.102 1 94.19 157 ALA A O 1
ATOM 1283 N N . GLU A 1 158 ? 1.92 11.93 12.508 1 91.44 158 GLU A N 1
ATOM 1284 C CA . GLU A 1 158 ? 2.361 12.742 13.641 1 91.44 158 GLU A CA 1
ATOM 1285 C C . GLU A 1 158 ? 3.803 13.203 13.461 1 91.44 158 GLU A C 1
ATOM 1287 O O . GLU A 1 158 ? 4.129 14.359 13.75 1 91.44 158 GLU A O 1
ATOM 1292 N N . ALA A 1 159 ? 4.629 12.273 13.031 1 90.38 159 ALA A N 1
ATOM 1293 C CA . ALA A 1 159 ? 6.035 12.617 12.836 1 90.38 159 ALA A CA 1
ATOM 1294 C C . ALA A 1 159 ? 6.207 13.625 11.711 1 90.38 159 ALA A C 1
ATOM 1296 O O . ALA A 1 159 ? 7.078 14.5 11.781 1 90.38 159 ALA A O 1
ATOM 1297 N N . ASP A 1 160 ? 5.363 13.492 10.648 1 91.12 160 ASP A N 1
ATOM 1298 C CA . ASP A 1 160 ? 5.305 14.43 9.531 1 91.12 160 ASP A CA 1
ATOM 1299 C C . ASP A 1 160 ? 6.699 14.711 8.969 1 91.12 160 ASP A C 1
ATOM 1301 O O . ASP A 1 160 ? 7.094 15.867 8.812 1 91.12 160 ASP A O 1
ATOM 1305 N N . LYS A 1 161 ? 7.488 13.672 8.734 1 91.94 161 LYS A N 1
ATOM 1306 C CA . LYS A 1 161 ? 8.812 13.789 8.133 1 91.94 161 LYS A CA 1
ATOM 1307 C C . LYS A 1 161 ? 8.727 13.797 6.605 1 91.94 161 LYS A C 1
ATOM 1309 O O . LYS A 1 161 ? 7.633 13.789 6.043 1 91.94 161 LYS A O 1
ATOM 1314 N N . ILE A 1 162 ? 9.875 13.984 5.988 1 90.75 162 ILE A N 1
ATOM 1315 C CA . ILE A 1 162 ? 9.945 14.031 4.531 1 90.75 162 ILE A CA 1
ATOM 1316 C C . ILE A 1 162 ? 9.359 12.758 3.941 1 90.75 162 ILE A C 1
ATOM 1318 O O . ILE A 1 162 ? 9.609 11.656 4.441 1 90.75 162 ILE A O 1
ATOM 1322 N N . SER A 1 163 ? 8.547 12.836 2.879 1 93.62 163 SER A N 1
ATOM 1323 C CA . SER A 1 163 ? 7.938 11.758 2.104 1 93.62 163 SER A CA 1
ATOM 1324 C C . SER A 1 163 ? 6.941 10.969 2.943 1 93.62 163 SER A C 1
ATOM 1326 O O . SER A 1 163 ? 6.715 9.781 2.699 1 93.62 163 SER A O 1
ATOM 1328 N N . SER A 1 164 ? 6.41 11.586 4.043 1 95.62 164 SER A N 1
ATOM 1329 C CA . SER A 1 164 ? 5.375 10.945 4.844 1 95.62 164 SER A CA 1
ATOM 1330 C C . SER A 1 164 ? 4.133 10.648 4.012 1 95.62 164 SER A C 1
ATOM 1332 O O . SER A 1 164 ? 3.463 9.633 4.227 1 95.62 164 SER A O 1
ATOM 1334 N N . GLN A 1 165 ? 3.857 11.477 3.078 1 97.19 165 GLN A N 1
ATOM 1335 C CA . GLN A 1 165 ? 2.678 11.297 2.238 1 97.19 165 GLN A CA 1
ATOM 1336 C C . GLN A 1 165 ? 2.791 10.023 1.398 1 97.19 165 GLN A C 1
ATOM 1338 O O . GLN A 1 165 ? 1.814 9.289 1.242 1 97.19 165 GLN A O 1
ATOM 1343 N N . GLN A 1 166 ? 3.936 9.789 0.835 1 97.56 166 GLN A N 1
ATOM 1344 C CA . GLN A 1 166 ? 4.141 8.555 0.081 1 97.56 166 GLN A CA 1
ATOM 1345 C C . GLN A 1 166 ? 3.986 7.328 0.977 1 97.56 166 GLN A C 1
ATOM 1347 O O . GLN A 1 166 ? 3.361 6.344 0.585 1 97.56 166 GLN A O 1
ATOM 1352 N N . TYR A 1 167 ? 4.555 7.414 2.176 1 98.31 167 TYR A N 1
ATOM 1353 C CA . TYR A 1 167 ? 4.418 6.344 3.158 1 98.31 167 TYR A CA 1
ATOM 1354 C C . TYR A 1 167 ? 2.953 6.098 3.498 1 98.31 167 TYR A C 1
ATOM 1356 O O . TYR A 1 167 ? 2.473 4.965 3.418 1 98.31 167 TYR A O 1
ATOM 1364 N N . LEU A 1 168 ? 2.27 7.141 3.762 1 98.56 168 LEU A N 1
ATOM 1365 C CA . LEU A 1 168 ? 0.857 7.059 4.117 1 98.56 168 LEU A CA 1
ATOM 1366 C C . LEU A 1 168 ? 0.029 6.543 2.947 1 98.56 168 LEU A C 1
ATOM 1368 O O . LEU A 1 168 ? -0.862 5.711 3.131 1 98.56 168 LEU A O 1
ATOM 1372 N N . GLY A 1 169 ? 0.304 7.094 1.743 1 98.5 169 GLY A N 1
ATOM 1373 C CA . GLY A 1 169 ? -0.373 6.57 0.569 1 98.5 169 GLY A CA 1
ATOM 1374 C C . GLY A 1 169 ? -0.201 5.07 0.402 1 98.5 169 GLY A C 1
ATOM 1375 O O . GLY A 1 169 ? -1.158 4.363 0.084 1 98.5 169 GLY A O 1
ATOM 1376 N N . GLY A 1 170 ? 0.999 4.586 0.599 1 98.62 170 GLY A N 1
ATOM 1377 C CA . GLY A 1 170 ? 1.27 3.158 0.573 1 98.62 170 GLY A CA 1
ATOM 1378 C C . GLY A 1 170 ? 0.481 2.383 1.611 1 98.62 170 GLY A C 1
ATOM 1379 O O . GLY A 1 170 ? -0.054 1.312 1.318 1 98.62 170 GLY A O 1
ATOM 1380 N N . ILE A 1 171 ? 0.409 2.885 2.816 1 98.75 171 ILE A N 1
ATOM 1381 C CA . ILE A 1 171 ? -0.334 2.234 3.889 1 98.75 171 ILE A CA 1
ATOM 1382 C C . ILE A 1 171 ? -1.809 2.129 3.506 1 98.75 171 ILE A C 1
ATOM 1384 O O . ILE A 1 171 ? -2.438 1.089 3.713 1 98.75 171 ILE A O 1
ATOM 1388 N N . VAL A 1 172 ? -2.35 3.201 2.932 1 98.88 172 VAL A N 1
ATOM 1389 C CA . VAL A 1 172 ? -3.754 3.193 2.535 1 98.88 172 VAL A CA 1
ATOM 1390 C C . VAL A 1 172 ? -3.992 2.094 1.501 1 98.88 172 VAL A C 1
ATOM 1392 O O . VAL A 1 172 ? -4.953 1.329 1.61 1 98.88 172 VAL A O 1
ATOM 1395 N N . LEU A 1 173 ? -3.16 1.991 0.548 1 98.69 173 LEU A N 1
ATOM 1396 C CA . LEU A 1 173 ? -3.354 1.003 -0.506 1 98.69 173 LEU A CA 1
ATOM 1397 C C . LEU A 1 173 ? -3.166 -0.412 0.032 1 98.69 173 LEU A C 1
ATOM 1399 O O . LEU A 1 173 ? -3.828 -1.347 -0.421 1 98.69 173 LEU A O 1
ATOM 1403 N N . HIS A 1 174 ? -2.262 -0.572 0.987 1 98.81 174 HIS A N 1
ATOM 1404 C CA . HIS A 1 174 ? -2.146 -1.831 1.714 1 98.81 174 HIS A CA 1
ATOM 1405 C C . HIS A 1 174 ? -3.455 -2.188 2.412 1 98.81 174 HIS A C 1
ATOM 1407 O O . HIS A 1 174 ? -3.941 -3.314 2.289 1 98.81 174 HIS A O 1
ATOM 1413 N N . ILE A 1 175 ? -4.043 -1.219 3.096 1 98.88 175 ILE A N 1
ATOM 1414 C CA . ILE A 1 175 ? -5.309 -1.432 3.789 1 98.88 175 ILE A CA 1
ATOM 1415 C C . ILE A 1 175 ? -6.387 -1.825 2.781 1 98.88 175 ILE A C 1
ATOM 1417 O O . ILE A 1 175 ? -7.125 -2.787 3 1 98.88 175 ILE A O 1
ATOM 1421 N N . VAL A 1 176 ? -6.445 -1.133 1.688 1 98.75 176 VAL A N 1
ATOM 1422 C CA . VAL A 1 176 ? -7.465 -1.39 0.678 1 98.75 176 VAL A CA 1
ATOM 1423 C C . VAL A 1 176 ? -7.32 -2.812 0.145 1 98.75 176 VAL A C 1
ATOM 1425 O O . VAL A 1 176 ? -8.289 -3.568 0.099 1 98.75 176 VAL A O 1
ATOM 1428 N N . GLY A 1 177 ? -6.102 -3.178 -0.25 1 98.38 177 GLY A N 1
ATOM 1429 C CA . GLY A 1 177 ? -5.887 -4.539 -0.711 1 98.38 177 GLY A CA 1
ATOM 1430 C C . GLY A 1 177 ? -6.246 -5.586 0.328 1 98.38 177 GLY A C 1
ATOM 1431 O O . GLY A 1 177 ? -6.852 -6.609 0.005 1 98.38 177 GLY A O 1
ATOM 1432 N N . MET A 1 178 ? -5.902 -5.348 1.542 1 98.19 178 MET A N 1
ATOM 1433 C CA . MET A 1 178 ? -6.133 -6.27 2.648 1 98.19 178 MET A CA 1
ATOM 1434 C C . MET A 1 178 ? -7.625 -6.465 2.898 1 98.19 178 MET A C 1
ATOM 1436 O O . MET A 1 178 ? -8.102 -7.594 3.014 1 98.19 178 MET A O 1
ATOM 1440 N N . ILE A 1 179 ? -8.375 -5.402 2.979 1 98 179 ILE A N 1
ATOM 1441 C CA . ILE A 1 179 ? -9.781 -5.516 3.352 1 98 179 ILE A CA 1
ATOM 1442 C C . ILE A 1 179 ? -10.562 -6.168 2.213 1 98 179 ILE A C 1
ATOM 1444 O O . ILE A 1 179 ? -11.539 -6.887 2.453 1 98 179 ILE A O 1
ATOM 1448 N N . LEU A 1 180 ? -10.148 -5.922 0.995 1 96.56 180 LEU A N 1
ATOM 1449 C CA . LEU A 1 180 ? -10.781 -6.609 -0.126 1 96.56 180 LEU A CA 1
ATOM 1450 C C . LEU A 1 180 ? -10.586 -8.117 -0.018 1 96.56 180 LEU A C 1
ATOM 1452 O O . LEU A 1 180 ? -11.547 -8.883 -0.174 1 96.56 180 LEU A O 1
ATOM 1456 N N . SER A 1 181 ? -9.391 -8.523 0.286 1 96 181 SER A N 1
ATOM 1457 C CA . SER A 1 181 ? -9.086 -9.945 0.41 1 96 181 SER A CA 1
ATOM 1458 C C . SER A 1 181 ? -9.836 -10.57 1.579 1 96 181 SER A C 1
ATOM 1460 O O . SER A 1 181 ? -10.484 -11.602 1.422 1 96 181 SER A O 1
ATOM 1462 N N . ILE A 1 182 ? -9.852 -9.945 2.711 1 95.31 182 ILE A N 1
ATOM 1463 C CA . ILE A 1 182 ? -10.445 -10.5 3.924 1 95.31 182 ILE A CA 1
ATOM 1464 C C . ILE A 1 182 ? -11.961 -10.594 3.758 1 95.31 182 ILE A C 1
ATOM 1466 O O . ILE A 1 182 ? -12.555 -11.633 4.066 1 95.31 182 ILE A O 1
ATOM 1470 N N . SER A 1 183 ? -12.562 -9.516 3.307 1 92.38 183 SER A N 1
ATOM 1471 C CA . SER A 1 183 ? -14.016 -9.492 3.18 1 92.38 183 SER A CA 1
ATOM 1472 C C . SER A 1 183 ? -14.5 -10.523 2.166 1 92.38 183 SER A C 1
ATOM 1474 O O . SER A 1 183 ? -15.523 -11.172 2.379 1 92.38 183 SER A O 1
ATOM 1476 N N . LYS A 1 184 ? -13.797 -10.727 1.079 1 91.56 184 LYS A N 1
ATOM 1477 C CA . LYS A 1 184 ? -14.18 -11.711 0.076 1 91.56 184 LYS A CA 1
ATOM 1478 C C . LYS A 1 184 ? -13.992 -13.133 0.601 1 91.56 184 LYS A C 1
ATOM 1480 O O . LYS A 1 184 ? -14.812 -14.016 0.334 1 91.56 184 LYS A O 1
ATOM 1485 N N . ASN A 1 185 ? -12.891 -13.336 1.279 1 91.06 185 ASN A N 1
ATOM 1486 C CA . ASN A 1 185 ? -12.664 -14.656 1.859 1 91.06 185 ASN A CA 1
ATOM 1487 C C . ASN A 1 185 ? -13.766 -15.031 2.842 1 91.06 185 ASN A C 1
ATOM 1489 O O . ASN A 1 185 ? -14.18 -16.188 2.898 1 91.06 185 ASN A O 1
ATOM 1493 N N . LYS A 1 186 ? -14.211 -14.094 3.59 1 90.06 186 LYS A N 1
ATOM 1494 C CA . LYS A 1 186 ? -15.266 -14.352 4.566 1 90.06 186 LYS A CA 1
ATOM 1495 C C . LYS A 1 186 ? -16.562 -14.758 3.881 1 90.06 186 LYS A C 1
ATOM 1497 O O . LYS A 1 186 ? -17.312 -15.594 4.395 1 90.06 186 LYS A O 1
ATOM 1502 N N . ILE A 1 187 ? -16.844 -14.211 2.781 1 86.31 187 ILE A N 1
ATOM 1503 C CA . ILE A 1 187 ? -18.047 -14.539 2.016 1 86.31 187 ILE A CA 1
ATOM 1504 C C . ILE A 1 187 ? -18 -16 1.599 1 86.31 187 ILE A C 1
ATOM 1506 O O . ILE A 1 187 ? -19 -16.719 1.684 1 86.31 187 ILE A O 1
ATOM 1510 N N . PHE A 1 188 ? -16.844 -16.516 1.246 1 88.75 188 PHE A N 1
ATOM 1511 C CA . PHE A 1 188 ? -16.734 -17.859 0.704 1 88.75 188 PHE A CA 1
ATOM 1512 C C . PHE A 1 188 ? -16.531 -18.875 1.82 1 88.75 188 PHE A C 1
ATOM 1514 O O . PHE A 1 188 ? -16.594 -20.078 1.586 1 88.75 188 PHE A O 1
ATOM 1521 N N . GLU A 1 189 ? -16.234 -18.328 2.904 1 86.38 189 GLU A N 1
ATOM 1522 C CA . GLU A 1 189 ? -16.109 -19.234 4.047 1 86.38 189 GLU A CA 1
ATOM 1523 C C . GLU A 1 189 ? -17.469 -19.797 4.457 1 86.38 189 GLU A C 1
ATOM 1525 O O . GLU A 1 189 ? -17.531 -20.859 5.074 1 86.38 189 GLU A O 1
ATOM 1530 N N . VAL A 1 190 ? -18.438 -19.047 4.098 1 81.38 190 VAL A N 1
ATOM 1531 C CA . VAL A 1 190 ? -19.797 -19.5 4.422 1 81.38 190 VAL A CA 1
ATOM 1532 C C . VAL A 1 190 ? -20.094 -20.797 3.668 1 81.38 190 VAL A C 1
ATOM 1534 O O . VAL A 1 190 ? -19.906 -20.875 2.451 1 81.38 190 VAL A O 1
ATOM 1537 N N . GLY A 1 191 ? -20.5 -21.828 4.328 1 80.69 191 GLY A N 1
ATOM 1538 C CA . GLY A 1 191 ? -20.859 -23.109 3.732 1 80.69 191 GLY A CA 1
ATOM 1539 C C . GLY A 1 191 ? -19.672 -23.922 3.285 1 80.69 191 GLY A C 1
ATOM 1540 O O . GLY A 1 191 ? -19.781 -24.781 2.406 1 80.69 191 GLY A O 1
ATOM 1541 N N . ASP A 1 192 ? -18.484 -23.547 3.584 1 83.5 192 ASP A N 1
ATOM 1542 C CA . ASP A 1 192 ? -17.234 -24.266 3.309 1 83.5 192 ASP A CA 1
ATOM 1543 C C . ASP A 1 192 ? -16.922 -24.266 1.813 1 83.5 192 ASP A C 1
ATOM 1545 O O . ASP A 1 192 ? -16.359 -25.234 1.292 1 83.5 192 ASP A O 1
ATOM 1549 N N . VAL A 1 193 ? -17.438 -23.281 1.186 1 87.5 193 VAL A N 1
ATOM 1550 C CA . VAL A 1 193 ? -17.234 -23.141 -0.251 1 87.5 193 VAL A CA 1
ATOM 1551 C C . VAL A 1 193 ? -15.734 -22.969 -0.534 1 87.5 193 VAL A C 1
ATOM 1553 O O . VAL A 1 193 ? -15.203 -23.578 -1.467 1 87.5 193 VAL A O 1
ATOM 1556 N N . ASP A 1 194 ? -15.125 -22.234 0.297 1 89.19 194 ASP A N 1
ATOM 1557 C CA . ASP A 1 194 ? -13.703 -21.969 0.125 1 89.19 194 ASP A CA 1
ATOM 1558 C C . ASP A 1 194 ? -12.883 -23.25 0.282 1 89.19 194 ASP A C 1
ATOM 1560 O O . ASP A 1 194 ? -11.922 -23.469 -0.455 1 89.19 194 ASP A O 1
ATOM 1564 N N . GLN A 1 195 ? -13.281 -24.094 1.122 1 91 195 GLN A N 1
ATOM 1565 C CA . GLN A 1 195 ? -12.547 -25.328 1.36 1 91 195 GLN A CA 1
ATOM 1566 C C . GLN A 1 195 ? -12.562 -26.219 0.127 1 91 195 GLN A C 1
ATOM 1568 O O . GLN A 1 195 ? -11.547 -26.812 -0.233 1 91 195 GLN A O 1
ATOM 1573 N N . LYS A 1 196 ? -13.742 -26.297 -0.419 1 92.81 196 LYS A N 1
ATOM 1574 C CA . LYS A 1 196 ? -13.875 -27.125 -1.612 1 92.81 196 LYS A CA 1
ATOM 1575 C C . LYS A 1 196 ? -13.031 -26.578 -2.758 1 92.81 196 LYS A C 1
ATOM 1577 O O . LYS A 1 196 ? -12.359 -27.344 -3.457 1 92.81 196 LYS A O 1
ATOM 1582 N N . ILE A 1 197 ? -13.102 -25.328 -2.934 1 94 197 ILE A N 1
ATOM 1583 C CA . ILE A 1 197 ? -12.344 -24.703 -4.016 1 94 197 ILE A CA 1
ATOM 1584 C C . ILE A 1 197 ? -10.844 -24.828 -3.738 1 94 197 ILE A C 1
ATOM 1586 O O . ILE A 1 197 ? -10.062 -25.141 -4.641 1 94 197 ILE A O 1
ATOM 1590 N N . GLU A 1 198 ? -10.477 -24.641 -2.531 1 93.56 198 GLU A N 1
ATOM 1591 C CA . GLU A 1 198 ? -9.07 -24.781 -2.16 1 93.56 198 GLU A CA 1
ATOM 1592 C C . GLU A 1 198 ? -8.578 -26.203 -2.355 1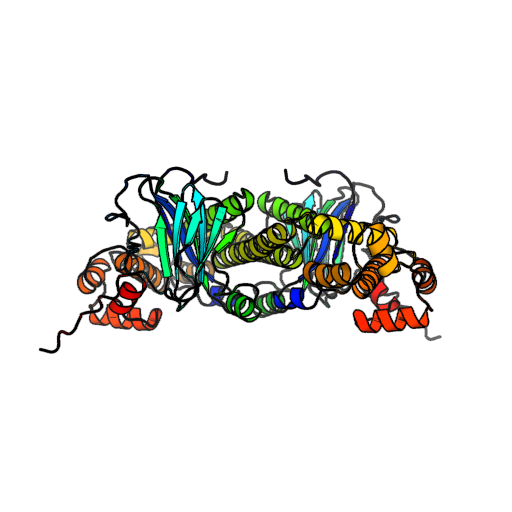 93.56 198 GLU A C 1
ATOM 1594 O O . GLU A 1 198 ? -7.449 -26.422 -2.795 1 93.56 198 GLU A O 1
ATOM 1599 N N . GLN A 1 199 ? -9.367 -27.094 -2.035 1 94.5 199 GLN A N 1
ATOM 1600 C CA . GLN A 1 199 ? -9.023 -28.484 -2.275 1 94.5 199 GLN A CA 1
ATOM 1601 C C . GLN A 1 199 ? -8.836 -28.766 -3.766 1 94.5 199 GLN A C 1
ATOM 1603 O O . GLN A 1 199 ? -7.914 -29.469 -4.164 1 94.5 199 GLN A O 1
ATOM 1608 N N . ALA A 1 200 ? -9.727 -28.234 -4.504 1 95.81 200 ALA A N 1
ATOM 1609 C CA . ALA A 1 200 ? -9.609 -28.391 -5.953 1 95.81 200 ALA A CA 1
ATOM 1610 C C . ALA A 1 200 ? -8.289 -27.812 -6.457 1 95.81 200 ALA A C 1
ATOM 1612 O O . ALA A 1 200 ? -7.59 -28.453 -7.254 1 95.81 200 ALA A O 1
ATOM 1613 N N . LYS A 1 201 ? -7.961 -26.656 -6.004 1 94.81 201 LYS A N 1
ATOM 1614 C CA . LYS A 1 201 ? -6.719 -26 -6.395 1 94.81 201 LYS A CA 1
ATOM 1615 C C . LYS A 1 201 ? -5.508 -26.844 -6.023 1 94.81 201 LYS A C 1
ATOM 1617 O O . LYS A 1 201 ? -4.559 -26.953 -6.801 1 94.81 201 LYS A O 1
ATOM 1622 N N . ILE A 1 202 ? -5.559 -27.422 -4.871 1 94.25 202 ILE A N 1
ATOM 1623 C CA . ILE A 1 202 ? -4.465 -28.266 -4.387 1 94.25 202 ILE A CA 1
ATOM 1624 C C . ILE A 1 202 ? -4.316 -29.484 -5.285 1 94.25 202 ILE A C 1
ATOM 1626 O O . ILE A 1 202 ? -3.209 -29.828 -5.707 1 94.25 202 ILE A O 1
ATOM 1630 N N . ILE A 1 203 ? -5.414 -30.078 -5.566 1 95.31 203 ILE A N 1
ATOM 1631 C CA . ILE A 1 203 ? -5.41 -31.266 -6.426 1 95.31 203 ILE A CA 1
ATOM 1632 C C . ILE A 1 203 ? -4.859 -30.891 -7.801 1 95.31 203 ILE A C 1
ATOM 1634 O O . ILE A 1 203 ? -4.039 -31.625 -8.367 1 95.31 203 ILE A O 1
ATOM 1638 N N . MET A 1 204 ? -5.32 -29.812 -8.312 1 95.25 204 MET A N 1
ATOM 1639 C CA . MET A 1 204 ? -4.844 -29.359 -9.609 1 95.25 204 MET A CA 1
ATOM 1640 C C . MET A 1 204 ? -3.338 -29.125 -9.594 1 95.25 204 MET A C 1
ATOM 1642 O O . MET A 1 204 ? -2.625 -29.547 -10.5 1 95.25 204 MET A O 1
ATOM 1646 N N . ASN A 1 205 ? -2.916 -28.469 -8.578 1 93.12 205 ASN A N 1
ATOM 1647 C CA . ASN A 1 205 ? -1.491 -28.172 -8.453 1 93.12 205 ASN A CA 1
ATOM 1648 C C . ASN A 1 205 ? -0.666 -29.453 -8.359 1 93.12 205 ASN A C 1
ATOM 1650 O O . ASN A 1 205 ? 0.403 -29.547 -8.969 1 93.12 205 ASN A O 1
ATOM 1654 N N . GLU A 1 206 ? -1.143 -30.359 -7.641 1 93.19 206 GLU A N 1
ATOM 1655 C CA . GLU A 1 206 ? -0.447 -31.641 -7.445 1 93.19 206 GLU A CA 1
ATOM 1656 C C . GLU A 1 206 ? -0.43 -32.469 -8.727 1 93.19 206 GLU A C 1
ATOM 1658 O O . GLU A 1 206 ? 0.398 -33.344 -8.883 1 93.19 206 GLU A O 1
ATOM 1663 N N . ASN A 1 207 ? -1.301 -32.125 -9.609 1 94.12 207 ASN A N 1
ATOM 1664 C CA . ASN A 1 207 ? -1.431 -32.906 -10.828 1 94.12 207 ASN A CA 1
ATOM 1665 C C . ASN A 1 207 ? -1.023 -32.125 -12.062 1 94.12 207 ASN A C 1
ATOM 1667 O O . ASN A 1 207 ? -1.47 -32.406 -13.172 1 94.12 207 ASN A O 1
ATOM 1671 N N . VAL A 1 208 ? -0.225 -31.141 -11.82 1 94.31 208 VAL A N 1
ATOM 1672 C CA . VAL A 1 208 ? 0.13 -30.234 -12.898 1 94.31 208 VAL A CA 1
ATOM 1673 C C . VAL A 1 208 ? 0.862 -30.984 -14.008 1 94.31 208 VAL A C 1
ATOM 1675 O O . VAL A 1 208 ? 0.793 -30.609 -15.18 1 94.31 208 VAL A O 1
ATOM 1678 N N . PHE A 1 209 ? 1.531 -32.031 -13.703 1 94.56 209 PHE A N 1
ATOM 1679 C CA . PHE A 1 209 ? 2.312 -32.812 -14.656 1 94.56 209 PHE A CA 1
ATOM 1680 C C . PHE A 1 209 ? 1.442 -33.844 -15.336 1 94.56 209 PHE A C 1
ATOM 1682 O O . PHE A 1 209 ? 1.919 -34.594 -16.203 1 94.56 209 PHE A O 1
ATOM 1689 N N . LYS A 1 210 ? 0.223 -33.938 -14.953 1 92.31 210 LYS A N 1
ATOM 1690 C CA . LYS A 1 210 ? -0.767 -34.812 -15.562 1 92.31 210 LYS A CA 1
ATOM 1691 C C . LYS A 1 210 ? -1.943 -34.031 -16.125 1 92.31 210 LYS A C 1
ATOM 1693 O O . LYS A 1 210 ? -1.853 -32.812 -16.297 1 92.31 210 LYS A O 1
ATOM 1698 N N . ASP A 1 211 ? -2.898 -34.688 -16.594 1 88 211 ASP A N 1
ATOM 1699 C CA . ASP A 1 211 ? -4.125 -34.031 -17.047 1 88 211 ASP A CA 1
ATOM 1700 C C . ASP A 1 211 ? -5.238 -34.188 -16.016 1 88 211 ASP A C 1
ATOM 1702 O O . ASP A 1 211 ? -5.254 -35.156 -15.258 1 88 211 ASP A O 1
ATOM 1706 N N . ILE A 1 212 ? -5.953 -33.188 -15.914 1 91.06 212 ILE A N 1
ATOM 1707 C CA . ILE A 1 212 ? -7.109 -33.25 -15.023 1 91.06 212 ILE A CA 1
ATOM 1708 C C . ILE A 1 212 ? -8.383 -32.969 -15.812 1 91.06 212 ILE A C 1
ATOM 1710 O O . ILE A 1 212 ? -8.383 -32.125 -16.719 1 91.06 212 ILE A O 1
ATOM 1714 N N . ASP A 1 213 ? -9.383 -33.75 -15.516 1 92.94 213 ASP A N 1
ATOM 1715 C CA . ASP A 1 213 ? -10.734 -33.469 -16 1 92.94 213 ASP A CA 1
ATOM 1716 C C . ASP A 1 213 ? -11.555 -32.75 -14.938 1 92.94 213 ASP A C 1
ATOM 1718 O O . ASP A 1 213 ? -11.836 -33.312 -13.867 1 92.94 213 ASP A O 1
ATOM 1722 N N . PRO A 1 214 ? -11.914 -31.578 -15.266 1 94.81 214 PRO A N 1
ATOM 1723 C CA . PRO A 1 214 ? -12.664 -30.797 -14.273 1 94.81 214 PRO A CA 1
ATOM 1724 C C . PRO A 1 214 ? -13.93 -31.5 -13.805 1 94.81 214 PRO A C 1
ATOM 1726 O O . PRO A 1 214 ? -14.328 -31.359 -12.641 1 94.81 214 PRO A O 1
ATOM 1729 N N . GLU A 1 215 ? -14.57 -32.188 -14.695 1 95.12 215 GLU A N 1
ATOM 1730 C CA . GLU A 1 215 ? -15.773 -32.938 -14.305 1 95.12 215 GLU A CA 1
ATOM 1731 C C . GLU A 1 215 ? -15.445 -34.031 -13.312 1 95.12 215 GLU A C 1
ATOM 1733 O O . GLU A 1 215 ? -16.172 -34.25 -12.336 1 95.12 215 GLU A O 1
ATOM 1738 N N . GLU A 1 216 ? -14.438 -34.75 -13.555 1 95.38 216 GLU A N 1
ATOM 1739 C CA . GLU A 1 216 ? -13.977 -35.781 -12.625 1 95.38 216 GLU A CA 1
ATOM 1740 C C . GLU A 1 216 ? -13.57 -35.156 -11.289 1 95.38 216 GLU A C 1
ATOM 1742 O O . GLU A 1 216 ? -13.812 -35.75 -10.234 1 95.38 216 GLU A O 1
ATOM 1747 N N . LEU A 1 217 ? -12.922 -34.062 -11.406 1 96.19 217 LEU A N 1
ATOM 1748 C CA . LEU A 1 217 ? -12.5 -33.375 -10.188 1 96.19 217 LEU A CA 1
ATOM 1749 C C . LEU A 1 217 ? -13.703 -33 -9.336 1 96.19 217 LEU A C 1
ATOM 1751 O O . LEU A 1 217 ? -13.695 -33.188 -8.117 1 96.19 217 LEU A O 1
ATOM 1755 N N . ALA A 1 218 ? -14.719 -32.469 -9.938 1 96.56 218 ALA A N 1
ATOM 1756 C CA . ALA A 1 218 ? -15.953 -32.125 -9.227 1 96.56 218 ALA A CA 1
ATOM 1757 C C . ALA A 1 218 ? -16.547 -33.344 -8.547 1 96.56 218 ALA A C 1
ATOM 1759 O O . ALA A 1 218 ? -16.984 -33.281 -7.395 1 96.56 218 ALA A O 1
ATOM 1760 N N . MET A 1 219 ? -16.531 -34.469 -9.242 1 95.75 219 MET A N 1
ATOM 1761 C CA . MET A 1 219 ? -17.062 -35.719 -8.711 1 95.75 219 MET A CA 1
ATOM 1762 C C . MET A 1 219 ? -16.25 -36.156 -7.488 1 95.75 219 MET A C 1
ATOM 1764 O O . MET A 1 219 ? -16.828 -36.562 -6.48 1 95.75 219 MET A O 1
ATOM 1768 N N . LYS A 1 220 ? -15.031 -36.031 -7.574 1 94.81 220 LYS A N 1
ATOM 1769 C CA . LYS A 1 220 ? -14.148 -36.406 -6.477 1 94.81 220 LYS A CA 1
ATOM 1770 C C . LYS A 1 220 ? -14.43 -35.562 -5.234 1 94.81 220 LYS A C 1
ATOM 1772 O O . LYS A 1 220 ? -14.273 -36.031 -4.109 1 94.81 220 LYS A O 1
ATOM 1777 N N . LEU A 1 221 ? -14.828 -34.375 -5.488 1 94.81 221 LEU A N 1
ATOM 1778 C CA . LEU A 1 221 ? -15.078 -33.438 -4.387 1 94.81 221 LEU A CA 1
ATOM 1779 C C . LEU A 1 221 ? -16.531 -33.5 -3.963 1 94.81 221 LEU A C 1
ATOM 1781 O O . LEU A 1 221 ? -16.953 -32.719 -3.084 1 94.81 221 LEU A O 1
ATOM 1785 N N . ASN A 1 222 ? -17.281 -34.281 -4.625 1 94.81 222 ASN A N 1
ATOM 1786 C CA . ASN A 1 222 ? -18.688 -34.531 -4.324 1 94.81 222 ASN A CA 1
ATOM 1787 C C . ASN A 1 222 ? -19.516 -33.25 -4.5 1 94.81 222 ASN A C 1
ATOM 1789 O O . ASN A 1 222 ? -20.297 -32.875 -3.623 1 94.81 222 ASN A O 1
ATOM 1793 N N . ILE A 1 223 ? -19.234 -32.594 -5.625 1 94.5 223 ILE A N 1
ATOM 1794 C CA . ILE A 1 223 ? -20.016 -31.422 -5.98 1 94.5 223 ILE A CA 1
ATOM 1795 C C . ILE A 1 223 ? -20.438 -31.484 -7.445 1 94.5 223 ILE A C 1
ATOM 1797 O O . ILE A 1 223 ? -19.828 -32.219 -8.234 1 94.5 223 ILE A O 1
ATOM 1801 N N . SER A 1 224 ? -21.547 -30.797 -7.77 1 95.62 224 SER A N 1
ATOM 1802 C CA . SER A 1 224 ? -21.969 -30.766 -9.164 1 95.62 224 SER A CA 1
ATOM 1803 C C . SER A 1 224 ? -21 -29.953 -10.023 1 95.62 224 SER A C 1
ATOM 1805 O O . SER A 1 224 ? -20.422 -28.969 -9.539 1 95.62 224 SER A O 1
ATOM 1807 N N . TYR A 1 225 ? -20.875 -30.312 -11.25 1 95.75 225 TYR A N 1
ATOM 1808 C CA . TYR A 1 225 ? -19.969 -29.609 -12.141 1 95.75 225 TYR A CA 1
ATOM 1809 C C . TYR A 1 225 ? -20.453 -28.188 -12.406 1 95.75 225 TYR A C 1
ATOM 1811 O O . TYR A 1 225 ? -19.641 -27.266 -12.523 1 95.75 225 TYR A O 1
ATOM 1819 N N . SER A 1 226 ? -21.75 -28.047 -12.547 1 96.19 226 SER A N 1
ATOM 1820 C CA . SER A 1 226 ? -22.312 -26.719 -12.789 1 96.19 226 SER A CA 1
ATOM 1821 C C . SER A 1 226 ? -21.984 -25.766 -11.648 1 96.19 226 SER A C 1
ATOM 1823 O O . SER A 1 226 ? -21.562 -24.625 -11.891 1 96.19 226 SER A O 1
ATOM 1825 N N . TRP A 1 227 ? -22.141 -26.25 -10.523 1 95.06 227 TRP A N 1
ATOM 1826 C CA . TRP A 1 227 ? -21.797 -25.469 -9.336 1 95.06 227 TRP A CA 1
ATOM 1827 C C . TRP A 1 227 ? -20.297 -25.188 -9.281 1 95.06 227 TRP A C 1
ATOM 1829 O O . TRP A 1 227 ? -19.875 -24.062 -9.016 1 95.06 227 TRP A O 1
ATOM 1839 N N . PHE A 1 228 ? -19.547 -26.234 -9.5 1 96.06 228 PHE A N 1
ATOM 1840 C CA . PHE A 1 228 ? -18.094 -26.141 -9.453 1 96.06 228 PHE A CA 1
ATOM 1841 C C . PHE A 1 228 ? -17.578 -25.078 -10.414 1 96.06 228 PHE A C 1
ATOM 1843 O O . PHE A 1 228 ? -16.797 -24.203 -10.023 1 96.06 228 PHE A O 1
ATOM 1850 N N . ARG A 1 229 ? -17.984 -25.125 -11.594 1 95.88 229 ARG A N 1
ATOM 1851 C CA . ARG A 1 229 ? -17.547 -24.188 -12.625 1 95.88 229 ARG A CA 1
ATOM 1852 C C . ARG A 1 229 ? -17.875 -22.75 -12.234 1 95.88 229 ARG A C 1
ATOM 1854 O O . ARG A 1 229 ? -17.031 -21.859 -12.352 1 95.88 229 ARG A O 1
ATOM 1861 N N . LYS A 1 230 ? -19.047 -22.547 -11.773 1 95.5 230 LYS A N 1
ATOM 1862 C CA . LYS A 1 230 ? -19.5 -21.203 -11.422 1 95.5 230 LYS A CA 1
ATOM 1863 C C . LYS A 1 230 ? -18.734 -20.656 -10.219 1 95.5 230 LYS A C 1
ATOM 1865 O O . LYS A 1 230 ? -18.156 -19.578 -10.281 1 95.5 230 LYS A O 1
ATOM 1870 N N . VAL A 1 231 ? -18.641 -21.406 -9.188 1 94.19 231 VAL A N 1
ATOM 1871 C CA . VAL A 1 231 ? -18.062 -20.953 -7.926 1 94.19 231 VAL A CA 1
ATOM 1872 C C . VAL A 1 231 ? -16.547 -20.844 -8.07 1 94.19 231 VAL A C 1
ATOM 1874 O O . VAL A 1 231 ? -15.938 -19.922 -7.512 1 94.19 231 VAL A O 1
ATOM 1877 N N . PHE A 1 232 ? -16.016 -21.766 -8.789 1 95.38 232 PHE A N 1
ATOM 1878 C CA . PHE A 1 232 ? -14.57 -21.719 -9.023 1 95.38 232 PHE A CA 1
ATOM 1879 C C . PHE A 1 232 ? -14.195 -20.422 -9.758 1 95.38 232 PHE A C 1
ATOM 1881 O O . PHE A 1 232 ? -13.219 -19.766 -9.398 1 95.38 232 PHE A O 1
ATOM 1888 N N . LYS A 1 233 ? -14.953 -20.094 -10.711 1 94.31 233 LYS A N 1
ATOM 1889 C CA . LYS A 1 233 ? -14.703 -18.875 -11.461 1 94.31 233 LYS A CA 1
ATOM 1890 C C . LYS A 1 233 ? -14.875 -17.641 -10.578 1 94.31 233 LYS A C 1
ATOM 1892 O O . LYS A 1 233 ? -14.078 -16.703 -10.641 1 94.31 233 LYS A O 1
ATOM 1897 N N . ASP A 1 234 ? -15.867 -17.656 -9.797 1 91 234 ASP A N 1
ATOM 1898 C CA . ASP A 1 234 ? -16.109 -16.547 -8.891 1 91 234 ASP A CA 1
ATOM 1899 C C . ASP A 1 234 ? -14.961 -16.375 -7.902 1 91 234 ASP A C 1
ATOM 1901 O O . ASP A 1 234 ? -14.609 -15.25 -7.535 1 91 234 ASP A O 1
ATOM 1905 N N . TYR A 1 235 ? -14.406 -17.469 -7.555 1 91.31 235 TYR A N 1
ATOM 1906 C CA . TYR A 1 235 ? -13.375 -17.484 -6.527 1 91.31 235 TYR A CA 1
ATOM 1907 C C . TYR A 1 235 ? -12.008 -17.156 -7.121 1 91.31 235 TYR A C 1
ATOM 1909 O O . TYR A 1 235 ? -11.25 -16.375 -6.543 1 91.31 235 TYR A O 1
ATOM 1917 N N . THR A 1 236 ? -11.688 -17.703 -8.281 1 90.38 236 THR A N 1
ATOM 1918 C CA . THR A 1 236 ? -10.328 -17.594 -8.797 1 90.38 236 THR A CA 1
ATOM 1919 C C . THR A 1 236 ? -10.266 -16.609 -9.953 1 90.38 236 THR A C 1
ATOM 1921 O O . THR A 1 236 ? -9.18 -16.156 -10.336 1 90.38 236 THR A O 1
ATOM 1924 N N . GLY A 1 237 ? -11.406 -16.328 -10.516 1 89.5 237 GLY A N 1
ATOM 1925 C CA . GLY A 1 237 ? -11.438 -15.5 -11.719 1 89.5 237 GLY A CA 1
ATOM 1926 C C . GLY A 1 237 ? -11.312 -16.312 -13 1 89.5 237 GLY A C 1
ATOM 1927 O O . GLY A 1 237 ? -11.438 -15.766 -14.094 1 89.5 237 GLY A O 1
ATOM 1928 N N . TYR A 1 238 ? -11.109 -17.656 -12.875 1 92.69 238 TYR A N 1
ATOM 1929 C CA . TYR A 1 238 ? -10.945 -18.547 -14.023 1 92.69 238 TYR A CA 1
ATOM 1930 C C . TYR A 1 238 ? -11.906 -19.719 -13.961 1 92.69 238 TYR A C 1
ATOM 1932 O O . TYR A 1 238 ? -12.234 -20.203 -12.883 1 92.69 238 TYR A O 1
ATOM 1940 N N . ALA A 1 239 ? -12.305 -20.094 -15.141 1 94.75 239 ALA A N 1
ATOM 1941 C CA . ALA A 1 239 ? -12.898 -21.422 -15.211 1 94.75 239 ALA A CA 1
ATOM 1942 C C . ALA A 1 239 ? -11.883 -22.5 -14.82 1 94.75 239 ALA A C 1
ATOM 1944 O O . ALA A 1 239 ? -10.68 -22.328 -15.023 1 94.75 239 ALA A O 1
ATOM 1945 N N . PRO A 1 240 ? -12.352 -23.594 -14.336 1 95.75 240 PRO A N 1
ATOM 1946 C CA . PRO A 1 240 ? -11.438 -24.625 -13.836 1 95.75 240 PRO A CA 1
ATOM 1947 C C . PRO A 1 240 ? -10.406 -25.062 -14.875 1 95.75 240 PRO A C 1
ATOM 1949 O O . PRO A 1 240 ? -9.211 -25.109 -14.578 1 95.75 240 PRO A O 1
ATOM 1952 N N . ALA A 1 241 ? -10.852 -25.328 -16.047 1 94.12 241 ALA A N 1
ATOM 1953 C CA . ALA A 1 241 ? -9.938 -25.781 -17.078 1 94.12 241 ALA A CA 1
ATOM 1954 C C . ALA A 1 241 ? -8.891 -24.734 -17.406 1 94.12 241 ALA A C 1
ATOM 1956 O O . ALA A 1 241 ? -7.707 -25.047 -17.578 1 94.12 241 ALA A O 1
ATOM 1957 N N . LYS A 1 242 ? -9.344 -23.516 -17.516 1 93.38 242 LYS A N 1
ATOM 1958 C CA . LYS A 1 242 ? -8.422 -22.422 -17.797 1 93.38 242 LYS A CA 1
ATOM 1959 C C . LYS A 1 242 ? -7.441 -22.219 -16.641 1 93.38 242 LYS A C 1
ATOM 1961 O O . LYS A 1 242 ? -6.262 -21.953 -16.859 1 93.38 242 LYS A O 1
ATOM 1966 N N . TYR A 1 243 ? -7.977 -22.344 -15.453 1 94.94 243 TYR A N 1
ATOM 1967 C CA . TYR A 1 243 ? -7.109 -22.234 -14.281 1 94.94 243 TYR A CA 1
ATOM 1968 C C . TYR A 1 243 ? -6.004 -23.281 -14.312 1 94.94 243 TYR A C 1
ATOM 1970 O O . TYR A 1 243 ? -4.848 -22.984 -14 1 94.94 243 TYR A O 1
ATOM 1978 N N . PHE A 1 244 ? -6.348 -24.406 -14.641 1 95.19 244 PHE A N 1
ATOM 1979 C CA . PHE A 1 244 ? -5.379 -25.484 -14.719 1 95.19 244 PHE A CA 1
ATOM 1980 C C . PHE A 1 244 ? -4.309 -25.188 -15.758 1 95.19 244 PHE A C 1
ATOM 1982 O O . PHE A 1 244 ? -3.129 -25.469 -15.547 1 95.19 244 PHE A O 1
ATOM 1989 N N . GLN A 1 245 ? -4.699 -24.625 -16.844 1 92.75 245 GLN A N 1
ATOM 1990 C CA . GLN A 1 245 ? -3.742 -24.219 -17.859 1 92.75 245 GLN A CA 1
ATOM 1991 C C . GLN A 1 245 ? -2.783 -23.156 -17.344 1 92.75 245 GLN A C 1
ATOM 1993 O O . GLN A 1 245 ? -1.595 -23.172 -17.656 1 92.75 245 GLN A O 1
ATOM 1998 N N . GLU A 1 246 ? -3.33 -22.266 -16.578 1 92.81 246 GLU A N 1
ATOM 1999 C CA . GLU A 1 246 ? -2.49 -21.234 -15.969 1 92.81 246 GLU A CA 1
ATOM 2000 C C . GLU A 1 246 ? -1.475 -21.844 -15.008 1 92.81 246 GLU A C 1
ATOM 2002 O O . GLU A 1 246 ? -0.336 -21.375 -14.922 1 92.81 246 GLU A O 1
ATOM 2007 N N . LEU A 1 247 ? -1.886 -22.797 -14.289 1 93.94 247 LEU A N 1
ATOM 2008 C CA . LEU A 1 247 ? -0.984 -23.5 -13.383 1 93.94 247 LEU A CA 1
ATOM 2009 C C . LEU A 1 247 ? 0.153 -24.172 -14.156 1 93.94 247 LEU A C 1
ATOM 2011 O O . LEU A 1 247 ? 1.308 -24.125 -13.727 1 93.94 247 LEU A O 1
ATOM 2015 N N . LYS A 1 248 ? -0.205 -24.766 -15.234 1 93.88 248 LYS A N 1
ATOM 2016 C CA . LYS A 1 248 ? 0.808 -25.406 -16.062 1 93.88 248 LYS A CA 1
ATOM 2017 C C . LYS A 1 248 ? 1.799 -24.375 -16.609 1 93.88 248 LYS A C 1
ATOM 2019 O O . LYS A 1 248 ? 3.006 -24.625 -16.641 1 93.88 248 LYS A O 1
ATOM 2024 N N . LEU A 1 249 ? 1.228 -23.328 -17.016 1 92.44 249 LEU A N 1
ATOM 2025 C CA . LEU A 1 249 ? 2.082 -22.266 -17.531 1 92.44 249 LEU A CA 1
ATOM 2026 C C . LEU A 1 249 ? 3.031 -21.766 -16.453 1 92.44 249 LEU A C 1
ATOM 2028 O O . LEU A 1 249 ? 4.211 -21.516 -16.719 1 92.44 249 LEU A O 1
ATOM 2032 N N . ARG A 1 250 ? 2.482 -21.547 -15.305 1 90.62 250 ARG A N 1
ATOM 2033 C CA . ARG A 1 250 ? 3.299 -21.125 -14.172 1 90.62 250 ARG A CA 1
ATOM 2034 C C . ARG A 1 250 ? 4.426 -22.109 -13.906 1 90.62 250 ARG A C 1
ATOM 2036 O O . ARG A 1 250 ? 5.57 -21.719 -13.688 1 90.62 250 ARG A O 1
ATOM 2043 N N . LYS A 1 251 ? 4.102 -23.312 -13.922 1 91.88 251 LYS A N 1
ATOM 2044 C CA . LYS A 1 251 ? 5.098 -24.359 -13.711 1 91.88 251 LYS A CA 1
ATOM 2045 C C . LYS A 1 251 ? 6.125 -24.375 -14.836 1 91.88 251 LYS A C 1
ATOM 2047 O O . LYS A 1 251 ? 7.316 -24.594 -14.594 1 91.88 251 LYS A O 1
ATOM 2052 N N . ALA A 1 252 ? 5.68 -24.203 -16.016 1 92.44 252 ALA A N 1
ATOM 2053 C CA . ALA A 1 252 ? 6.59 -24.125 -17.156 1 92.44 252 ALA A CA 1
ATOM 2054 C C . ALA A 1 252 ? 7.613 -23.016 -16.969 1 92.44 252 ALA A C 1
ATOM 2056 O O . ALA A 1 252 ? 8.805 -23.219 -17.203 1 92.44 252 ALA A O 1
ATOM 2057 N N . LYS A 1 253 ? 7.09 -21.891 -16.578 1 86.44 253 LYS A N 1
ATOM 2058 C CA . LYS A 1 253 ? 7.973 -20.766 -16.328 1 86.44 253 LYS A CA 1
ATOM 2059 C C . LYS A 1 253 ? 9.023 -21.109 -15.273 1 86.44 253 LYS A C 1
ATOM 2061 O O . LYS A 1 253 ? 10.203 -20.797 -15.445 1 86.44 253 LYS A O 1
ATOM 2066 N N . GLN A 1 254 ? 8.578 -21.75 -14.305 1 84.19 254 GLN A N 1
ATOM 2067 C CA . GLN A 1 254 ? 9.469 -22.156 -13.219 1 84.19 254 GLN A CA 1
ATOM 2068 C C . GLN A 1 254 ? 10.539 -23.109 -13.727 1 84.19 254 GLN A C 1
ATOM 2070 O O . GLN A 1 254 ? 11.719 -22.953 -13.398 1 84.19 254 GLN A O 1
ATOM 2075 N N . LEU A 1 255 ? 10.133 -24.016 -14.492 1 86.75 255 LEU A N 1
ATOM 2076 C CA . LEU A 1 255 ? 11.047 -25.031 -15 1 86.75 255 LEU A CA 1
ATOM 2077 C C . LEU A 1 255 ? 12.031 -24.438 -16 1 86.75 255 LEU A C 1
ATOM 2079 O O . LEU A 1 255 ? 13.203 -24.812 -16.016 1 86.75 255 LEU A O 1
ATOM 2083 N N . LEU A 1 256 ? 11.578 -23.531 -16.797 1 84.88 256 LEU A N 1
ATOM 2084 C CA . LEU A 1 256 ? 12.414 -22.906 -17.812 1 84.88 256 LEU A CA 1
ATOM 2085 C C . LEU A 1 256 ? 13.562 -22.125 -17.172 1 84.88 256 LEU A C 1
ATOM 2087 O O . LEU A 1 256 ? 14.695 -22.188 -17.656 1 84.88 256 LEU A O 1
ATOM 2091 N N . VAL A 1 257 ? 13.25 -21.516 -16.125 1 74.69 257 VAL A N 1
ATOM 2092 C CA . VAL A 1 257 ? 14.242 -20.656 -15.492 1 74.69 257 VAL A CA 1
ATOM 2093 C C . VAL A 1 257 ? 15.047 -21.453 -14.469 1 74.69 257 VAL A C 1
ATOM 2095 O O . VAL A 1 257 ? 16.234 -21.203 -14.266 1 74.69 257 VAL A O 1
ATOM 2098 N N . GLY A 1 258 ? 14.422 -22.453 -13.953 1 73.31 258 GLY A N 1
ATOM 2099 C CA . GLY A 1 258 ? 15.016 -23.094 -12.797 1 73.31 258 GLY A CA 1
ATOM 2100 C C . GLY A 1 258 ? 15.711 -24.406 -13.141 1 73.31 258 GLY A C 1
ATOM 2101 O O . GLY A 1 258 ? 16.391 -24.984 -12.289 1 73.31 258 GLY A O 1
ATOM 2102 N N . THR A 1 259 ? 15.531 -24.875 -14.359 1 79.75 259 THR A N 1
ATOM 2103 C CA . THR A 1 259 ? 16.109 -26.156 -14.719 1 79.75 259 THR A CA 1
ATOM 2104 C C . THR A 1 259 ? 16.797 -26.094 -16.078 1 79.75 259 THR A C 1
ATOM 2106 O O . THR A 1 259 ? 16.719 -25.062 -16.766 1 79.75 259 THR A O 1
ATOM 2109 N N . SER A 1 260 ? 17.5 -27.125 -16.375 1 80.88 260 SER A N 1
ATOM 2110 C CA . SER A 1 260 ? 18.172 -27.219 -17.672 1 80.88 260 SER A CA 1
ATOM 2111 C C . SER A 1 260 ? 17.406 -28.109 -18.625 1 80.88 260 SER A C 1
ATOM 2113 O O . SER A 1 260 ? 17.906 -28.453 -19.703 1 80.88 260 SER A O 1
ATOM 2115 N N . HIS A 1 261 ? 16.234 -28.484 -18.188 1 90.12 261 HIS A N 1
ATOM 2116 C CA . HIS A 1 261 ? 15.422 -29.281 -19.094 1 90.12 261 HIS A CA 1
ATOM 2117 C C . HIS A 1 261 ? 15.172 -28.547 -20.406 1 90.12 261 HIS A C 1
ATOM 2119 O O . HIS A 1 261 ? 14.969 -27.328 -20.406 1 90.12 261 HIS A O 1
ATOM 2125 N N . SER A 1 262 ? 15.211 -29.297 -21.469 1 91.25 262 SER A N 1
ATOM 2126 C CA . SER A 1 262 ? 14.898 -28.672 -22.75 1 91.25 262 SER A CA 1
ATOM 2127 C C . SER A 1 262 ? 13.43 -28.266 -22.828 1 91.25 262 SER A C 1
ATOM 2129 O O . SER A 1 262 ? 12.602 -28.75 -22.047 1 91.25 262 SER A O 1
ATOM 2131 N N . VAL A 1 263 ? 13.148 -27.406 -23.766 1 93.25 263 VAL A N 1
ATOM 2132 C CA . VAL A 1 263 ? 11.773 -26.969 -23.969 1 93.25 263 VAL A CA 1
ATOM 2133 C C . VAL A 1 263 ? 10.883 -28.172 -24.281 1 93.25 263 VAL A C 1
ATOM 2135 O O . VAL A 1 263 ? 9.758 -28.25 -23.797 1 93.25 263 VAL A O 1
ATOM 2138 N N . LYS A 1 264 ? 11.453 -29.047 -25.062 1 94.94 264 LYS A N 1
ATOM 2139 C CA . LYS A 1 264 ? 10.719 -30.266 -25.422 1 94.94 264 LYS A CA 1
ATOM 2140 C C . LYS A 1 264 ? 10.422 -31.109 -24.188 1 94.94 264 LYS A C 1
ATOM 2142 O O . LYS A 1 264 ? 9.312 -31.609 -24.031 1 94.94 264 LYS A O 1
ATOM 2147 N N . GLU A 1 265 ? 11.398 -31.297 -23.359 1 95.44 265 GLU A N 1
ATOM 2148 C CA . GLU A 1 265 ? 11.227 -32.062 -22.125 1 95.44 265 GLU A CA 1
ATOM 2149 C C . GLU A 1 265 ? 10.164 -31.453 -21.234 1 95.44 265 GLU A C 1
ATOM 2151 O O . GLU A 1 265 ? 9.328 -32.156 -20.656 1 95.44 265 GLU A O 1
ATOM 2156 N N . ILE A 1 266 ? 10.234 -30.172 -21.094 1 95.31 266 ILE A N 1
ATOM 2157 C CA . ILE A 1 266 ? 9.289 -29.453 -20.25 1 95.31 266 ILE A CA 1
ATOM 2158 C C . ILE A 1 266 ? 7.875 -29.609 -20.812 1 95.31 266 ILE A C 1
ATOM 2160 O O . ILE A 1 266 ? 6.926 -29.844 -20.062 1 95.31 266 ILE A O 1
ATOM 2164 N N . SER A 1 267 ? 7.746 -29.484 -22.109 1 95.62 267 SER A N 1
ATOM 2165 C CA . SER A 1 267 ? 6.453 -29.672 -22.766 1 95.62 267 SER A CA 1
ATOM 2166 C C . SER A 1 267 ? 5.871 -31.047 -22.453 1 95.62 267 SER A C 1
ATOM 2168 O O . SER A 1 267 ? 4.684 -31.172 -22.156 1 95.62 267 SER A O 1
ATOM 2170 N N . PHE A 1 268 ? 6.715 -32.031 -22.531 1 95.12 268 PHE A N 1
ATOM 2171 C CA . PHE A 1 268 ? 6.285 -33.406 -22.266 1 95.12 268 PHE A CA 1
ATOM 2172 C C . PHE A 1 268 ? 5.953 -33.625 -20.797 1 95.12 268 PHE A C 1
ATOM 2174 O O . PHE A 1 268 ? 4.957 -34.25 -20.453 1 95.12 268 PHE A O 1
ATOM 2181 N N . MET A 1 269 ? 6.82 -33.094 -19.938 1 95.06 269 MET A N 1
ATOM 2182 C CA . MET A 1 269 ? 6.621 -33.219 -18.5 1 95.06 269 MET A CA 1
ATOM 2183 C C . MET A 1 269 ? 5.258 -32.656 -18.094 1 95.06 269 MET A C 1
ATOM 2185 O O . MET A 1 269 ? 4.598 -33.188 -17.203 1 95.06 269 MET A O 1
ATOM 2189 N N . LEU A 1 270 ? 4.883 -31.625 -18.734 1 95.88 270 LEU A N 1
ATOM 2190 C CA . LEU A 1 270 ? 3.66 -30.922 -18.359 1 95.88 270 LEU A CA 1
ATOM 2191 C C . LEU A 1 270 ? 2.471 -31.422 -19.172 1 95.88 270 LEU A C 1
ATOM 2193 O O . LEU A 1 270 ? 1.385 -30.844 -19.109 1 95.88 270 LEU A O 1
ATOM 2197 N N . ASP A 1 271 ? 2.682 -32.406 -19.984 1 94.56 271 ASP A N 1
ATOM 2198 C CA . ASP A 1 271 ? 1.652 -33.156 -20.703 1 94.56 271 ASP A CA 1
ATOM 2199 C C . ASP A 1 271 ? 0.943 -32.281 -21.734 1 94.56 271 ASP A C 1
ATOM 2201 O O . ASP A 1 271 ? -0.281 -32.344 -21.859 1 94.56 271 ASP A O 1
ATOM 2205 N N . TYR A 1 272 ? 1.668 -31.453 -22.359 1 93.31 272 TYR A N 1
ATOM 2206 C CA . TYR A 1 272 ? 1.107 -30.734 -23.484 1 93.31 272 TYR A CA 1
ATOM 2207 C C . TYR A 1 272 ? 0.929 -31.656 -24.688 1 93.31 272 TYR A C 1
ATOM 2209 O O . TYR A 1 272 ? 1.653 -32.656 -24.828 1 93.31 272 TYR A O 1
ATOM 2217 N N . LYS A 1 273 ? -0.018 -31.312 -25.531 1 89.5 273 LYS A N 1
ATOM 2218 C CA . LYS A 1 273 ? -0.348 -32.125 -26.688 1 89.5 273 LYS A CA 1
ATOM 2219 C C . LYS A 1 273 ? 0.847 -32.25 -27.625 1 89.5 273 LYS A C 1
ATOM 2221 O O . LYS A 1 273 ? 1.047 -33.312 -28.25 1 89.5 273 LYS A O 1
ATOM 2226 N N . SER A 1 274 ? 1.573 -31.172 -27.844 1 93.06 274 SER A N 1
ATOM 2227 C CA . SER A 1 274 ? 2.777 -31.156 -28.672 1 93.06 274 SER A CA 1
ATOM 2228 C C . SER A 1 274 ? 3.686 -29.984 -28.281 1 93.06 274 SER A C 1
ATOM 2230 O O . SER A 1 274 ? 3.252 -29.047 -27.609 1 93.06 274 SER A O 1
ATOM 2232 N N . THR A 1 275 ? 4.859 -30.109 -28.672 1 94.06 275 THR A N 1
ATOM 2233 C CA . THR A 1 275 ? 5.805 -29.031 -28.422 1 94.06 275 THR A CA 1
ATOM 2234 C C . THR A 1 275 ? 5.383 -27.75 -29.141 1 94.06 275 THR A C 1
ATOM 2236 O O . THR A 1 275 ? 5.574 -26.641 -28.641 1 94.06 275 THR A O 1
ATOM 2239 N N . GLU A 1 276 ? 4.832 -28.016 -30.297 1 94 276 GLU A N 1
ATOM 2240 C CA . GLU A 1 276 ? 4.34 -26.891 -31.078 1 94 276 GLU A CA 1
ATOM 2241 C C . GLU A 1 276 ? 3.203 -26.172 -30.359 1 94 276 GLU A C 1
ATOM 2243 O O . GLU A 1 276 ? 3.164 -24.938 -30.312 1 94 276 GLU A O 1
ATOM 2248 N N . HIS A 1 277 ? 2.391 -26.984 -29.844 1 94.06 277 HIS A N 1
ATOM 2249 C CA . HIS A 1 277 ? 1.281 -26.422 -29.094 1 94.06 277 HIS A CA 1
ATOM 2250 C C . HIS A 1 277 ? 1.78 -25.672 -27.859 1 94.06 277 HIS A C 1
ATOM 2252 O O . HIS A 1 277 ? 1.31 -24.578 -27.562 1 94.06 277 HIS A O 1
ATOM 2258 N N . PHE A 1 278 ? 2.682 -26.25 -27.156 1 95.19 278 PHE A N 1
ATOM 2259 C CA . PHE A 1 278 ? 3.283 -25.609 -26 1 95.19 278 PHE A CA 1
ATOM 2260 C C . PHE A 1 278 ? 3.918 -24.281 -26.391 1 95.19 278 PHE A C 1
ATOM 2262 O O . PHE A 1 278 ? 3.688 -23.25 -25.734 1 95.19 278 PHE A O 1
ATOM 2269 N N . PHE A 1 279 ? 4.582 -24.281 -27.391 1 93.31 279 PHE A N 1
ATOM 2270 C CA . PHE A 1 279 ? 5.277 -23.094 -27.875 1 93.31 279 PHE A CA 1
ATOM 2271 C C . PHE A 1 279 ? 4.289 -21.984 -28.188 1 93.31 279 PHE A C 1
ATOM 2273 O O . PHE A 1 279 ? 4.453 -20.859 -27.734 1 93.31 279 PHE A O 1
ATOM 2280 N N . SER A 1 280 ? 3.34 -22.297 -28.922 1 94.19 280 SER A N 1
ATOM 2281 C CA . SER A 1 280 ? 2.352 -21.312 -29.359 1 94.19 280 SER A CA 1
ATOM 2282 C C . SER A 1 280 ? 1.584 -20.75 -28.172 1 94.19 280 SER A C 1
ATOM 2284 O O . SER A 1 280 ? 1.37 -19.531 -28.094 1 94.19 280 SER A O 1
ATOM 2286 N N . LEU A 1 281 ? 1.221 -21.625 -27.328 1 93.06 281 LEU A N 1
ATOM 2287 C CA . LEU A 1 281 ? 0.455 -21.188 -26.156 1 93.06 281 LEU A CA 1
ATOM 2288 C C . LEU A 1 281 ? 1.306 -20.312 -25.25 1 93.06 281 LEU A C 1
ATOM 2290 O O . LEU A 1 281 ? 0.834 -19.297 -24.734 1 93.06 281 LEU A O 1
ATOM 2294 N N . PHE A 1 282 ? 2.484 -20.734 -25 1 94.31 282 PHE A N 1
ATOM 2295 C CA . PHE A 1 282 ? 3.398 -20 -24.141 1 94.31 282 PHE A CA 1
ATOM 2296 C C . PHE A 1 282 ? 3.637 -18.594 -24.688 1 94.31 282 PHE A C 1
ATOM 2298 O O . PHE A 1 282 ? 3.551 -17.609 -23.953 1 94.31 282 PHE A O 1
ATOM 2305 N N . LYS A 1 283 ? 3.816 -18.547 -25.953 1 92.75 283 LYS A N 1
ATOM 2306 C CA . LYS A 1 283 ? 4.066 -17.266 -26.594 1 92.75 283 LYS A CA 1
ATOM 2307 C C . LYS A 1 283 ? 2.826 -16.375 -26.547 1 92.75 283 LYS A C 1
ATOM 2309 O O . LYS A 1 283 ? 2.928 -15.172 -26.281 1 92.75 283 LYS A O 1
ATOM 2314 N N . LYS A 1 284 ? 1.775 -16.953 -26.828 1 91.56 284 LYS A N 1
ATOM 2315 C CA . LYS A 1 284 ? 0.518 -16.219 -26.812 1 91.56 284 LYS A CA 1
ATOM 2316 C C . LYS A 1 284 ? 0.252 -15.633 -25.422 1 91.56 284 LYS A C 1
ATOM 2318 O O . LYS A 1 284 ? -0.205 -14.492 -25.297 1 91.56 284 LYS A O 1
ATOM 2323 N N . ARG A 1 285 ? 0.603 -16.375 -24.406 1 87.94 285 ARG A N 1
ATOM 2324 C CA . ARG A 1 285 ? 0.24 -16 -23.047 1 87.94 285 ARG A CA 1
ATOM 2325 C C . ARG A 1 285 ? 1.294 -15.094 -22.438 1 87.94 285 ARG A C 1
ATOM 2327 O O . ARG A 1 285 ? 0.974 -14.234 -21.609 1 87.94 285 ARG A O 1
ATOM 2334 N N . THR A 1 286 ? 2.533 -15.234 -22.812 1 84.44 286 THR A N 1
A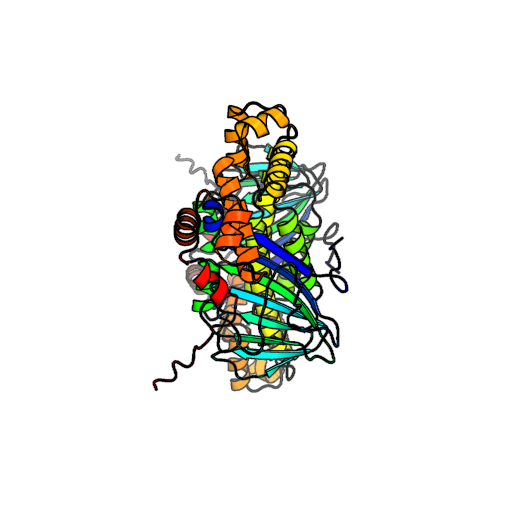TOM 2335 C CA . THR A 1 286 ? 3.598 -14.508 -22.125 1 84.44 286 THR A CA 1
ATOM 2336 C C . THR A 1 286 ? 4.195 -13.445 -23.047 1 84.44 286 THR A C 1
ATOM 2338 O O . THR A 1 286 ? 4.898 -12.539 -22.578 1 84.44 286 THR A O 1
ATOM 2341 N N . GLY A 1 287 ? 3.979 -13.578 -24.359 1 85.31 287 GLY A N 1
ATOM 2342 C CA . GLY A 1 287 ? 4.582 -12.688 -25.328 1 85.31 287 GLY A CA 1
ATOM 2343 C C . GLY A 1 287 ? 5.98 -13.109 -25.75 1 85.31 287 GLY A C 1
ATOM 2344 O O . GLY A 1 287 ? 6.598 -12.484 -26.609 1 85.31 287 GLY A O 1
ATOM 2345 N N . PHE A 1 288 ? 6.422 -14.234 -25.203 1 87 288 PHE A N 1
ATOM 2346 C CA . PHE A 1 288 ? 7.766 -14.727 -25.484 1 87 288 PHE A CA 1
ATOM 2347 C C . PHE A 1 288 ? 7.738 -16.219 -25.812 1 87 288 PHE A C 1
ATOM 2349 O O . PHE A 1 288 ? 6.848 -16.938 -25.375 1 87 288 PHE A O 1
ATOM 2356 N N . THR A 1 289 ? 8.711 -16.562 -26.562 1 91.38 289 THR A N 1
ATOM 2357 C CA . THR A 1 289 ? 8.922 -18 -26.719 1 91.38 289 THR A CA 1
ATOM 2358 C C . THR A 1 289 ? 9.531 -18.594 -25.453 1 91.38 289 THR A C 1
ATOM 2360 O O . THR A 1 289 ? 10.133 -17.891 -24.656 1 91.38 289 THR A O 1
ATOM 2363 N N . PRO A 1 290 ? 9.336 -19.875 -25.297 1 91.25 290 PRO A N 1
ATOM 2364 C CA . PRO A 1 290 ? 9.961 -20.516 -24.125 1 91.25 290 PRO A CA 1
ATOM 2365 C C . PRO A 1 290 ? 11.469 -20.281 -24.062 1 91.25 290 PRO A C 1
ATOM 2367 O O . PRO A 1 290 ? 12.008 -20.031 -22.984 1 91.25 290 PRO A O 1
ATOM 2370 N N . LEU A 1 291 ? 12.117 -20.266 -25.156 1 87.31 291 LEU A N 1
ATOM 2371 C CA . LEU A 1 291 ? 13.555 -20.078 -25.203 1 87.31 291 LEU A CA 1
ATOM 2372 C C . LEU A 1 291 ? 13.922 -18.641 -24.812 1 87.31 291 LEU A C 1
ATOM 2374 O O . LEU A 1 291 ? 14.898 -18.422 -24.094 1 87.31 291 LEU A O 1
ATOM 2378 N N . GLU A 1 292 ? 13.172 -17.703 -25.375 1 83.38 292 GLU A N 1
ATOM 2379 C CA . GLU A 1 292 ? 13.375 -16.312 -25.016 1 83.38 292 GLU A CA 1
ATOM 2380 C C . GLU A 1 292 ? 13.188 -16.109 -23.5 1 83.38 292 GLU A C 1
ATOM 2382 O O . GLU A 1 292 ? 13.961 -15.398 -22.875 1 83.38 292 GLU A O 1
ATOM 2387 N N . TYR A 1 293 ? 12.148 -16.766 -23.031 1 83.12 293 TYR A N 1
ATOM 2388 C CA . TYR A 1 293 ? 11.844 -16.625 -21.609 1 83.12 293 TYR A CA 1
ATOM 2389 C C . TYR A 1 293 ? 12.984 -17.156 -20.75 1 83.12 293 TYR A C 1
ATOM 2391 O O . TYR A 1 293 ? 13.344 -16.547 -19.75 1 83.12 293 TYR A O 1
ATOM 2399 N N . ARG A 1 294 ? 13.438 -18.203 -21.125 1 79.19 294 ARG A N 1
ATOM 2400 C CA . ARG A 1 294 ? 14.57 -18.812 -20.422 1 79.19 294 ARG A CA 1
ATOM 2401 C C . ARG A 1 294 ? 15.773 -17.875 -20.422 1 79.19 294 ARG A C 1
ATOM 2403 O O . ARG A 1 294 ? 16.484 -17.766 -19.406 1 79.19 294 ARG A O 1
ATOM 2410 N N . SER A 1 295 ? 15.961 -17.219 -21.531 1 71.81 295 SER A N 1
ATOM 2411 C CA . SER A 1 295 ? 17.109 -16.344 -21.672 1 71.81 295 SER A CA 1
ATOM 2412 C C . SER A 1 295 ? 16.984 -15.117 -20.781 1 71.81 295 SER A C 1
ATOM 2414 O O . SER A 1 295 ? 18 -14.539 -20.359 1 71.81 295 SER A O 1
ATOM 2416 N N . PHE A 1 296 ? 15.727 -14.609 -20.766 1 62.81 296 PHE A N 1
ATOM 2417 C CA . PHE A 1 296 ? 15.523 -13.461 -19.875 1 62.81 296 PHE A CA 1
ATOM 2418 C C . PHE A 1 296 ? 15.93 -13.797 -18.453 1 62.81 296 PHE A C 1
ATOM 2420 O O . PHE A 1 296 ? 16.469 -12.953 -17.734 1 62.81 296 PHE A O 1
ATOM 2427 N N . GLY A 1 297 ? 15.586 -14.984 -18.141 1 56.06 297 GLY A N 1
ATOM 2428 C CA . GLY A 1 297 ? 15.984 -15.422 -16.812 1 56.06 297 GLY A CA 1
ATOM 2429 C C . GLY A 1 297 ? 17.422 -15.883 -16.75 1 56.06 297 GLY A C 1
ATOM 2430 O O . GLY A 1 297 ? 18.062 -15.828 -15.688 1 56.06 297 GLY A O 1
ATOM 2431 N N . ARG A 1 298 ? 17.766 -16.594 -18 1 51.09 298 ARG A N 1
ATOM 2432 C CA . ARG A 1 298 ? 19.094 -17.219 -18.078 1 51.09 298 ARG A CA 1
ATOM 2433 C C . ARG A 1 298 ? 20.062 -16.328 -18.859 1 51.09 298 ARG A C 1
ATOM 2435 O O . ARG A 1 298 ? 19.641 -15.398 -19.547 1 51.09 298 ARG A O 1
ATOM 2442 N N . GLU A 1 299 ? 21.406 -16.812 -19.141 1 43.81 299 GLU A N 1
ATOM 2443 C CA . GLU A 1 299 ? 22.641 -16.328 -19.734 1 43.81 299 GLU A CA 1
ATOM 2444 C C . GLU A 1 299 ? 22.453 -15.992 -21.219 1 43.81 299 GLU A C 1
ATOM 2446 O O . GLU A 1 299 ? 21.859 -16.766 -21.953 1 43.81 299 GLU A O 1
ATOM 2451 N N . THR A 1 300 ? 22.266 -14.805 -21.688 1 40.12 300 THR A N 1
ATOM 2452 C CA . THR A 1 300 ? 22.469 -14.578 -23.125 1 40.12 300 THR A CA 1
ATOM 2453 C C . THR A 1 300 ? 23.734 -15.266 -23.609 1 40.12 300 THR A C 1
ATOM 2455 O O . THR A 1 300 ? 24.828 -15.008 -23.094 1 40.12 300 THR A O 1
ATOM 2458 N N . GLU A 1 301 ? 23.766 -16.422 -24.062 1 36 301 GLU A N 1
ATOM 2459 C CA . GLU A 1 301 ? 24.906 -16.938 -24.812 1 36 301 GLU A CA 1
ATOM 2460 C C . GLU A 1 301 ? 25.297 -15.984 -25.938 1 36 301 GLU A C 1
ATOM 2462 O O . GLU A 1 301 ? 24.5 -15.734 -26.844 1 36 301 GLU A O 1
ATOM 2467 N N . VAL A 1 302 ? 26.062 -14.945 -25.797 1 35.19 302 VAL A N 1
ATOM 2468 C CA . VAL A 1 302 ? 26.719 -14.328 -26.938 1 35.19 302 VAL A CA 1
ATOM 2469 C C . VAL A 1 302 ? 27.469 -15.391 -27.75 1 35.19 302 VAL A C 1
ATOM 2471 O O . VAL A 1 302 ? 28.438 -15.984 -27.266 1 35.19 302 VAL A O 1
ATOM 2474 N N . GLU A 1 303 ? 26.891 -16.234 -28.516 1 32.44 303 GLU A N 1
ATOM 2475 C CA . GLU A 1 303 ? 27.609 -16.922 -29.578 1 32.44 303 GLU A CA 1
ATOM 2476 C C . GLU A 1 303 ? 28.484 -15.969 -30.375 1 32.44 303 GLU A C 1
ATOM 2478 O O . GLU A 1 303 ? 28 -14.977 -30.906 1 32.44 303 GLU A O 1
ATOM 2483 N N . ASN A 1 304 ? 29.766 -15.797 -29.969 1 32.72 304 ASN A N 1
ATOM 2484 C CA . ASN A 1 304 ? 30.812 -15.383 -30.891 1 32.72 304 ASN A CA 1
ATOM 2485 C C . ASN A 1 304 ? 30.672 -16.047 -32.25 1 32.72 304 ASN A C 1
ATOM 2487 O O . ASN A 1 304 ? 30.797 -17.266 -32.375 1 32.72 304 ASN A O 1
ATOM 2491 N N . GLU A 1 305 ? 29.734 -15.742 -33.062 1 31.17 305 GLU A N 1
ATOM 2492 C CA . GLU A 1 305 ? 29.938 -16 -34.5 1 31.17 305 GLU A CA 1
ATOM 2493 C C . GLU A 1 305 ? 31.359 -15.625 -34.938 1 31.17 305 GLU A C 1
ATOM 2495 O O . GLU A 1 305 ? 31.75 -14.453 -34.844 1 31.17 305 GLU A O 1
ATOM 2500 N N . ASP A 1 306 ? 32.344 -16.422 -34.594 1 27.73 306 ASP A N 1
ATOM 2501 C CA . ASP A 1 306 ? 33.562 -16.484 -35.406 1 27.73 306 ASP A CA 1
ATOM 2502 C C . ASP A 1 306 ? 33.188 -16.547 -36.875 1 27.73 306 ASP A C 1
ATOM 2504 O O . ASP A 1 306 ? 32.562 -17.5 -37.344 1 27.73 306 ASP A O 1
ATOM 2508 N N . PHE A 1 307 ? 32.969 -15.438 -37.531 1 26.31 307 PHE A N 1
ATOM 2509 C CA . PHE A 1 307 ? 33.25 -15.203 -38.938 1 26.31 307 PHE A CA 1
ATOM 2510 C C . PHE A 1 307 ? 34.656 -15.656 -39.281 1 26.31 307 PHE A C 1
ATOM 2512 O O . PHE A 1 307 ? 35.625 -15.023 -38.906 1 26.31 307 PHE A O 1
ATOM 2519 N N . ASP A 1 308 ? 34.875 -17 -39.219 1 22.69 308 ASP A N 1
ATOM 2520 C CA . ASP A 1 308 ? 35.719 -17.406 -40.344 1 22.69 308 ASP A CA 1
ATOM 2521 C C . ASP A 1 308 ? 34.938 -17.266 -41.688 1 22.69 308 ASP A C 1
ATOM 2523 O O . ASP A 1 308 ? 33.75 -17.562 -41.75 1 22.69 308 ASP A O 1
ATOM 2527 N N . MET B 1 1 ? 2.23 -14.766 13.883 1 35.84 1 MET B N 1
ATOM 2528 C CA . MET B 1 1 ? 3.684 -14.867 13.984 1 35.84 1 MET B CA 1
ATOM 2529 C C . MET B 1 1 ? 4.328 -14.859 12.602 1 35.84 1 MET B C 1
ATOM 2531 O O . MET B 1 1 ? 4.012 -15.695 11.758 1 35.84 1 MET B O 1
ATOM 2535 N N . THR B 1 2 ? 4.793 -13.758 12.281 1 47.91 2 THR B N 1
ATOM 2536 C CA . THR B 1 2 ? 5.465 -13.68 10.992 1 47.91 2 THR B CA 1
ATOM 2537 C C . THR B 1 2 ? 6.582 -14.711 10.891 1 47.91 2 THR B C 1
ATOM 2539 O O . THR B 1 2 ? 7.391 -14.844 11.812 1 47.91 2 THR B O 1
ATOM 2542 N N . LYS B 1 3 ? 6.371 -15.68 10.07 1 53.22 3 LYS B N 1
ATOM 2543 C CA . LYS B 1 3 ? 7.406 -16.672 9.812 1 53.22 3 LYS B CA 1
ATOM 2544 C C . LYS B 1 3 ? 8.773 -16.016 9.625 1 53.22 3 LYS B C 1
ATOM 2546 O O . LYS B 1 3 ? 8.898 -15.047 8.883 1 53.22 3 LYS B O 1
ATOM 2551 N N . ASN B 1 4 ? 9.695 -16.125 10.609 1 52.88 4 ASN B N 1
ATOM 2552 C CA . ASN B 1 4 ? 11.07 -15.648 10.492 1 52.88 4 ASN B CA 1
ATOM 2553 C C . ASN B 1 4 ? 11.867 -16.469 9.469 1 52.88 4 ASN B C 1
ATOM 2555 O O . ASN B 1 4 ? 12.188 -17.625 9.719 1 52.88 4 ASN B O 1
ATOM 2559 N N . TYR B 1 5 ? 11.992 -16.047 8.289 1 58.5 5 TYR B N 1
ATOM 2560 C CA . TYR B 1 5 ? 12.695 -16.734 7.219 1 58.5 5 TYR B CA 1
ATOM 2561 C C . TYR B 1 5 ? 14.211 -16.641 7.406 1 58.5 5 TYR B C 1
ATOM 2563 O O . TYR B 1 5 ? 14.977 -16.922 6.484 1 58.5 5 TYR B O 1
ATOM 2571 N N . ASN B 1 6 ? 14.812 -16.156 8.531 1 54 6 ASN B N 1
ATOM 2572 C CA . ASN B 1 6 ? 16.219 -15.773 8.633 1 54 6 ASN B CA 1
ATOM 2573 C C . ASN B 1 6 ? 17.141 -16.906 8.188 1 54 6 ASN B C 1
ATOM 2575 O O . ASN B 1 6 ? 18.219 -16.656 7.668 1 54 6 ASN B O 1
ATOM 2579 N N . ASP B 1 7 ? 16.953 -18.125 8.633 1 52.78 7 ASP B N 1
ATOM 2580 C CA . ASP B 1 7 ? 18.141 -18.969 8.508 1 52.78 7 ASP B CA 1
ATOM 2581 C C . ASP B 1 7 ? 17.859 -20.172 7.609 1 52.78 7 ASP B C 1
ATOM 2583 O O . ASP B 1 7 ? 18.75 -21 7.387 1 52.78 7 ASP B O 1
ATOM 2587 N N . LEU B 1 8 ? 16.672 -20.422 7.172 1 54.47 8 LEU B N 1
ATOM 2588 C CA . LEU B 1 8 ? 16.641 -21.703 6.488 1 54.47 8 LEU B CA 1
ATOM 2589 C C . LEU B 1 8 ? 15.75 -21.641 5.254 1 54.47 8 LEU B C 1
ATOM 2591 O O . LEU B 1 8 ? 14.617 -21.156 5.32 1 54.47 8 LEU B O 1
ATOM 2595 N N . GLY B 1 9 ? 16.406 -21.844 4.008 1 63.47 9 GLY B N 1
ATOM 2596 C CA . GLY B 1 9 ? 15.844 -22.422 2.807 1 63.47 9 GLY B CA 1
ATOM 2597 C C . GLY B 1 9 ? 15.398 -21.391 1.788 1 63.47 9 GLY B C 1
ATOM 2598 O O . GLY B 1 9 ? 15.867 -20.266 1.803 1 63.47 9 GLY B O 1
ATOM 2599 N N . VAL B 1 10 ? 15.148 -21.703 0.666 1 67.25 10 VAL B N 1
ATOM 2600 C CA . VAL B 1 10 ? 14.656 -20.969 -0.492 1 67.25 10 VAL B CA 1
ATOM 2601 C C . VAL B 1 10 ? 13.141 -21.109 -0.594 1 67.25 10 VAL B C 1
ATOM 2603 O O . VAL B 1 10 ? 12.617 -22.234 -0.529 1 67.25 10 VAL B O 1
ATOM 2606 N N . GLU B 1 11 ? 12.516 -19.891 -0.399 1 75.81 11 GLU B N 1
ATOM 2607 C CA . GLU B 1 11 ? 11.086 -19.859 -0.675 1 75.81 11 GLU B CA 1
ATOM 2608 C C . GLU B 1 11 ? 10.773 -18.922 -1.847 1 75.81 11 GLU B C 1
ATOM 2610 O O . GLU B 1 11 ? 11.328 -17.828 -1.938 1 75.81 11 GLU B O 1
ATOM 2615 N N . PHE B 1 12 ? 10.094 -19.5 -2.826 1 74.94 12 PHE B N 1
ATOM 2616 C CA . PHE B 1 12 ? 9.734 -18.703 -3.996 1 74.94 12 PHE B CA 1
ATOM 2617 C C . PHE B 1 12 ? 8.336 -19.062 -4.477 1 74.94 12 PHE B C 1
ATOM 2619 O O . PHE B 1 12 ? 7.949 -20.234 -4.48 1 74.94 12 PHE B O 1
ATOM 2626 N N . LYS B 1 13 ? 7.672 -18 -4.797 1 77.75 13 LYS B N 1
ATOM 2627 C CA . LYS B 1 13 ? 6.332 -18.203 -5.34 1 77.75 13 LYS B CA 1
ATOM 2628 C C . LYS B 1 13 ? 6.145 -17.422 -6.637 1 77.75 13 LYS B C 1
ATOM 2630 O O . LYS B 1 13 ? 6.496 -16.25 -6.719 1 77.75 13 LYS B O 1
ATOM 2635 N N . TYR B 1 14 ? 5.73 -18.172 -7.648 1 79.94 14 TYR B N 1
ATOM 2636 C CA . TYR B 1 14 ? 5.191 -17.562 -8.852 1 79.94 14 TYR B CA 1
ATOM 2637 C C . TYR B 1 14 ? 3.674 -17.453 -8.781 1 79.94 14 TYR B C 1
ATOM 2639 O O . TYR B 1 14 ? 2.998 -18.391 -8.367 1 79.94 14 TYR B O 1
ATOM 2647 N N . LEU B 1 15 ? 3.227 -16.359 -9.227 1 88.56 15 LEU B N 1
ATOM 2648 C CA . LEU B 1 15 ? 1.804 -16.125 -9.008 1 88.56 15 LEU B CA 1
ATOM 2649 C C . LEU B 1 15 ? 1.06 -16.016 -10.336 1 88.56 15 LEU B C 1
ATOM 2651 O O . LEU B 1 15 ? 1.629 -15.578 -11.336 1 88.56 15 LEU B O 1
ATOM 2655 N N . ILE B 1 16 ? -0.152 -16.469 -10.305 1 87.94 16 ILE B N 1
ATOM 2656 C CA . ILE B 1 16 ? -1.081 -16.297 -11.414 1 87.94 16 ILE B CA 1
ATOM 2657 C C . ILE B 1 16 ? -1.77 -14.93 -11.305 1 87.94 16 ILE B C 1
ATOM 2659 O O . ILE B 1 16 ? -2.17 -14.523 -10.211 1 87.94 16 ILE B O 1
ATOM 2663 N N . VAL B 1 17 ? -1.915 -14.289 -12.398 1 90.06 17 VAL B N 1
ATOM 2664 C CA . VAL B 1 17 ? -2.539 -12.969 -12.461 1 90.06 17 VAL B CA 1
ATOM 2665 C C . VAL B 1 17 ? -3.676 -12.984 -13.484 1 90.06 17 VAL B C 1
ATOM 2667 O O . VAL B 1 17 ? -3.459 -13.281 -14.656 1 90.06 17 VAL B O 1
ATOM 2670 N N . ASN B 1 18 ? -4.836 -12.695 -13.062 1 88.81 18 ASN B N 1
ATOM 2671 C CA . ASN B 1 18 ? -5.953 -12.648 -14 1 88.81 18 ASN B CA 1
ATOM 2672 C C . ASN B 1 18 ? -6.289 -11.211 -14.391 1 88.81 18 ASN B C 1
ATOM 2674 O O . ASN B 1 18 ? -5.605 -10.273 -13.977 1 88.81 18 ASN B O 1
ATOM 2678 N N . ASP B 1 19 ? -7.324 -11.047 -15.164 1 88.75 19 ASP B N 1
ATOM 2679 C CA . ASP B 1 19 ? -7.688 -9.734 -15.695 1 88.75 19 ASP B CA 1
ATOM 2680 C C . ASP B 1 19 ? -8.141 -8.797 -14.578 1 88.75 19 ASP B C 1
ATOM 2682 O O . ASP B 1 19 ? -7.816 -7.609 -14.586 1 88.75 19 ASP B O 1
ATOM 2686 N N . MET B 1 20 ? -8.852 -9.281 -13.703 1 90.25 20 MET B N 1
ATOM 2687 C CA . MET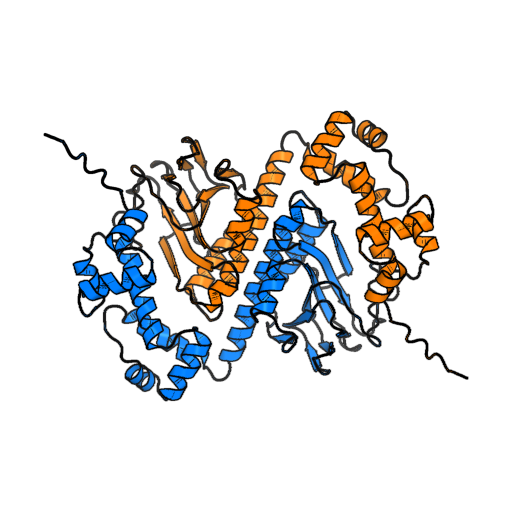 B 1 20 ? -9.344 -8.461 -12.594 1 90.25 20 MET B CA 1
ATOM 2688 C C . MET B 1 20 ? -8.188 -7.965 -11.734 1 90.25 20 MET B C 1
ATOM 2690 O O . MET B 1 20 ? -8.203 -6.828 -11.258 1 90.25 20 MET B O 1
ATOM 2694 N N . ASP B 1 21 ? -7.211 -8.82 -11.539 1 93.69 21 ASP B N 1
ATOM 2695 C CA . ASP B 1 21 ? -6.027 -8.438 -10.781 1 93.69 21 ASP B CA 1
ATOM 2696 C C . ASP B 1 21 ? -5.336 -7.23 -11.406 1 93.69 21 ASP B C 1
ATOM 2698 O O . ASP B 1 21 ? -4.883 -6.332 -10.703 1 93.69 21 ASP B O 1
ATOM 2702 N N . GLN B 1 22 ? -5.348 -7.23 -12.672 1 93.94 22 GLN B N 1
ATOM 2703 C CA . GLN B 1 22 ? -4.652 -6.16 -13.383 1 93.94 22 GLN B CA 1
ATOM 2704 C C . GLN B 1 22 ? -5.383 -4.832 -13.227 1 93.94 22 GLN B C 1
ATOM 2706 O O . GLN B 1 22 ? -4.77 -3.766 -13.305 1 93.94 22 GLN B O 1
ATOM 2711 N N . LYS B 1 23 ? -6.645 -4.859 -12.953 1 94.5 23 LYS B N 1
ATOM 2712 C CA . LYS B 1 23 ? -7.441 -3.646 -12.789 1 94.5 23 LYS B CA 1
ATOM 2713 C C . LYS B 1 23 ? -7.074 -2.926 -11.492 1 94.5 23 LYS B C 1
ATOM 2715 O O . LYS B 1 23 ? -7.406 -1.752 -11.312 1 94.5 23 LYS B O 1
ATOM 2720 N N . PHE B 1 24 ? -6.434 -3.609 -10.617 1 96.31 24 PHE B N 1
ATOM 2721 C CA . PHE B 1 24 ? -5.98 -2.994 -9.375 1 96.31 24 PHE B CA 1
ATOM 2722 C C . PHE B 1 24 ? -4.852 -2.006 -9.641 1 96.31 24 PHE B C 1
ATOM 2724 O O . PHE B 1 24 ? -4.559 -1.149 -8.797 1 96.31 24 PHE B O 1
ATOM 2731 N N . GLY B 1 25 ? -4.211 -2.109 -10.789 1 97.19 25 GLY B N 1
ATOM 2732 C CA . GLY B 1 25 ? -3.205 -1.151 -11.219 1 97.19 25 GLY B CA 1
ATOM 2733 C C . GLY B 1 25 ? -1.787 -1.608 -10.938 1 97.19 25 GLY B C 1
ATOM 2734 O O . GLY B 1 25 ? -0.827 -1.006 -11.422 1 97.19 25 GLY B O 1
ATOM 2735 N N . LEU B 1 26 ? -1.615 -2.566 -10.117 1 98.19 26 LEU B N 1
ATOM 2736 C CA . LEU B 1 26 ? -0.344 -3.213 -9.812 1 98.19 26 LEU B CA 1
ATOM 2737 C C . LEU B 1 26 ? -0.555 -4.68 -9.445 1 98.19 26 LEU B C 1
ATOM 2739 O O . LEU B 1 26 ? -1.474 -5.012 -8.695 1 98.19 26 LEU B O 1
ATOM 2743 N N . TRP B 1 27 ? 0.263 -5.562 -10.008 1 97.56 27 TRP B N 1
ATOM 2744 C CA . TRP B 1 27 ? 0.156 -6.98 -9.695 1 97.56 27 TRP B CA 1
ATOM 2745 C C . TRP B 1 27 ? 1.534 -7.598 -9.484 1 97.56 27 TRP B C 1
ATOM 2747 O O . TRP B 1 27 ? 2.535 -7.086 -9.992 1 97.56 27 TRP B O 1
ATOM 2757 N N . VAL B 1 28 ? 1.515 -8.633 -8.711 1 97.69 28 VAL B N 1
ATOM 2758 C CA . VAL B 1 28 ? 2.758 -9.258 -8.273 1 97.69 28 VAL B CA 1
ATOM 2759 C C . VAL B 1 28 ? 2.965 -10.57 -9.016 1 97.69 28 VAL B C 1
ATOM 2761 O O . VAL B 1 28 ? 2.055 -11.398 -9.094 1 97.69 28 VAL B O 1
ATOM 2764 N N . ASN B 1 29 ? 4.156 -10.758 -9.531 1 93 29 ASN B N 1
ATOM 2765 C CA . ASN B 1 29 ? 4.484 -11.961 -10.289 1 93 29 ASN B CA 1
ATOM 2766 C C . ASN B 1 29 ? 5.242 -12.969 -9.438 1 93 29 ASN B C 1
ATOM 2768 O O . ASN B 1 29 ? 5.07 -14.18 -9.602 1 93 29 ASN B O 1
ATOM 2772 N N . THR B 1 30 ? 6.082 -12.414 -8.602 1 91.38 30 THR B N 1
ATOM 2773 C CA . THR B 1 30 ? 6.961 -13.297 -7.84 1 91.38 30 THR B CA 1
ATOM 2774 C C . THR B 1 30 ? 7.234 -12.727 -6.453 1 91.38 30 THR B C 1
ATOM 2776 O O . THR B 1 30 ? 7.277 -11.508 -6.273 1 91.38 30 THR B O 1
ATOM 2779 N N . VAL B 1 31 ? 7.324 -13.562 -5.508 1 94.62 31 VAL B N 1
ATOM 2780 C CA . VAL B 1 31 ? 7.793 -13.25 -4.164 1 94.62 31 VAL B CA 1
ATOM 2781 C C . VAL B 1 31 ? 8.766 -14.328 -3.688 1 94.62 31 VAL B C 1
ATOM 2783 O O . VAL B 1 31 ? 8.578 -15.516 -3.986 1 94.62 31 VAL B O 1
ATOM 2786 N N . GLY B 1 32 ? 9.852 -13.828 -2.992 1 92.75 32 GLY B N 1
ATOM 2787 C CA . GLY B 1 32 ? 10.773 -14.875 -2.572 1 92.75 32 GLY B CA 1
ATOM 2788 C C . GLY B 1 32 ? 11.719 -14.438 -1.47 1 92.75 32 GLY B C 1
ATOM 2789 O O . GLY B 1 32 ? 11.805 -13.25 -1.16 1 92.75 32 GLY B O 1
ATOM 2790 N N . PHE B 1 33 ? 12.266 -15.383 -0.819 1 93.25 33 PHE B N 1
ATOM 2791 C CA . PHE B 1 33 ? 13.352 -15.281 0.141 1 93.25 33 PHE B CA 1
ATOM 2792 C C . PHE B 1 33 ? 14.438 -16.312 -0.162 1 93.25 33 PHE B C 1
ATOM 2794 O O . PHE B 1 33 ? 14.141 -17.453 -0.512 1 93.25 33 PHE B O 1
ATOM 2801 N N . GLN B 1 34 ? 15.641 -15.844 -0.117 1 88.62 34 GLN B N 1
ATOM 2802 C CA . GLN B 1 34 ? 16.766 -16.75 -0.345 1 88.62 34 GLN B CA 1
ATOM 2803 C C . GLN B 1 34 ? 17.875 -16.516 0.669 1 88.62 34 GLN B C 1
ATOM 2805 O O . GLN B 1 34 ? 18.297 -15.375 0.885 1 88.62 34 GLN B O 1
ATOM 2810 N N . SER B 1 35 ? 18.281 -17.578 1.247 1 90 35 SER B N 1
ATOM 2811 C CA . SER B 1 35 ? 19.453 -17.578 2.109 1 90 35 SER B CA 1
ATOM 2812 C C . SER B 1 35 ? 20.641 -18.266 1.441 1 90 35 SER B C 1
ATOM 2814 O O . SER B 1 35 ? 20.562 -19.453 1.119 1 90 35 SER B O 1
ATOM 2816 N N . ILE B 1 36 ? 21.656 -17.562 1.167 1 86.44 36 ILE B N 1
ATOM 2817 C CA . ILE B 1 36 ? 22.891 -18.109 0.601 1 86.44 36 ILE B CA 1
ATOM 2818 C C . ILE B 1 36 ? 23.984 -18.125 1.668 1 86.44 36 ILE B C 1
ATOM 2820 O O . ILE B 1 36 ? 24.453 -17.062 2.109 1 86.44 36 ILE B O 1
ATOM 2824 N N . GLN B 1 37 ? 24.375 -19.266 1.976 1 87.88 37 GLN B N 1
ATOM 2825 C CA . GLN B 1 37 ? 25.344 -19.422 3.041 1 87.88 37 GLN B CA 1
ATOM 2826 C C . GLN B 1 37 ? 26.766 -19.125 2.539 1 87.88 37 GLN B C 1
ATOM 2828 O O . GLN B 1 37 ? 27.047 -19.266 1.35 1 87.88 37 GLN B O 1
ATOM 2833 N N . PRO B 1 38 ? 27.656 -18.719 3.514 1 89.81 38 PRO B N 1
ATOM 2834 C CA . PRO B 1 38 ? 29.047 -18.562 3.127 1 89.81 38 PRO B CA 1
ATOM 2835 C C . PRO B 1 38 ? 29.625 -19.828 2.49 1 89.81 38 PRO B C 1
ATOM 2837 O O . PRO B 1 38 ? 29.312 -20.938 2.914 1 89.81 38 PRO B O 1
ATOM 2840 N N . ASP B 1 39 ? 30.422 -19.688 1.446 1 85.94 39 ASP B N 1
ATOM 2841 C CA . ASP B 1 39 ? 31.188 -20.734 0.763 1 85.94 39 ASP B CA 1
ATOM 2842 C C . ASP B 1 39 ? 30.25 -21.75 0.088 1 85.94 39 ASP B C 1
ATOM 2844 O O . ASP B 1 39 ? 30.641 -22.891 -0.159 1 85.94 39 ASP B O 1
ATOM 2848 N N . SER B 1 40 ? 29.047 -21.328 -0.072 1 77.25 40 SER B N 1
ATOM 2849 C CA . SER B 1 40 ? 28.125 -22.156 -0.846 1 77.25 40 SER B CA 1
ATOM 2850 C C . SER B 1 40 ? 28.25 -21.875 -2.34 1 77.25 40 SER B C 1
ATOM 2852 O O . SER B 1 40 ? 28.672 -20.781 -2.738 1 77.25 40 SER B O 1
ATOM 2854 N N . PRO B 1 41 ? 28.078 -23.016 -3.145 1 66.94 41 PRO B N 1
ATOM 2855 C CA . PRO B 1 41 ? 28.125 -22.766 -4.586 1 66.94 41 PRO B CA 1
ATOM 2856 C C . PRO B 1 41 ? 27.109 -21.719 -5.027 1 66.94 41 PRO B C 1
ATOM 2858 O O . PRO B 1 41 ? 26 -21.672 -4.492 1 66.94 41 PRO B O 1
ATOM 2861 N N . TYR B 1 42 ? 27.5 -20.719 -5.766 1 64.19 42 TYR B N 1
ATOM 2862 C CA . TYR B 1 42 ? 26.625 -19.719 -6.348 1 64.19 42 TYR B CA 1
ATOM 2863 C C . TYR B 1 42 ? 26.812 -19.625 -7.855 1 64.19 42 TYR B C 1
ATOM 2865 O O . TYR B 1 42 ? 27.953 -19.547 -8.336 1 64.19 42 TYR B O 1
ATOM 2873 N N . PRO B 1 43 ? 25.672 -19.594 -8.688 1 61.22 43 PRO B N 1
ATOM 2874 C CA . PRO B 1 43 ? 24.297 -19.75 -8.219 1 61.22 43 PRO B CA 1
ATOM 2875 C C . PRO B 1 43 ? 24 -21.172 -7.727 1 61.22 43 PRO B C 1
ATOM 2877 O O . PRO B 1 43 ? 24.734 -22.109 -8.062 1 61.22 43 PRO B O 1
ATOM 2880 N N . LEU B 1 44 ? 23.031 -21.312 -6.773 1 54.06 44 LEU B N 1
ATOM 2881 C CA . LEU B 1 44 ? 22.672 -22.641 -6.27 1 54.06 44 LEU B CA 1
ATOM 2882 C C . LEU B 1 44 ? 22.281 -23.562 -7.41 1 54.06 44 LEU B C 1
ATOM 2884 O O . LEU B 1 44 ? 21.453 -23.203 -8.25 1 54.06 44 LEU B O 1
ATOM 2888 N N . LYS B 1 45 ? 23.234 -24.391 -7.883 1 49 45 LYS B N 1
ATOM 2889 C CA . LYS B 1 45 ? 22.984 -25.359 -8.945 1 49 45 LYS B CA 1
ATOM 2890 C C . LYS B 1 45 ? 21.578 -25.953 -8.836 1 49 45 LYS B C 1
ATOM 2892 O O . LYS B 1 45 ? 20.891 -26.125 -9.844 1 49 45 LYS B O 1
ATOM 2897 N N . ASP B 1 46 ? 21.359 -26.562 -7.668 1 45.62 46 ASP B N 1
ATOM 2898 C CA . ASP B 1 46 ? 20.125 -27.297 -7.426 1 45.62 46 ASP B CA 1
ATOM 2899 C C . ASP B 1 46 ? 19.031 -26.375 -6.898 1 45.62 46 ASP B C 1
ATOM 2901 O O . ASP B 1 46 ? 18.219 -26.766 -6.055 1 45.62 46 ASP B O 1
ATOM 2905 N N . HIS B 1 47 ? 19.172 -25.094 -7.18 1 48.12 47 HIS B N 1
ATOM 2906 C CA . HIS B 1 47 ? 18.094 -24.281 -6.633 1 48.12 47 HIS B CA 1
ATOM 2907 C C . HIS B 1 47 ? 16.734 -24.734 -7.164 1 48.12 47 HIS B C 1
ATOM 2909 O O . HIS B 1 47 ? 16.531 -24.812 -8.375 1 48.12 47 HIS B O 1
ATOM 2915 N N . PRO B 1 48 ? 16.125 -25.375 -6.277 1 41.97 48 PRO B N 1
ATOM 2916 C CA . PRO B 1 48 ? 14.836 -25.906 -6.754 1 41.97 48 PRO B CA 1
ATOM 2917 C C . PRO B 1 48 ? 14.117 -24.938 -7.703 1 41.97 48 PRO B C 1
ATOM 2919 O O . PRO B 1 48 ? 13.336 -25.375 -8.555 1 41.97 48 PRO B O 1
ATOM 2922 N N . SER B 1 49 ? 14.148 -23.625 -7.262 1 42.56 49 SER B N 1
ATOM 2923 C CA . SER B 1 49 ? 13.312 -22.719 -8.039 1 42.56 49 SER B CA 1
ATOM 2924 C C . SER B 1 49 ? 14.023 -22.25 -9.297 1 42.56 49 SER B C 1
ATOM 2926 O O . SER B 1 49 ? 13.438 -21.531 -10.117 1 42.56 49 SER B O 1
ATOM 2928 N N . GLY B 1 50 ? 15.133 -22.875 -9.695 1 43.81 50 GLY B N 1
ATOM 2929 C CA . GLY B 1 50 ? 15.789 -22.625 -10.969 1 43.81 50 GLY B CA 1
ATOM 2930 C C . GLY B 1 50 ? 16.219 -21.188 -11.156 1 43.81 50 GLY B C 1
ATOM 2931 O O . GLY B 1 50 ? 16.562 -20.781 -12.266 1 43.81 50 GLY B O 1
ATOM 2932 N N . TYR B 1 51 ? 15.977 -20.359 -10.258 1 47.31 51 TYR B N 1
ATOM 2933 C CA . TYR B 1 51 ? 16.469 -19.031 -10.578 1 47.31 51 TYR B CA 1
ATOM 2934 C C . TYR B 1 51 ? 17.984 -19.031 -10.734 1 47.31 51 TYR B C 1
ATOM 2936 O O . TYR B 1 51 ? 18.719 -19.141 -9.75 1 47.31 51 TYR B O 1
ATOM 2944 N N . PHE B 1 52 ? 18.438 -19.594 -11.82 1 49.38 52 PHE B N 1
ATOM 2945 C CA . PHE B 1 52 ? 19.859 -19.609 -12.172 1 49.38 52 PHE B CA 1
ATOM 2946 C C . PHE B 1 52 ? 20.312 -18.219 -12.609 1 49.38 52 PHE B C 1
ATOM 2948 O O . PHE B 1 52 ? 19.969 -17.766 -13.703 1 49.38 52 PHE B O 1
ATOM 2955 N N . PHE B 1 53 ? 20.406 -17.391 -11.516 1 59.12 53 PHE B N 1
ATOM 2956 C CA . PHE B 1 53 ? 21.062 -16.141 -11.82 1 59.12 53 PHE B CA 1
ATOM 2957 C C . PHE B 1 53 ? 22.578 -16.344 -11.953 1 59.12 53 PHE B C 1
ATOM 2959 O O . PHE B 1 53 ? 23.234 -16.75 -11 1 59.12 53 PHE B O 1
ATOM 2966 N N . ASN B 1 54 ? 22.984 -16.438 -13.227 1 61.38 54 ASN B N 1
ATOM 2967 C CA . ASN B 1 54 ? 24.422 -16.391 -13.453 1 61.38 54 ASN B CA 1
ATOM 2968 C C . ASN B 1 54 ? 24.984 -14.992 -13.242 1 61.38 54 ASN B C 1
ATOM 2970 O O . ASN B 1 54 ? 24.844 -14.125 -14.109 1 61.38 54 ASN B O 1
ATOM 2974 N N . ALA B 1 55 ? 25.547 -14.836 -12.188 1 64.88 55 ALA B N 1
ATOM 2975 C CA . ALA B 1 55 ? 26.031 -13.531 -11.758 1 64.88 55 ALA B CA 1
ATOM 2976 C C . ALA B 1 55 ? 27.047 -12.969 -12.742 1 64.88 55 ALA B C 1
ATOM 2978 O O . ALA B 1 55 ? 27.172 -11.75 -12.898 1 64.88 55 ALA B O 1
ATOM 2979 N N . GLN B 1 56 ? 27.734 -13.734 -13.391 1 68.06 56 GLN B N 1
ATOM 2980 C CA . GLN B 1 56 ? 28.781 -13.266 -14.297 1 68.06 56 GLN B CA 1
ATOM 2981 C C . GLN B 1 56 ? 28.172 -12.68 -15.57 1 68.06 56 GLN B C 1
ATOM 2983 O O . GLN B 1 56 ? 28.672 -11.695 -16.109 1 68.06 56 GLN B O 1
ATOM 2988 N N . LYS B 1 57 ? 27.094 -13.156 -15.969 1 76.5 57 LYS B N 1
ATOM 2989 C CA . LYS B 1 57 ? 26.5 -12.695 -17.219 1 76.5 57 LYS B CA 1
ATOM 2990 C C . LYS B 1 57 ? 25.406 -11.656 -16.969 1 76.5 57 LYS B C 1
ATOM 2992 O O . LYS B 1 57 ? 25.141 -10.812 -17.812 1 76.5 57 LYS B O 1
ATOM 2997 N N . GLY B 1 58 ? 24.891 -11.688 -15.883 1 84.62 58 GLY B N 1
ATOM 2998 C CA . GLY B 1 58 ? 23.797 -10.789 -15.562 1 84.62 58 GLY B CA 1
ATOM 2999 C C . GLY B 1 58 ? 22.5 -11.172 -16.25 1 84.62 58 GLY B C 1
ATOM 3000 O O . GLY B 1 58 ? 22.359 -12.289 -16.75 1 84.62 58 GLY B O 1
ATOM 3001 N N . ARG B 1 59 ? 21.469 -10.266 -16.156 1 84.38 59 ARG B N 1
ATOM 3002 C CA . ARG B 1 59 ? 20.172 -10.562 -16.766 1 84.38 59 ARG B CA 1
ATOM 3003 C C . ARG B 1 59 ? 19.344 -9.289 -16.953 1 84.38 59 ARG B C 1
ATOM 3005 O O . ARG B 1 59 ? 19.734 -8.219 -16.469 1 84.38 59 ARG B O 1
ATOM 3012 N N . VAL B 1 60 ? 18.344 -9.484 -17.797 1 86.69 60 VAL B N 1
ATOM 3013 C CA . VAL B 1 60 ? 17.328 -8.453 -18 1 86.69 60 VAL B CA 1
ATOM 3014 C C . VAL B 1 60 ? 15.961 -8.984 -17.609 1 86.69 60 VAL B C 1
ATOM 3016 O O . VAL B 1 60 ? 15.547 -10.062 -18.047 1 86.69 60 VAL B O 1
ATOM 3019 N N . LEU B 1 61 ? 15.289 -8.266 -16.719 1 86.88 61 LEU B N 1
ATOM 3020 C CA . LEU B 1 61 ? 13.945 -8.633 -16.281 1 86.88 61 LEU B CA 1
ATOM 3021 C C . LEU B 1 61 ? 12.891 -7.859 -17.078 1 86.88 61 LEU B C 1
ATOM 3023 O O . LEU B 1 61 ? 13.188 -6.816 -17.656 1 86.88 61 LEU B O 1
ATOM 3027 N N . ARG B 1 62 ? 11.703 -8.344 -17.047 1 86.31 62 ARG B N 1
ATOM 3028 C CA . ARG B 1 62 ? 10.586 -7.656 -17.688 1 86.31 62 ARG B CA 1
ATOM 3029 C C . ARG B 1 62 ? 9.648 -7.039 -16.656 1 86.31 62 ARG B C 1
ATOM 3031 O O . ARG B 1 62 ? 8.57 -6.555 -16.984 1 86.31 62 ARG B O 1
ATOM 3038 N N . GLU B 1 63 ? 10 -7.188 -15.516 1 93 63 GLU B N 1
ATOM 3039 C CA . GLU B 1 63 ? 9.242 -6.652 -14.383 1 93 63 GLU B CA 1
ATOM 3040 C C . GLU B 1 63 ? 10.141 -5.832 -13.461 1 93 63 GLU B C 1
ATOM 3042 O O . GLU B 1 63 ? 11.367 -5.883 -13.57 1 93 63 GLU B O 1
ATOM 3047 N N . TYR B 1 64 ? 9.5 -4.996 -12.664 1 97.75 64 TYR B N 1
ATOM 3048 C CA . TYR B 1 64 ? 10.234 -4.391 -11.562 1 97.75 64 TYR B CA 1
ATOM 3049 C C . TYR B 1 64 ? 10.508 -5.41 -10.461 1 97.75 64 TYR B C 1
ATOM 3051 O O . TYR B 1 64 ? 9.734 -6.344 -10.266 1 97.75 64 TYR B O 1
ATOM 3059 N N . GLN B 1 65 ? 11.57 -5.199 -9.797 1 97.69 65 GLN B N 1
ATOM 3060 C CA . GLN B 1 65 ? 11.805 -6.008 -8.602 1 97.69 65 GLN B CA 1
ATOM 3061 C C . GLN B 1 65 ? 12.438 -5.176 -7.488 1 97.69 65 GLN B C 1
ATOM 3063 O O . GLN B 1 65 ? 13.297 -4.336 -7.75 1 97.69 65 GLN B O 1
ATOM 3068 N N . LEU B 1 66 ? 12 -5.371 -6.277 1 98.62 66 LEU B N 1
ATOM 3069 C CA . LEU B 1 66 ? 12.672 -4.91 -5.066 1 98.62 66 LEU B CA 1
ATOM 3070 C C . LEU B 1 66 ? 13.43 -6.055 -4.398 1 98.62 66 LEU B C 1
ATOM 3072 O O . LEU B 1 66 ? 12.859 -7.121 -4.152 1 98.62 66 LEU B O 1
ATOM 3076 N N . VAL B 1 67 ? 14.703 -5.867 -4.152 1 97.88 67 VAL B N 1
ATOM 3077 C CA . VAL B 1 67 ? 15.539 -6.867 -3.504 1 97.88 67 VAL B CA 1
ATOM 3078 C C . VAL B 1 67 ? 16.141 -6.281 -2.229 1 97.88 67 VAL B C 1
ATOM 3080 O O . VAL B 1 67 ? 16.922 -5.324 -2.285 1 97.88 67 VAL B O 1
ATOM 3083 N N . TYR B 1 68 ? 15.828 -6.832 -1.123 1 98.31 68 TYR B N 1
ATOM 3084 C CA . TYR B 1 68 ? 16.266 -6.32 0.174 1 98.31 68 TYR B CA 1
ATOM 3085 C C . TYR B 1 68 ? 17.25 -7.277 0.837 1 98.31 68 TYR B C 1
ATOM 3087 O O . TYR B 1 68 ? 16.906 -8.43 1.113 1 98.31 68 TYR B O 1
ATOM 3095 N N . ILE B 1 69 ? 18.453 -6.758 1.108 1 97.56 69 ILE B N 1
ATOM 3096 C CA . ILE B 1 69 ? 19.5 -7.578 1.711 1 97.56 69 ILE B CA 1
ATOM 3097 C C . ILE B 1 69 ? 19.453 -7.438 3.23 1 97.56 69 ILE B C 1
ATOM 3099 O O . ILE B 1 69 ? 19.594 -6.336 3.764 1 97.56 69 ILE B O 1
ATOM 3103 N N . THR B 1 70 ? 19.281 -8.555 3.953 1 97.12 70 THR B N 1
ATOM 3104 C CA . THR B 1 70 ? 19.094 -8.492 5.398 1 97.12 70 THR B CA 1
ATOM 3105 C C . THR B 1 70 ? 20.312 -9.07 6.125 1 97.12 70 THR B C 1
ATOM 3107 O O . THR B 1 70 ? 20.422 -8.945 7.344 1 97.12 70 THR B O 1
ATOM 3110 N N . LYS B 1 71 ? 21.141 -9.695 5.449 1 95.94 71 LYS B N 1
ATOM 3111 C CA . LYS B 1 71 ? 22.391 -10.25 5.965 1 95.94 71 LYS B CA 1
ATOM 3112 C C . LYS B 1 71 ? 23.453 -10.336 4.867 1 95.94 71 LYS B C 1
ATOM 3114 O O . LYS B 1 71 ? 23.125 -10.609 3.707 1 95.94 71 LYS B O 1
ATOM 3119 N N . GLY B 1 72 ? 24.75 -10.117 5.27 1 95.94 72 GLY B N 1
ATOM 3120 C CA . GLY B 1 72 ? 25.859 -10.336 4.352 1 95.94 72 GLY B CA 1
ATOM 3121 C C . GLY B 1 72 ? 26.156 -9.125 3.484 1 95.94 72 GLY B C 1
ATOM 3122 O O . GLY B 1 72 ? 25.734 -8.008 3.795 1 95.94 72 GLY B O 1
ATOM 3123 N N . ARG B 1 73 ? 27.062 -9.352 2.553 1 96.44 73 ARG B N 1
ATOM 3124 C CA . ARG B 1 73 ? 27.484 -8.312 1.618 1 96.44 73 ARG B CA 1
ATOM 3125 C C . ARG B 1 73 ? 27.781 -8.906 0.246 1 96.44 73 ARG B C 1
ATOM 3127 O O . ARG B 1 73 ? 27.969 -10.117 0.113 1 96.44 73 ARG B O 1
ATOM 3134 N N . GLY B 1 74 ? 27.859 -8.023 -0.742 1 96.56 74 GLY B N 1
ATOM 3135 C CA . GLY B 1 74 ? 28.125 -8.43 -2.109 1 96.56 74 GLY B CA 1
ATOM 3136 C C . GLY B 1 74 ? 28.25 -7.262 -3.068 1 96.56 74 GLY B C 1
ATOM 3137 O O . GLY B 1 74 ? 28.656 -6.172 -2.672 1 96.56 74 GLY B O 1
ATOM 3138 N N . LEU B 1 75 ? 28.047 -7.609 -4.324 1 96.25 75 LEU B N 1
ATOM 3139 C CA . LEU B 1 75 ? 28.234 -6.605 -5.371 1 96.25 75 LEU B CA 1
ATOM 3140 C C . LEU B 1 75 ? 26.969 -6.469 -6.215 1 96.25 75 LEU B C 1
ATOM 3142 O O . LEU B 1 75 ? 26.234 -7.441 -6.395 1 96.25 75 LEU B O 1
ATOM 3146 N N . PHE B 1 76 ? 26.75 -5.25 -6.73 1 97.06 76 PHE B N 1
ATOM 3147 C CA . PHE B 1 76 ? 25.672 -4.926 -7.66 1 97.06 76 PHE B CA 1
ATOM 3148 C C . PHE B 1 76 ? 26.188 -4.051 -8.797 1 97.06 76 PHE B C 1
ATOM 3150 O O . PHE B 1 76 ? 27.031 -3.172 -8.586 1 97.06 76 PHE B O 1
ATOM 3157 N N . SER B 1 77 ? 25.75 -4.328 -9.961 1 96.88 77 SER B N 1
ATOM 3158 C CA . SER B 1 77 ? 25.953 -3.436 -11.102 1 96.88 77 SER B CA 1
ATOM 3159 C C . SER B 1 77 ? 24.812 -3.545 -12.109 1 96.88 77 SER B C 1
ATOM 3161 O O . SER B 1 77 ? 24.109 -4.559 -12.156 1 96.88 77 SER B O 1
ATOM 3163 N N . SER B 1 78 ? 24.594 -2.512 -12.805 1 96.56 78 SER B N 1
ATOM 3164 C CA . SER B 1 78 ? 23.625 -2.482 -13.891 1 96.56 78 SER B CA 1
ATOM 3165 C C . SER B 1 78 ? 24.125 -1.663 -15.07 1 96.56 78 SER B C 1
ATOM 3167 O O . SER B 1 78 ? 25.281 -1.213 -15.07 1 96.56 78 SER B O 1
ATOM 3169 N N . GLU B 1 79 ? 23.25 -1.631 -16.078 1 95.56 79 GLU B N 1
ATOM 3170 C CA . GLU B 1 79 ? 23.562 -0.82 -17.25 1 95.56 79 GLU B CA 1
ATOM 3171 C C . GLU B 1 79 ? 23.922 0.611 -16.844 1 95.56 79 GLU B C 1
ATOM 3173 O O . GLU B 1 79 ? 24.812 1.225 -17.438 1 95.56 79 GLU B O 1
ATOM 3178 N N . THR B 1 80 ? 23.312 1.14 -15.844 1 96.06 80 THR B N 1
ATOM 3179 C CA . THR B 1 80 ? 23.484 2.543 -15.484 1 96.06 80 THR B CA 1
ATOM 3180 C C . THR B 1 80 ? 24.234 2.678 -14.164 1 96.06 80 THR B C 1
ATOM 3182 O O . THR B 1 80 ? 24.734 3.756 -13.836 1 96.06 80 THR B O 1
ATOM 3185 N N . THR B 1 81 ? 24.312 1.647 -13.438 1 96.62 81 THR B N 1
ATOM 3186 C CA . THR B 1 81 ? 24.969 1.693 -12.133 1 96.62 81 THR B CA 1
ATOM 3187 C C . THR B 1 81 ? 26.297 0.9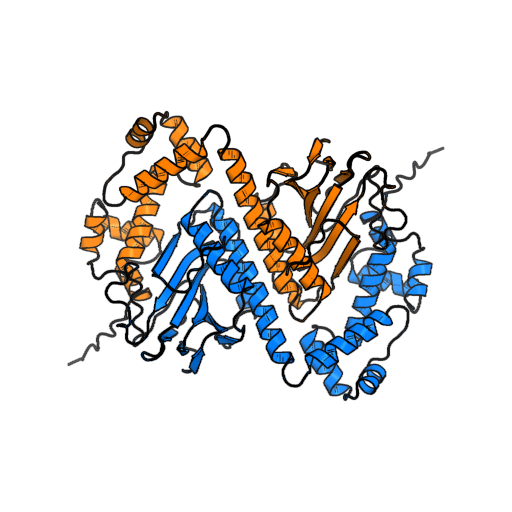4 -12.156 1 96.62 81 THR B C 1
ATOM 3189 O O . THR B 1 81 ? 26.312 -0.284 -12.297 1 96.62 81 THR B O 1
ATOM 3192 N N . PRO B 1 82 ? 27.375 1.714 -12.039 1 96.56 82 PRO B N 1
ATOM 3193 C CA . PRO B 1 82 ? 28.656 1.008 -11.945 1 96.56 82 PRO B CA 1
ATOM 3194 C C . PRO B 1 82 ? 28.734 0.074 -10.734 1 96.56 82 PRO B C 1
ATOM 3196 O O . PRO B 1 82 ? 28 0.266 -9.758 1 96.56 82 PRO B O 1
ATOM 3199 N N . GLU B 1 83 ? 29.641 -0.891 -10.852 1 96.5 83 GLU B N 1
ATOM 3200 C CA . GLU B 1 83 ? 29.75 -1.897 -9.805 1 96.5 83 GLU B CA 1
ATOM 3201 C C . GLU B 1 83 ? 29.969 -1.248 -8.438 1 96.5 83 GLU B C 1
ATOM 3203 O O . GLU B 1 83 ? 30.828 -0.367 -8.289 1 96.5 83 GLU B O 1
ATOM 3208 N N . LYS B 1 84 ? 29.203 -1.68 -7.477 1 96.25 84 LYS B N 1
ATOM 3209 C CA . LYS B 1 84 ? 29.344 -1.164 -6.117 1 96.25 84 LYS B CA 1
ATOM 3210 C C . LYS B 1 84 ? 29 -2.232 -5.086 1 96.25 84 LYS B C 1
ATOM 3212 O O . LYS B 1 84 ? 28.312 -3.209 -5.398 1 96.25 84 LYS B O 1
ATOM 3217 N N . GLN B 1 85 ? 29.531 -1.978 -3.988 1 96.62 85 GLN B N 1
ATOM 3218 C CA . GLN B 1 85 ? 29.25 -2.906 -2.895 1 96.62 85 GLN B CA 1
ATOM 3219 C C . GLN B 1 85 ? 27.859 -2.689 -2.318 1 96.62 85 GLN B C 1
ATOM 3221 O O . GLN B 1 85 ? 27.406 -1.551 -2.172 1 96.62 85 GLN B O 1
ATOM 3226 N N . VAL B 1 86 ? 27.203 -3.826 -2 1 97.5 86 VAL B N 1
ATOM 3227 C CA . VAL B 1 86 ? 25.906 -3.832 -1.324 1 97.5 86 VAL B CA 1
ATOM 3228 C C . VAL B 1 86 ? 25.984 -4.711 -0.078 1 97.5 86 VAL B C 1
ATOM 3230 O O . VAL B 1 86 ? 26.609 -5.773 -0.095 1 97.5 86 VAL B O 1
ATOM 3233 N N . CYS B 1 87 ? 25.406 -4.254 1.043 1 96.75 87 CYS B N 1
ATOM 3234 C CA . CYS B 1 87 ? 25.453 -4.996 2.297 1 96.75 87 CYS B CA 1
ATOM 3235 C C . CYS B 1 87 ? 24.109 -4.969 3 1 96.75 87 CYS B C 1
ATOM 3237 O O . CYS B 1 87 ? 23.141 -4.41 2.473 1 96.75 87 CYS B O 1
ATOM 3239 N N . LYS B 1 88 ? 24.078 -5.648 4.141 1 96.75 88 LYS B N 1
ATOM 3240 C CA . LYS B 1 88 ? 22.859 -5.664 4.941 1 96.75 88 LYS B CA 1
ATOM 3241 C C . LYS B 1 88 ? 22.281 -4.258 5.109 1 96.75 88 LYS B C 1
ATOM 3243 O O . LYS B 1 88 ? 23.031 -3.312 5.387 1 96.75 88 LYS B O 1
ATOM 3248 N N . GLY B 1 89 ? 20.938 -4.184 4.863 1 97.19 89 GLY B N 1
ATOM 3249 C CA . GLY B 1 89 ? 20.266 -2.898 5.031 1 97.19 89 GLY B CA 1
ATOM 3250 C C . GLY B 1 89 ? 20.125 -2.133 3.73 1 97.19 89 GLY B C 1
ATOM 3251 O O . GLY B 1 89 ? 19.469 -1.087 3.693 1 97.19 89 GLY B O 1
ATOM 3252 N N . ARG B 1 90 ? 20.703 -2.641 2.654 1 97.88 90 ARG B N 1
ATOM 3253 C CA . ARG B 1 90 ? 20.516 -2.027 1.343 1 97.88 90 ARG B CA 1
ATOM 3254 C C . ARG B 1 90 ? 19.375 -2.678 0.582 1 97.88 90 ARG B C 1
ATOM 3256 O O . ARG B 1 90 ? 19.141 -3.881 0.712 1 97.88 90 ARG B O 1
ATOM 3263 N N . LEU B 1 91 ? 18.656 -1.864 -0.168 1 98.56 91 LEU B N 1
ATOM 3264 C CA . LEU B 1 91 ? 17.594 -2.324 -1.053 1 98.56 91 LEU B CA 1
ATOM 3265 C C . LEU B 1 91 ? 17.891 -1.954 -2.502 1 98.56 91 LEU B C 1
ATOM 3267 O O . LEU B 1 91 ? 18.172 -0.792 -2.805 1 98.56 91 LEU B O 1
ATOM 3271 N N . MET B 1 92 ? 17.922 -2.91 -3.391 1 98.44 92 MET B N 1
ATOM 3272 C CA . MET B 1 92 ? 18.125 -2.682 -4.816 1 98.44 92 MET B CA 1
ATOM 3273 C C . MET B 1 92 ? 16.781 -2.617 -5.555 1 98.44 92 MET B C 1
ATOM 3275 O O . MET B 1 92 ? 15.914 -3.469 -5.348 1 98.44 92 MET B O 1
ATOM 3279 N N . VAL B 1 93 ? 16.625 -1.651 -6.336 1 98.62 93 VAL B N 1
ATOM 3280 C CA . VAL B 1 93 ? 15.484 -1.537 -7.238 1 98.62 93 VAL B CA 1
ATOM 3281 C C . VAL B 1 93 ? 15.898 -1.938 -8.656 1 98.62 93 VAL B C 1
ATOM 3283 O O . VAL B 1 93 ? 16.781 -1.315 -9.242 1 98.62 93 VAL B O 1
ATOM 3286 N N . LEU B 1 94 ? 15.25 -2.959 -9.164 1 97.75 94 LEU B N 1
ATOM 3287 C CA . LEU B 1 94 ? 15.539 -3.432 -10.516 1 97.75 94 LEU B CA 1
ATOM 3288 C C . LEU B 1 94 ? 14.438 -3.012 -11.484 1 97.75 94 LEU B C 1
ATOM 3290 O O . LEU B 1 94 ? 13.25 -3.049 -11.141 1 97.75 94 LEU B O 1
ATOM 3294 N N . PHE B 1 95 ? 14.812 -2.652 -12.664 1 97.62 95 PHE B N 1
ATOM 3295 C CA . PHE B 1 95 ? 13.891 -2.078 -13.633 1 97.62 95 PHE B CA 1
ATOM 3296 C C . PHE B 1 95 ? 13.734 -2.996 -14.844 1 97.62 95 PHE B C 1
ATOM 3298 O O . PHE B 1 95 ? 14.711 -3.594 -15.305 1 97.62 95 PHE B O 1
ATOM 3305 N N . PRO B 1 96 ? 12.477 -3.082 -15.328 1 94.88 96 PRO B N 1
ATOM 3306 C CA . PRO B 1 96 ? 12.273 -3.863 -16.547 1 94.88 96 PRO B CA 1
ATOM 3307 C C . PRO B 1 96 ? 13.094 -3.336 -17.734 1 94.88 96 PRO B C 1
ATOM 3309 O O . PRO B 1 96 ? 13.195 -2.123 -17.922 1 94.88 96 PRO B O 1
ATOM 3312 N N . GLY B 1 97 ? 13.703 -4.25 -18.406 1 90.56 97 GLY B N 1
ATOM 3313 C CA . GLY B 1 97 ? 14.445 -3.891 -19.609 1 90.56 97 GLY B CA 1
ATOM 3314 C C . GLY B 1 97 ? 15.867 -3.453 -19.312 1 90.56 97 GLY B C 1
ATOM 3315 O O . GLY B 1 97 ? 16.641 -3.195 -20.25 1 90.56 97 GLY B O 1
ATOM 3316 N N . GLN B 1 98 ? 16.281 -3.381 -18.125 1 94.06 98 GLN B N 1
ATOM 3317 C CA . GLN B 1 98 ? 17.625 -2.957 -17.766 1 94.06 98 GLN B CA 1
ATOM 3318 C C . GLN B 1 98 ? 18.484 -4.152 -17.359 1 94.06 98 GLN B C 1
ATOM 3320 O O . GLN B 1 98 ? 18.109 -4.926 -16.469 1 94.06 98 GLN B O 1
ATOM 3325 N N . TRP B 1 99 ? 19.594 -4.258 -18 1 92.31 99 TRP B N 1
ATOM 3326 C CA . TRP B 1 99 ? 20.562 -5.285 -17.609 1 92.31 99 TRP B CA 1
ATOM 3327 C C . TRP B 1 99 ? 21.078 -5.035 -16.188 1 92.31 99 TRP B C 1
ATOM 3329 O O . TRP B 1 99 ? 21.359 -3.893 -15.828 1 92.31 99 TRP B O 1
ATOM 3339 N N . HIS B 1 100 ? 21.234 -6.082 -15.383 1 94.25 100 HIS B N 1
ATOM 3340 C CA . HIS B 1 100 ? 21.797 -5.965 -14.047 1 94.25 100 HIS B CA 1
ATOM 3341 C C . HIS B 1 100 ? 22.422 -7.277 -13.594 1 94.25 100 HIS B C 1
ATOM 3343 O O . HIS B 1 100 ? 22.188 -8.328 -14.203 1 94.25 100 HIS B O 1
ATOM 3349 N N . THR B 1 101 ? 23.266 -7.195 -12.641 1 92.38 101 THR B N 1
ATOM 3350 C CA . THR B 1 101 ? 23.797 -8.367 -11.953 1 92.38 101 THR B CA 1
ATOM 3351 C C . THR B 1 101 ? 24.094 -8.047 -10.492 1 92.38 101 THR B C 1
ATOM 3353 O O . THR B 1 101 ? 24.359 -6.895 -10.148 1 92.38 101 THR B O 1
ATOM 3356 N N . TYR B 1 102 ? 23.875 -9.031 -9.656 1 93.31 102 TYR B N 1
ATOM 3357 C CA . TYR B 1 102 ? 24.281 -8.93 -8.266 1 93.31 102 TYR B CA 1
ATOM 3358 C C . TYR B 1 102 ? 24.594 -10.297 -7.68 1 93.31 102 TYR B C 1
ATOM 3360 O O . TYR B 1 102 ? 24.031 -11.305 -8.117 1 93.31 102 TYR B O 1
ATOM 3368 N N . HIS B 1 103 ? 25.531 -10.367 -6.777 1 91.5 103 HIS B N 1
ATOM 3369 C CA . HIS B 1 103 ? 25.891 -11.617 -6.133 1 91.5 103 HIS B CA 1
ATOM 3370 C C . HIS B 1 103 ? 26.578 -11.367 -4.793 1 91.5 103 HIS B C 1
ATOM 3372 O O . HIS B 1 103 ? 27.266 -10.359 -4.621 1 91.5 103 HIS B O 1
ATOM 3378 N N . PRO B 1 104 ? 26.406 -12.297 -3.867 1 92.75 104 PRO B N 1
ATOM 3379 C CA . PRO B 1 104 ? 27.062 -12.164 -2.57 1 92.75 104 PRO B CA 1
ATOM 3380 C C . PRO B 1 104 ? 28.562 -12.461 -2.646 1 92.75 104 PRO B C 1
ATOM 3382 O O . PRO B 1 104 ? 29.016 -13.195 -3.531 1 92.75 104 PRO B O 1
ATOM 3385 N N . TYR B 1 105 ? 29.281 -11.867 -1.758 1 93.38 105 TYR B N 1
ATOM 3386 C CA . TYR B 1 105 ? 30.641 -12.359 -1.531 1 93.38 105 TYR B CA 1
ATOM 3387 C C . TYR B 1 105 ? 30.609 -13.789 -0.993 1 93.38 105 TYR B C 1
ATOM 3389 O O . TYR B 1 105 ? 29.781 -14.117 -0.139 1 93.38 105 TYR B O 1
ATOM 3397 N N . ARG B 1 106 ? 31.516 -14.562 -1.551 1 90.19 106 ARG B N 1
ATOM 3398 C CA . ARG B 1 106 ? 31.578 -15.961 -1.154 1 90.19 106 ARG B CA 1
ATOM 3399 C C . ARG B 1 106 ? 31.812 -16.094 0.347 1 90.19 106 ARG B C 1
ATOM 3401 O O . ARG B 1 106 ? 31.281 -17 0.985 1 90.19 106 ARG B O 1
ATOM 3408 N N . GLN B 1 107 ? 32.562 -15.273 0.931 1 92.56 107 GLN B N 1
ATOM 3409 C CA . GLN B 1 107 ? 32.969 -15.352 2.322 1 92.56 107 GLN B CA 1
ATOM 3410 C C . GLN B 1 107 ? 31.828 -15.062 3.275 1 92.56 107 GLN B C 1
ATOM 3412 O O . GLN B 1 107 ? 31.781 -15.602 4.383 1 92.56 107 GLN B O 1
ATOM 3417 N N . THR B 1 108 ? 30.875 -14.273 2.832 1 93.81 108 THR B N 1
ATOM 3418 C CA . THR B 1 108 ? 29.859 -13.836 3.77 1 93.81 108 THR B CA 1
ATOM 3419 C C . THR B 1 108 ? 28.5 -14.453 3.426 1 93.81 108 THR B C 1
ATOM 3421 O O . THR B 1 108 ? 27.656 -14.641 4.301 1 93.81 108 THR B O 1
ATOM 3424 N N . GLY B 1 109 ? 28.391 -14.812 2.148 1 91.75 109 GLY B N 1
ATOM 3425 C CA . GLY B 1 109 ? 27.016 -15.086 1.733 1 91.75 109 GLY B CA 1
ATOM 3426 C C . GLY B 1 109 ? 26.078 -13.922 1.963 1 91.75 109 GLY B C 1
ATOM 3427 O O . GLY B 1 109 ? 26.516 -12.797 2.215 1 91.75 109 GLY B O 1
ATOM 3428 N N . TRP B 1 110 ? 24.656 -14.164 1.802 1 92.38 110 TRP B N 1
ATOM 3429 C CA . TRP B 1 110 ? 23.703 -13.133 2.186 1 92.38 110 TRP B CA 1
ATOM 3430 C C . TRP B 1 110 ? 22.281 -13.695 2.18 1 92.38 110 TRP B C 1
ATOM 3432 O O . TRP B 1 110 ? 22.047 -14.82 1.741 1 92.38 110 TRP B O 1
ATOM 3442 N N . ASN B 1 111 ? 21.438 -13.031 2.914 1 94.19 111 ASN B N 1
ATOM 3443 C CA . ASN B 1 111 ? 20 -13.234 2.877 1 94.19 111 ASN B CA 1
ATOM 3444 C C . ASN B 1 111 ? 19.297 -12.125 2.1 1 94.19 111 ASN B C 1
ATOM 3446 O O . ASN B 1 111 ? 19.578 -10.945 2.305 1 94.19 111 ASN B O 1
ATOM 3450 N N . GLU B 1 112 ? 18.438 -12.578 1.17 1 94.56 112 GLU B N 1
ATOM 3451 C CA . GLU B 1 112 ? 17.719 -11.562 0.4 1 94.56 112 GLU B CA 1
ATOM 3452 C C . GLU B 1 112 ? 16.234 -11.867 0.341 1 94.56 112 GLU B C 1
ATOM 3454 O O . GLU B 1 112 ? 15.828 -13.031 0.234 1 94.56 112 GLU B O 1
ATOM 3459 N N . TYR B 1 113 ? 15.391 -10.914 0.576 1 96.25 113 TYR B N 1
ATOM 3460 C CA . TYR B 1 113 ? 13.984 -10.898 0.19 1 96.25 113 TYR B CA 1
ATOM 3461 C C . TYR B 1 113 ? 13.797 -10.234 -1.167 1 96.25 113 TYR B C 1
ATOM 3463 O O . TYR B 1 113 ? 14.492 -9.266 -1.491 1 96.25 113 TYR B O 1
ATOM 3471 N N . TYR B 1 114 ? 12.906 -10.711 -1.986 1 95.62 114 TYR B N 1
ATOM 3472 C CA . TYR B 1 114 ? 12.625 -10 -3.227 1 95.62 114 TYR B CA 1
ATOM 3473 C C . TYR B 1 114 ? 11.148 -10.117 -3.602 1 95.62 114 TYR B C 1
ATOM 3475 O O . TYR B 1 114 ? 10.469 -11.047 -3.166 1 95.62 114 TYR B O 1
ATOM 3483 N N . ILE B 1 115 ? 10.656 -9.219 -4.332 1 97.81 115 ILE B N 1
ATOM 3484 C CA . ILE B 1 115 ? 9.289 -9.188 -4.859 1 97.81 115 ILE B CA 1
ATOM 3485 C C . ILE B 1 115 ? 9.281 -8.539 -6.238 1 97.81 115 ILE B C 1
ATOM 3487 O O . ILE B 1 115 ? 9.883 -7.48 -6.438 1 97.81 115 ILE B O 1
ATOM 3491 N N . GLY B 1 116 ? 8.734 -9.227 -7.219 1 96.88 116 GLY B N 1
ATOM 3492 C CA . GLY B 1 116 ? 8.617 -8.75 -8.586 1 96.88 116 GLY B CA 1
ATOM 3493 C C . GLY B 1 116 ? 7.199 -8.359 -8.961 1 96.88 116 GLY B C 1
ATOM 3494 O O . GLY B 1 116 ? 6.242 -9.047 -8.609 1 96.88 116 GLY B O 1
ATOM 3495 N N . PHE B 1 117 ? 7.027 -7.262 -9.641 1 97.88 117 PHE B N 1
ATOM 3496 C CA . PHE B 1 117 ? 5.695 -6.715 -9.875 1 97.88 117 PHE B CA 1
ATOM 3497 C C . PHE B 1 117 ? 5.684 -5.84 -11.125 1 97.88 117 PHE B C 1
ATOM 3499 O O . PHE B 1 117 ? 6.742 -5.484 -11.648 1 97.88 117 PHE B O 1
ATOM 3506 N N . GLU B 1 118 ? 4.488 -5.527 -11.562 1 96.75 118 GLU B N 1
ATOM 3507 C CA . GLU B 1 118 ? 4.207 -4.703 -12.734 1 96.75 118 GLU B CA 1
ATOM 3508 C C . GLU B 1 118 ? 2.928 -3.895 -12.547 1 96.75 118 GLU B C 1
ATOM 3510 O O . GLU B 1 118 ? 2.174 -4.125 -11.602 1 96.75 118 GLU B O 1
ATOM 3515 N N . GLY B 1 119 ? 2.764 -2.92 -13.484 1 97.62 119 GLY B N 1
ATOM 3516 C CA . GLY B 1 119 ? 1.484 -2.232 -13.562 1 97.62 119 GLY B CA 1
ATOM 3517 C C . GLY B 1 119 ? 1.624 -0.739 -13.789 1 97.62 119 GLY B C 1
ATOM 3518 O O . GLY B 1 119 ? 2.691 -0.168 -13.562 1 97.62 119 GLY B O 1
ATOM 3519 N N . PRO B 1 120 ? 0.543 -0.15 -14.188 1 97.75 120 PRO B N 1
ATOM 3520 C CA . PRO B 1 120 ? 0.583 1.278 -14.508 1 97.75 120 PRO B CA 1
ATOM 3521 C C . PRO B 1 120 ? 0.909 2.148 -13.297 1 97.75 120 PRO B C 1
ATOM 3523 O O . PRO B 1 120 ? 1.507 3.217 -13.438 1 97.75 120 PRO B O 1
ATOM 3526 N N . VAL B 1 121 ? 0.555 1.728 -12.141 1 98.12 121 VAL B N 1
ATOM 3527 C CA . VAL B 1 121 ? 0.807 2.533 -10.953 1 98.12 121 VAL B CA 1
ATOM 3528 C C . VAL B 1 121 ? 2.311 2.701 -10.75 1 98.12 121 VAL B C 1
ATOM 3530 O O . VAL B 1 121 ? 2.799 3.82 -10.578 1 98.12 121 VAL B O 1
ATOM 3533 N N . ILE B 1 122 ? 3.043 1.609 -10.82 1 98.31 122 ILE B N 1
ATOM 3534 C CA . ILE B 1 122 ? 4.484 1.707 -10.633 1 98.31 122 ILE B CA 1
ATOM 3535 C C . ILE B 1 122 ? 5.109 2.432 -11.82 1 98.31 122 ILE B C 1
ATOM 3537 O O . ILE B 1 122 ? 6.074 3.186 -11.664 1 98.31 122 ILE B O 1
ATOM 3541 N N . ASP B 1 123 ? 4.559 2.191 -13.008 1 98.19 123 ASP B N 1
ATOM 3542 C CA . ASP B 1 123 ? 5.039 2.928 -14.172 1 98.19 123 ASP B CA 1
ATOM 3543 C C . ASP B 1 123 ? 4.957 4.434 -13.938 1 98.19 123 ASP B C 1
ATOM 3545 O O . ASP B 1 123 ? 5.898 5.168 -14.25 1 98.19 123 ASP B O 1
ATOM 3549 N N . ASN B 1 124 ? 3.914 4.848 -13.391 1 97.44 124 ASN B N 1
ATOM 3550 C CA . ASN B 1 124 ? 3.701 6.27 -13.141 1 97.44 124 ASN B CA 1
ATOM 3551 C C . ASN B 1 124 ? 4.637 6.793 -12.055 1 97.44 124 ASN B C 1
ATOM 3553 O O . ASN B 1 124 ? 5.078 7.941 -12.109 1 97.44 124 ASN B O 1
ATOM 3557 N N . LEU B 1 125 ? 4.93 6.016 -11.07 1 97.56 125 LEU B N 1
ATOM 3558 C CA . LEU B 1 125 ? 5.852 6.422 -10.016 1 97.56 125 LEU B CA 1
ATOM 3559 C C . LEU B 1 125 ? 7.262 6.602 -10.57 1 97.56 125 LEU B C 1
ATOM 3561 O O . LEU B 1 125 ? 7.977 7.527 -10.172 1 97.56 125 LEU B O 1
ATOM 3565 N N . VAL B 1 126 ? 7.629 5.707 -11.453 1 97.75 126 VAL B N 1
ATOM 3566 C CA . VAL B 1 126 ? 8.945 5.805 -12.086 1 97.75 126 VAL B CA 1
ATOM 3567 C C . VAL B 1 126 ? 8.992 7.035 -12.992 1 97.75 126 VAL B C 1
ATOM 3569 O O . VAL B 1 126 ? 9.953 7.801 -12.953 1 97.75 126 VAL B O 1
ATOM 3572 N N . LYS B 1 127 ? 7.918 7.246 -13.727 1 96.62 127 LYS B N 1
ATOM 3573 C CA . LYS B 1 127 ? 7.82 8.422 -14.586 1 96.62 127 LYS B CA 1
ATOM 3574 C C . LYS B 1 127 ? 7.859 9.711 -13.758 1 96.62 127 LYS B C 1
ATOM 3576 O O . LYS B 1 127 ? 8.414 10.719 -14.203 1 96.62 127 LYS B O 1
ATOM 3581 N N . GLY B 1 128 ? 7.301 9.609 -12.578 1 94.44 128 GLY B N 1
ATOM 3582 C CA . GLY B 1 128 ? 7.254 10.758 -11.688 1 94.44 128 GLY B CA 1
ATOM 3583 C C . GLY B 1 128 ? 8.562 11 -10.953 1 94.44 128 GLY B C 1
ATOM 3584 O O . GLY B 1 128 ? 8.695 11.984 -10.227 1 94.44 128 GLY B O 1
ATOM 3585 N N . GLY B 1 129 ? 9.508 10.094 -11.078 1 94.38 129 GLY B N 1
ATOM 3586 C CA . GLY B 1 129 ? 10.844 10.289 -10.523 1 94.38 129 GLY B CA 1
ATOM 3587 C C . GLY B 1 129 ? 10.984 9.758 -9.109 1 94.38 129 GLY B C 1
ATOM 3588 O O . GLY B 1 129 ? 11.984 10.016 -8.438 1 94.38 129 GLY B O 1
ATOM 3589 N N . PHE B 1 130 ? 10 9.078 -8.617 1 96 130 PHE B N 1
ATOM 3590 C CA . PHE B 1 130 ? 10.086 8.531 -7.27 1 96 130 PHE B CA 1
ATOM 3591 C C . PHE B 1 130 ? 11.133 7.426 -7.199 1 96 130 PHE B C 1
ATOM 3593 O O . PHE B 1 130 ? 11.852 7.305 -6.203 1 96 130 PHE B O 1
ATOM 3600 N N . LEU B 1 131 ? 11.188 6.594 -8.227 1 96.62 131 LEU B N 1
ATOM 3601 C CA . LEU B 1 131 ? 12.219 5.582 -8.438 1 96.62 131 LEU B CA 1
ATOM 3602 C C . LEU B 1 131 ? 12.977 5.836 -9.742 1 96.62 131 LEU B C 1
ATOM 3604 O O . LEU B 1 131 ? 12.367 6.184 -10.758 1 96.62 131 LEU B O 1
ATOM 3608 N N . SER B 1 132 ? 14.234 5.691 -9.609 1 95.81 132 SER B N 1
ATOM 3609 C CA . SER B 1 132 ? 15.031 6.078 -10.766 1 95.81 132 SER B CA 1
ATOM 3610 C C . SER B 1 132 ? 16.156 5.074 -11.023 1 95.81 132 SER B C 1
ATOM 3612 O O . SER B 1 132 ? 16.766 4.566 -10.086 1 95.81 132 SER B O 1
ATOM 3614 N N . LYS B 1 133 ? 16.469 4.914 -12.281 1 96.5 133 LYS B N 1
ATOM 3615 C CA . LYS B 1 133 ? 17.578 4.051 -12.703 1 96.5 133 LYS B CA 1
ATOM 3616 C C . LYS B 1 133 ? 18.922 4.637 -12.297 1 96.5 133 LYS B C 1
ATOM 3618 O O . LYS B 1 133 ? 19.938 3.932 -12.273 1 96.5 133 LYS B O 1
ATOM 3623 N N . ASP B 1 134 ? 18.922 5.879 -11.938 1 93.5 134 ASP B N 1
ATOM 3624 C CA . ASP B 1 134 ? 20.156 6.547 -11.539 1 93.5 134 ASP B CA 1
ATOM 3625 C C . ASP B 1 134 ? 20.453 6.34 -10.062 1 93.5 134 ASP B C 1
ATOM 3627 O O . ASP B 1 134 ? 21.547 6.668 -9.578 1 93.5 134 ASP B O 1
ATOM 3631 N N . ASN B 1 135 ? 19.578 5.859 -9.367 1 94.62 135 ASN B N 1
ATOM 3632 C CA . ASN B 1 135 ? 19.703 5.562 -7.945 1 94.62 135 ASN B CA 1
ATOM 3633 C C . ASN B 1 135 ? 19.031 4.238 -7.582 1 94.62 135 ASN B C 1
ATOM 3635 O O . ASN B 1 135 ? 17.984 4.223 -6.934 1 94.62 135 ASN B O 1
ATOM 3639 N N . GLN B 1 136 ? 19.719 3.162 -7.832 1 97.94 136 GLN B N 1
ATOM 3640 C CA . GLN B 1 136 ? 19.109 1.841 -7.746 1 97.94 136 GLN B CA 1
ATOM 3641 C C . GLN B 1 136 ? 19.375 1.196 -6.387 1 97.94 136 GLN B C 1
ATOM 3643 O O . GLN B 1 136 ? 18.734 0.214 -6.02 1 97.94 136 GLN B O 1
ATOM 3648 N N . VAL B 1 137 ? 20.391 1.651 -5.695 1 97.81 137 VAL B N 1
ATOM 3649 C CA . VAL B 1 137 ? 20.719 1.084 -4.391 1 97.81 137 VAL B CA 1
ATOM 3650 C C . VAL B 1 137 ? 20.359 2.074 -3.289 1 97.81 137 VAL B C 1
ATOM 3652 O O . VAL B 1 137 ? 21.016 3.102 -3.121 1 97.81 137 VAL B O 1
ATOM 3655 N N . LEU B 1 138 ? 19.344 1.736 -2.506 1 97.19 138 LEU B N 1
ATOM 3656 C CA . LEU B 1 138 ? 18.828 2.619 -1.465 1 97.19 138 LEU B CA 1
ATOM 3657 C C . LEU B 1 138 ? 19.328 2.186 -0.09 1 97.19 138 LEU B C 1
ATOM 3659 O O . LEU B 1 138 ? 19.391 0.989 0.204 1 97.19 138 LEU B O 1
ATOM 3663 N N . GLU B 1 139 ? 19.734 3.133 0.704 1 95.56 139 GLU B N 1
ATOM 3664 C CA . GLU B 1 139 ? 20.094 2.869 2.096 1 95.56 139 GLU B CA 1
ATOM 3665 C C . GLU B 1 139 ? 18.859 2.939 2.998 1 95.56 139 GLU B C 1
ATOM 3667 O O . GLU B 1 139 ? 18.391 4.027 3.344 1 95.56 139 GLU B O 1
ATOM 3672 N N . VAL B 1 140 ? 18.391 1.826 3.488 1 96.38 140 VAL B N 1
ATOM 3673 C CA . VAL B 1 140 ? 17.188 1.784 4.312 1 96.38 140 VAL B CA 1
ATOM 3674 C C . VAL B 1 140 ? 17.531 1.245 5.699 1 96.38 140 VAL B C 1
ATOM 3676 O O . VAL B 1 140 ? 16.75 1.418 6.645 1 96.38 140 VAL B O 1
ATOM 3679 N N . GLY B 1 141 ? 18.672 0.667 5.859 1 95.5 141 GLY B N 1
ATOM 3680 C CA . GLY B 1 141 ? 19.062 0.039 7.117 1 95.5 141 GLY B CA 1
ATOM 3681 C C . GLY B 1 141 ? 18.266 -1.223 7.414 1 95.5 141 GLY B C 1
ATOM 3682 O O . GLY B 1 141 ? 17.328 -1.556 6.691 1 95.5 141 GLY B O 1
ATOM 3683 N N . LEU B 1 142 ? 18.734 -1.976 8.375 1 95.44 142 LEU B N 1
ATOM 3684 C CA . LEU B 1 142 ? 17.938 -3.109 8.828 1 95.44 142 LEU B CA 1
ATOM 3685 C C . LEU B 1 142 ? 16.641 -2.633 9.492 1 95.44 142 LEU B C 1
ATOM 3687 O O . LEU B 1 142 ? 16.688 -1.902 10.484 1 95.44 142 LEU B O 1
ATOM 3691 N N . ASN B 1 143 ? 15.594 -2.992 8.945 1 96.31 143 ASN B N 1
ATOM 3692 C CA . ASN B 1 143 ? 14.281 -2.488 9.336 1 96.31 143 ASN B CA 1
ATOM 3693 C C . ASN B 1 143 ? 13.281 -3.623 9.547 1 96.31 143 ASN B C 1
ATOM 3695 O O . ASN B 1 143 ? 12.906 -4.305 8.594 1 96.31 143 ASN B O 1
ATOM 3699 N N . GLU B 1 144 ? 12.773 -3.768 10.734 1 95.88 144 GLU B N 1
ATOM 3700 C CA . GLU B 1 144 ? 11.898 -4.879 11.094 1 95.88 144 GLU B CA 1
ATOM 3701 C C . GLU B 1 144 ? 10.555 -4.773 10.383 1 95.88 144 GLU B C 1
ATOM 3703 O O . GLU B 1 144 ? 9.945 -5.789 10.031 1 95.88 144 GLU B O 1
ATOM 3708 N N . GLU B 1 145 ? 10.055 -3.584 10.305 1 96.62 145 GLU B N 1
ATOM 3709 C CA . GLU B 1 145 ? 8.781 -3.385 9.609 1 96.62 145 GLU B CA 1
ATOM 3710 C C . GLU B 1 145 ? 8.883 -3.82 8.148 1 96.62 145 GLU B C 1
ATOM 3712 O O . GLU B 1 145 ? 7.969 -4.453 7.621 1 96.62 145 GLU B O 1
ATOM 3717 N N . LEU B 1 146 ? 9.969 -3.467 7.465 1 97.81 146 LEU B N 1
ATOM 3718 C CA . LEU B 1 146 ? 10.172 -3.857 6.074 1 97.81 146 LEU B CA 1
ATOM 3719 C C . LEU B 1 146 ? 10.273 -5.375 5.945 1 97.81 146 LEU B C 1
ATOM 3721 O O . LEU B 1 146 ? 9.648 -5.965 5.062 1 97.81 146 LEU B O 1
ATOM 3725 N N . VAL B 1 147 ? 10.984 -6.004 6.852 1 97.25 147 VAL B N 1
ATOM 3726 C CA . VAL B 1 147 ? 11.086 -7.461 6.875 1 97.25 147 VAL B CA 1
ATOM 3727 C C . VAL B 1 147 ? 9.703 -8.078 7.051 1 97.25 147 VAL B C 1
ATOM 3729 O O . VAL B 1 147 ? 9.359 -9.047 6.375 1 97.25 147 VAL B O 1
ATOM 3732 N N . SER B 1 148 ? 8.961 -7.531 7.922 1 97.38 148 SER B N 1
ATOM 3733 C CA . SER B 1 148 ? 7.617 -8.031 8.188 1 97.38 148 SER B CA 1
ATOM 3734 C C . SER B 1 148 ? 6.738 -7.938 6.945 1 97.38 148 SER B C 1
ATOM 3736 O O . SER B 1 148 ? 5.922 -8.828 6.684 1 97.38 148 SER B O 1
ATOM 3738 N N . LEU B 1 149 ? 6.863 -6.887 6.195 1 98.44 149 LEU B N 1
ATOM 3739 C CA . LEU B 1 149 ? 6.082 -6.723 4.973 1 98.44 149 LEU B CA 1
ATOM 3740 C C . LEU B 1 149 ? 6.457 -7.781 3.943 1 98.44 149 LEU B C 1
ATOM 3742 O O . LEU B 1 149 ? 5.582 -8.406 3.34 1 98.44 149 LEU B O 1
ATOM 3746 N N . PHE B 1 150 ? 7.738 -8.023 3.764 1 97.81 150 PHE B N 1
ATOM 3747 C CA . PHE B 1 150 ? 8.18 -9.062 2.838 1 97.81 150 PHE B CA 1
ATOM 3748 C C . PHE B 1 150 ? 7.707 -10.438 3.295 1 97.81 150 PHE B C 1
ATOM 3750 O O . PHE B 1 150 ? 7.254 -11.242 2.484 1 97.81 150 PHE B O 1
ATOM 3757 N N . SER B 1 151 ? 7.828 -10.703 4.559 1 96.44 151 SER B N 1
ATOM 3758 C CA . SER B 1 151 ? 7.395 -11.984 5.105 1 96.44 151 SER B CA 1
ATOM 3759 C C . SER B 1 151 ? 5.895 -12.188 4.926 1 96.44 151 SER B C 1
ATOM 3761 O O . SER B 1 151 ? 5.445 -13.281 4.574 1 96.44 151 SER B O 1
ATOM 3763 N N . ARG B 1 152 ? 5.184 -11.148 5.195 1 97.12 152 ARG B N 1
ATOM 3764 C CA . ARG B 1 152 ? 3.738 -11.219 5.02 1 97.12 152 ARG B CA 1
ATOM 3765 C C . ARG B 1 152 ? 3.377 -11.477 3.561 1 97.12 152 ARG B C 1
ATOM 3767 O O . ARG B 1 152 ? 2.465 -12.25 3.27 1 97.12 152 ARG B O 1
ATOM 3774 N N . ALA B 1 153 ? 4.07 -10.797 2.641 1 97.81 153 ALA B N 1
ATOM 3775 C CA . ALA B 1 153 ? 3.85 -11.031 1.216 1 97.81 153 ALA B CA 1
ATOM 3776 C C . ALA B 1 153 ? 4.059 -12.5 0.862 1 97.81 153 ALA B C 1
ATOM 3778 O O . ALA B 1 153 ? 3.277 -13.086 0.107 1 97.81 153 ALA B O 1
ATOM 3779 N N . LEU B 1 154 ? 5.078 -13.078 1.422 1 95.81 154 LEU B N 1
ATOM 3780 C CA . LEU B 1 154 ? 5.363 -14.492 1.185 1 95.81 154 LEU B CA 1
ATOM 3781 C C . LEU B 1 154 ? 4.227 -15.367 1.697 1 95.81 154 LEU B C 1
ATOM 3783 O O . LEU B 1 154 ? 3.811 -16.312 1.019 1 95.81 154 LEU B O 1
ATOM 3787 N N . GLU B 1 155 ? 3.736 -15.062 2.822 1 95.94 155 GLU B N 1
ATOM 3788 C CA . GLU B 1 155 ? 2.641 -15.82 3.416 1 95.94 155 GLU B CA 1
ATOM 3789 C C . GLU B 1 155 ? 1.383 -15.734 2.557 1 95.94 155 GLU B C 1
ATOM 3791 O O . GLU B 1 155 ? 0.713 -16.75 2.33 1 95.94 155 GLU B O 1
ATOM 3796 N N . ILE B 1 156 ? 1.093 -14.539 2.143 1 96.56 156 ILE B N 1
ATOM 3797 C CA . ILE B 1 156 ? -0.097 -14.32 1.328 1 96.56 156 ILE B CA 1
ATOM 3798 C C . ILE B 1 156 ? 0.042 -15.055 -0.002 1 96.56 156 ILE B C 1
ATOM 3800 O O . ILE B 1 156 ? -0.907 -15.688 -0.468 1 96.56 156 ILE B O 1
ATOM 3804 N N . ALA B 1 157 ? 1.187 -14.938 -0.604 1 94.12 157 ALA B N 1
ATOM 3805 C CA . ALA B 1 157 ? 1.453 -15.617 -1.868 1 94.12 157 ALA B CA 1
ATOM 3806 C C . ALA B 1 157 ? 1.32 -17.125 -1.714 1 94.12 157 ALA B C 1
ATOM 3808 O O . ALA B 1 157 ? 0.807 -17.812 -2.607 1 94.12 157 ALA B O 1
ATOM 3809 N N . GLU B 1 158 ? 1.771 -17.656 -0.655 1 91.31 158 GLU B N 1
ATOM 3810 C CA . GLU B 1 158 ? 1.707 -19.078 -0.385 1 91.31 158 GLU B CA 1
ATOM 3811 C C . GLU B 1 158 ? 0.265 -19.547 -0.203 1 91.31 158 GLU B C 1
ATOM 3813 O O . GLU B 1 158 ? -0.122 -20.609 -0.708 1 91.31 158 GLU B O 1
ATOM 3818 N N . ALA B 1 159 ? -0.473 -18.766 0.556 1 90.12 159 ALA B N 1
ATOM 3819 C CA . ALA B 1 159 ? -1.864 -19.141 0.807 1 90.12 159 ALA B CA 1
ATOM 3820 C C . ALA B 1 159 ? -2.688 -19.078 -0.476 1 90.12 159 ALA B C 1
ATOM 3822 O O . ALA B 1 159 ? -3.598 -19.875 -0.678 1 90.12 159 ALA B O 1
ATOM 3823 N N . ASP B 1 160 ? -2.379 -18.062 -1.352 1 91 160 ASP B N 1
ATOM 3824 C CA . ASP B 1 160 ? -2.98 -17.922 -2.674 1 91 160 ASP B CA 1
ATOM 3825 C C . ASP B 1 160 ? -4.504 -17.969 -2.596 1 91 160 ASP B C 1
ATOM 3827 O O . ASP B 1 160 ? -5.141 -18.734 -3.326 1 91 160 ASP B O 1
ATOM 3831 N N . LYS B 1 161 ? -5.102 -17.25 -1.663 1 91.81 161 LYS B N 1
ATOM 3832 C CA . LYS B 1 161 ? -6.555 -17.156 -1.526 1 91.81 161 LYS B CA 1
ATOM 3833 C C . LYS B 1 161 ? -7.129 -16.078 -2.443 1 91.81 161 LYS B C 1
ATOM 3835 O O . LYS B 1 161 ? -6.395 -15.469 -3.225 1 91.81 161 LYS B O 1
ATOM 3840 N N . ILE B 1 162 ? -8.438 -15.992 -2.438 1 90.69 162 ILE B N 1
ATOM 3841 C CA . ILE B 1 162 ? -9.125 -15.023 -3.279 1 90.69 162 ILE B CA 1
ATOM 3842 C C . ILE B 1 162 ? -8.617 -13.617 -2.967 1 90.69 162 ILE B C 1
ATOM 3844 O O . ILE B 1 162 ? -8.422 -13.266 -1.802 1 90.69 162 ILE B O 1
ATOM 3848 N N . SER B 1 163 ? -8.367 -12.766 -3.975 1 93.56 163 SER B N 1
ATOM 3849 C CA . SER B 1 163 ? -7.957 -11.367 -3.916 1 93.56 163 SER B CA 1
ATOM 3850 C C . SER B 1 163 ? -6.566 -11.227 -3.307 1 93.56 163 SER B C 1
ATOM 3852 O O . SER B 1 163 ? -6.25 -10.195 -2.707 1 93.56 163 SER B O 1
ATOM 3854 N N . SER B 1 164 ? -5.746 -12.32 -3.344 1 95.62 164 SER B N 1
ATOM 3855 C CA . SER B 1 164 ? -4.367 -12.25 -2.871 1 95.62 164 SER B CA 1
ATOM 3856 C C . SER B 1 164 ? -3.564 -11.219 -3.668 1 95.62 164 SER B C 1
ATOM 3858 O O . SER B 1 164 ? -2.686 -10.555 -3.119 1 95.62 164 SER B O 1
ATOM 3860 N N . GLN B 1 165 ? -3.877 -11.078 -4.898 1 97.19 165 GLN B N 1
ATOM 3861 C CA . GLN B 1 165 ? -3.154 -10.141 -5.754 1 97.19 165 GLN B CA 1
ATOM 3862 C C . GLN B 1 165 ? -3.371 -8.703 -5.297 1 97.19 165 GLN B C 1
ATOM 3864 O O . GLN B 1 165 ? -2.436 -7.902 -5.285 1 97.19 165 GLN B O 1
ATOM 3869 N N . GLN B 1 166 ? -4.582 -8.359 -4.961 1 97.56 166 GLN B N 1
ATOM 3870 C CA . GLN B 1 166 ? -4.855 -7.027 -4.441 1 97.56 166 GLN B CA 1
ATOM 3871 C C . GLN B 1 166 ? -4.109 -6.781 -3.135 1 97.56 166 GLN B C 1
ATOM 3873 O O . GLN B 1 166 ? -3.535 -5.707 -2.934 1 97.56 166 GLN B O 1
ATOM 3878 N N . TYR B 1 167 ? -4.109 -7.789 -2.275 1 98.25 167 TYR B N 1
ATOM 3879 C CA . TYR B 1 167 ? -3.371 -7.715 -1.02 1 98.25 167 TYR B CA 1
ATOM 3880 C C . TYR B 1 167 ? -1.882 -7.508 -1.273 1 98.25 167 TYR B C 1
ATOM 3882 O O . TYR B 1 167 ? -1.276 -6.582 -0.729 1 98.25 167 TYR B O 1
ATOM 3890 N N . LEU B 1 168 ? -1.36 -8.273 -2.143 1 98.56 168 LEU B N 1
ATOM 3891 C CA . LEU B 1 168 ? 0.056 -8.203 -2.484 1 98.56 168 LEU B CA 1
ATOM 3892 C C . LEU B 1 168 ? 0.391 -6.871 -3.143 1 98.56 168 LEU B C 1
ATOM 3894 O O . LEU B 1 168 ? 1.417 -6.258 -2.832 1 98.56 168 LEU B O 1
ATOM 3898 N N . GLY B 1 169 ? -0.472 -6.453 -4.094 1 98.56 169 GLY B N 1
ATOM 3899 C CA . GLY B 1 169 ? -0.273 -5.137 -4.688 1 98.56 169 GLY B CA 1
ATOM 3900 C C . GLY B 1 169 ? -0.214 -4.023 -3.658 1 98.56 169 GLY B C 1
ATOM 3901 O O . GLY B 1 169 ? 0.634 -3.135 -3.746 1 98.56 169 GLY B O 1
ATOM 3902 N N . GLY B 1 170 ? -1.1 -4.062 -2.695 1 98.62 170 GLY B N 1
ATOM 3903 C CA . GLY B 1 170 ? -1.082 -3.115 -1.591 1 98.62 170 GLY B CA 1
ATOM 3904 C C . GLY B 1 170 ? 0.204 -3.158 -0.788 1 98.62 170 GLY B C 1
ATOM 3905 O O . GLY B 1 170 ? 0.755 -2.115 -0.43 1 98.62 170 GLY B O 1
ATOM 3906 N N . ILE B 1 171 ? 0.69 -4.34 -0.49 1 98.75 171 ILE B N 1
ATOM 3907 C CA . ILE B 1 171 ? 1.927 -4.504 0.265 1 98.75 171 ILE B CA 1
ATOM 3908 C C . ILE B 1 171 ? 3.09 -3.887 -0.509 1 98.75 171 ILE B C 1
ATOM 3910 O O . ILE B 1 171 ? 3.934 -3.197 0.07 1 98.75 171 ILE B O 1
ATOM 3914 N N . VAL B 1 172 ? 3.119 -4.113 -1.816 1 98.88 172 VAL B N 1
ATOM 3915 C CA . VAL B 1 172 ? 4.195 -3.564 -2.639 1 98.88 172 VAL B CA 1
ATOM 3916 C C . VAL B 1 172 ? 4.18 -2.041 -2.562 1 98.88 172 VAL B C 1
ATOM 3918 O O . VAL B 1 172 ? 5.223 -1.411 -2.373 1 98.88 172 VAL B O 1
ATOM 3921 N N . LEU B 1 173 ? 3.051 -1.456 -2.672 1 98.69 173 LEU B N 1
ATOM 3922 C CA . LEU B 1 173 ? 2.961 0 -2.666 1 98.69 173 LEU B CA 1
ATOM 3923 C C . LEU B 1 173 ? 3.291 0.56 -1.286 1 98.69 173 LEU B C 1
ATOM 3925 O O . LEU B 1 173 ? 3.861 1.646 -1.173 1 98.69 173 LEU B O 1
ATOM 3929 N N . HIS B 1 174 ? 2.943 -0.177 -0.246 1 98.81 174 HIS B N 1
ATOM 3930 C CA . HIS B 1 174 ? 3.389 0.155 1.103 1 98.81 174 HIS B CA 1
ATOM 3931 C C . HIS B 1 174 ? 4.91 0.158 1.194 1 98.81 174 HIS B C 1
ATOM 3933 O O . HIS B 1 174 ? 5.504 1.109 1.708 1 98.81 174 HIS B O 1
ATOM 3939 N N . ILE B 1 175 ? 5.535 -0.87 0.657 1 98.88 175 ILE B N 1
ATOM 3940 C CA . ILE B 1 175 ? 6.992 -0.971 0.664 1 98.88 175 ILE B CA 1
ATOM 3941 C C . ILE B 1 175 ? 7.594 0.208 -0.095 1 98.88 175 ILE B C 1
ATOM 3943 O O . ILE B 1 175 ? 8.523 0.856 0.389 1 98.88 175 ILE B O 1
ATOM 3947 N N . VAL B 1 176 ? 7.039 0.518 -1.227 1 98.75 176 VAL B N 1
ATOM 3948 C CA . VAL B 1 176 ? 7.562 1.596 -2.059 1 98.75 176 VAL B CA 1
ATOM 3949 C C . VAL B 1 176 ? 7.477 2.92 -1.305 1 98.75 176 VAL B C 1
ATOM 3951 O O . VAL B 1 176 ? 8.461 3.656 -1.212 1 98.75 176 VAL B O 1
ATOM 3954 N N . GLY B 1 177 ? 6.305 3.217 -0.753 1 98.38 177 GLY B N 1
ATOM 3955 C CA . GLY B 1 177 ? 6.172 4.438 0.029 1 98.38 177 GLY B CA 1
ATOM 3956 C C . GLY B 1 177 ? 7.129 4.492 1.207 1 98.38 177 GLY B C 1
ATOM 3957 O O . GLY B 1 177 ? 7.719 5.539 1.482 1 98.38 177 GLY B O 1
ATOM 3958 N N . MET B 1 178 ? 7.305 3.412 1.868 1 98.19 178 MET B N 1
ATOM 3959 C CA . MET B 1 178 ? 8.148 3.314 3.055 1 98.19 178 MET B CA 1
ATOM 3960 C C . MET B 1 178 ? 9.609 3.553 2.699 1 98.19 178 MET B C 1
ATOM 3962 O O . MET B 1 178 ? 10.297 4.34 3.355 1 98.19 178 MET B O 1
ATOM 3966 N N . ILE B 1 179 ? 10.109 2.916 1.684 1 98 179 ILE B N 1
ATOM 3967 C CA . ILE B 1 179 ? 11.531 2.996 1.383 1 98 179 ILE B CA 1
ATOM 3968 C C . ILE B 1 179 ? 11.867 4.387 0.854 1 98 179 ILE B C 1
ATOM 3970 O O . ILE B 1 179 ? 12.969 4.895 1.084 1 98 179 ILE B O 1
ATOM 3974 N N . LEU B 1 180 ? 10.93 4.996 0.167 1 96.62 180 LEU B N 1
ATOM 3975 C CA . LEU B 1 180 ? 11.148 6.375 -0.263 1 96.62 180 LEU B CA 1
ATOM 3976 C C . LEU B 1 180 ? 11.312 7.301 0.938 1 96.62 180 LEU B C 1
ATOM 3978 O O . LEU B 1 180 ? 12.234 8.117 0.979 1 96.62 180 LEU B O 1
ATOM 3982 N N . SER B 1 181 ? 10.453 7.129 1.902 1 96.06 181 SER B N 1
ATOM 3983 C CA . SER B 1 181 ? 10.508 7.957 3.102 1 96.06 181 SER B CA 1
ATOM 3984 C C . SER B 1 181 ? 11.789 7.711 3.889 1 96.06 181 SER B C 1
ATOM 3986 O O . SER B 1 181 ? 12.492 8.656 4.25 1 96.06 181 SER B O 1
ATOM 3988 N N . ILE B 1 182 ? 12.164 6.496 4.086 1 95.31 182 ILE B N 1
ATOM 3989 C CA . ILE B 1 182 ? 13.305 6.133 4.914 1 95.31 182 ILE B CA 1
ATOM 3990 C C . ILE B 1 182 ? 14.594 6.602 4.242 1 95.31 182 ILE B C 1
ATOM 3992 O O . ILE B 1 182 ? 15.453 7.207 4.887 1 95.31 182 ILE B O 1
ATOM 3996 N N . SER B 1 183 ? 14.727 6.297 2.975 1 92.38 183 SER B N 1
ATOM 3997 C CA . SER B 1 183 ? 15.953 6.645 2.264 1 92.38 183 SER B CA 1
ATOM 3998 C C . SER B 1 183 ? 16.156 8.156 2.201 1 92.38 183 SER B C 1
ATOM 4000 O O . SER B 1 183 ? 17.281 8.648 2.344 1 92.38 183 SER B O 1
ATOM 4002 N N . LYS B 1 184 ? 15.102 8.906 2.018 1 91.56 184 LYS B N 1
ATOM 4003 C CA . LYS B 1 184 ? 15.211 10.367 1.972 1 91.56 184 LYS B CA 1
ATOM 4004 C C . LYS B 1 184 ? 15.531 10.938 3.35 1 91.56 184 LYS B C 1
ATOM 4006 O O . LYS B 1 184 ? 16.312 11.883 3.465 1 91.56 184 LYS B O 1
ATOM 4011 N N . ASN B 1 185 ? 14.891 10.398 4.344 1 91.19 185 ASN B N 1
ATOM 4012 C CA . ASN B 1 185 ? 15.188 10.852 5.699 1 91.19 185 ASN B CA 1
ATOM 4013 C C . ASN B 1 185 ? 16.656 10.633 6.055 1 91.19 185 ASN B C 1
ATOM 4015 O O . ASN B 1 185 ? 17.266 11.469 6.723 1 91.19 185 ASN B O 1
ATOM 4019 N N . LYS B 1 186 ? 17.188 9.555 5.637 1 90.19 186 LYS B N 1
ATOM 4020 C CA . LYS B 1 186 ? 18.578 9.242 5.926 1 90.19 186 LYS B CA 1
ATOM 4021 C C . LYS B 1 186 ? 19.516 10.25 5.262 1 90.19 186 LYS B C 1
ATOM 4023 O O . LYS B 1 186 ? 20.562 10.609 5.824 1 90.19 186 LYS B O 1
ATOM 4028 N N . ILE B 1 187 ? 19.188 10.688 4.129 1 86.56 187 ILE B N 1
ATOM 4029 C CA . ILE B 1 187 ? 19.984 11.68 3.41 1 86.56 187 ILE B CA 1
ATOM 4030 C C . ILE B 1 187 ? 20.047 12.977 4.219 1 86.56 187 ILE B C 1
ATOM 4032 O O . ILE B 1 187 ? 21.109 13.594 4.332 1 86.56 187 ILE B O 1
ATOM 4036 N N . PHE B 1 188 ? 18.969 13.352 4.875 1 88.88 188 PHE B N 1
ATOM 4037 C CA . PHE B 1 188 ? 18.891 14.641 5.559 1 88.88 188 PHE B CA 1
ATOM 4038 C C . PHE B 1 188 ? 19.375 14.516 7 1 88.88 188 PHE B C 1
ATOM 4040 O O . PHE B 1 188 ? 19.562 15.523 7.688 1 88.88 188 PHE B O 1
ATOM 4047 N N . GLU B 1 189 ? 19.484 13.32 7.355 1 86.5 189 GLU B N 1
ATOM 4048 C CA . GLU B 1 189 ? 20.031 13.117 8.695 1 86.5 189 GLU B CA 1
ATOM 4049 C C . GLU B 1 189 ? 21.516 13.477 8.75 1 86.5 189 GLU B C 1
ATOM 4051 O O . GLU B 1 189 ? 22.047 13.789 9.812 1 86.5 189 GLU B O 1
ATOM 4056 N N . VAL B 1 190 ? 22.094 13.414 7.613 1 81.38 190 VAL B N 1
ATOM 4057 C CA . VAL B 1 190 ? 23.516 13.758 7.543 1 81.38 190 VAL B CA 1
ATOM 4058 C C . VAL B 1 190 ? 23.703 15.234 7.891 1 81.38 190 VAL B C 1
ATOM 4060 O O . VAL B 1 190 ? 23.031 16.109 7.328 1 81.38 190 VAL B O 1
ATOM 4063 N N . GLY B 1 191 ? 24.531 15.57 8.836 1 81 191 GLY B N 1
ATOM 4064 C CA . GLY B 1 191 ? 24.844 16.938 9.227 1 81 191 GLY B CA 1
ATOM 4065 C C . GLY B 1 191 ? 23.75 17.578 10.055 1 81 191 GLY B C 1
ATOM 4066 O O . GLY B 1 191 ? 23.641 18.812 10.102 1 81 191 GLY B O 1
ATOM 4067 N N . ASP B 1 192 ? 22.75 16.891 10.469 1 83.44 192 ASP B N 1
ATOM 4068 C CA . ASP B 1 192 ? 21.672 17.328 11.336 1 83.44 192 ASP B CA 1
ATOM 4069 C C . ASP B 1 192 ? 20.75 18.328 10.609 1 83.44 192 ASP B C 1
ATOM 4071 O O . ASP B 1 192 ? 20.219 19.25 11.227 1 83.44 192 ASP B O 1
ATOM 4075 N N . VAL B 1 193 ? 20.766 18.188 9.336 1 87.5 193 VAL B N 1
ATOM 4076 C CA . VAL B 1 193 ? 19.938 19.047 8.508 1 87.5 193 VAL B CA 1
ATOM 4077 C C . VAL B 1 193 ? 18.469 18.844 8.859 1 87.5 193 VAL B C 1
ATOM 4079 O O . VAL B 1 193 ? 17.703 19.812 8.977 1 87.5 193 VAL B O 1
ATOM 4082 N N . ASP B 1 194 ? 18.141 17.625 9.078 1 89.38 194 ASP B N 1
ATOM 4083 C CA . ASP B 1 194 ? 16.766 17.297 9.398 1 89.38 194 ASP B CA 1
ATOM 4084 C C . ASP B 1 194 ? 16.344 17.906 10.734 1 89.38 194 ASP B C 1
ATOM 4086 O O . ASP B 1 194 ? 15.219 18.391 10.883 1 89.38 194 ASP B O 1
ATOM 4090 N N . GLN B 1 195 ? 17.219 17.984 11.633 1 91.06 195 GLN B N 1
ATOM 4091 C CA . GLN B 1 195 ? 16.906 18.516 12.953 1 91.06 195 GLN B CA 1
ATOM 4092 C C . GLN B 1 195 ? 16.578 20 12.867 1 91.06 195 GLN B C 1
ATOM 4094 O O . GLN B 1 195 ? 15.633 20.469 13.516 1 91.06 195 GLN B O 1
ATOM 4099 N N . LYS B 1 196 ? 17.391 20.672 12.109 1 92.88 196 LYS B N 1
ATOM 4100 C CA . LYS B 1 196 ? 17.156 22.094 11.953 1 92.88 196 LYS B CA 1
ATOM 4101 C C . LYS B 1 196 ? 15.812 22.375 11.281 1 92.88 196 LYS B C 1
ATOM 4103 O O . LYS B 1 196 ? 15.062 23.25 11.703 1 92.88 196 LYS B O 1
ATOM 4108 N N . ILE B 1 197 ? 15.562 21.641 10.273 1 94.06 197 ILE B N 1
ATOM 4109 C CA . ILE B 1 197 ? 14.32 21.828 9.539 1 94.06 197 ILE B CA 1
ATOM 4110 C C . ILE B 1 197 ? 13.133 21.438 10.43 1 94.06 197 ILE B C 1
ATOM 4112 O O . ILE B 1 197 ? 12.117 22.141 10.461 1 94.06 197 ILE B O 1
ATOM 4116 N N . GLU B 1 198 ? 13.289 20.391 11.141 1 93.69 198 GLU B N 1
ATOM 4117 C CA . GLU B 1 198 ? 12.227 19.953 12.039 1 93.69 198 GLU B CA 1
ATOM 4118 C C . GLU B 1 198 ? 11.984 20.969 13.141 1 93.69 198 GLU B C 1
ATOM 4120 O O . GLU B 1 198 ? 10.836 21.219 13.531 1 93.69 198 GLU B O 1
ATOM 4125 N N . GLN B 1 199 ? 12.984 21.5 13.609 1 94.56 199 GLN B N 1
ATOM 4126 C CA . GLN B 1 199 ? 12.844 22.562 14.594 1 94.56 199 GLN B CA 1
ATOM 4127 C C . GLN B 1 199 ? 12.094 23.766 14.016 1 94.56 199 GLN B C 1
ATOM 4129 O O . GLN B 1 199 ? 11.242 24.359 14.68 1 94.56 199 GLN B O 1
ATOM 4134 N N . ALA B 1 200 ? 12.469 24.094 12.859 1 95.88 200 ALA B N 1
ATOM 4135 C CA . ALA B 1 200 ? 11.773 25.188 12.18 1 95.88 200 ALA B CA 1
ATOM 4136 C C . ALA B 1 200 ? 10.281 24.891 12.055 1 95.88 200 ALA B C 1
ATOM 4138 O O . ALA B 1 200 ? 9.445 25.75 12.344 1 95.88 200 ALA B O 1
ATOM 4139 N N . LYS B 1 201 ? 9.969 23.719 11.633 1 94.94 201 LYS B N 1
ATOM 4140 C CA . LYS B 1 201 ? 8.578 23.312 11.484 1 94.94 201 LYS B CA 1
ATOM 4141 C C . LYS B 1 201 ? 7.828 23.406 12.812 1 94.94 201 LYS B C 1
ATOM 4143 O O . LYS B 1 201 ? 6.676 23.844 12.852 1 94.94 201 LYS B O 1
ATOM 4148 N N . ILE B 1 202 ? 8.477 23 13.852 1 94.44 202 ILE B N 1
ATOM 4149 C CA . ILE B 1 202 ? 7.871 23.016 15.18 1 94.44 202 ILE B CA 1
ATOM 4150 C C . ILE B 1 202 ? 7.594 24.469 15.594 1 94.44 202 ILE B C 1
ATOM 4152 O O . ILE B 1 202 ? 6.496 24.781 16.062 1 94.44 202 ILE B O 1
ATOM 4156 N N . ILE B 1 203 ? 8.555 25.281 15.383 1 95.31 203 ILE B N 1
ATOM 4157 C CA . ILE B 1 203 ? 8.406 26.688 15.719 1 95.31 203 ILE B CA 1
ATOM 4158 C C . ILE B 1 203 ? 7.266 27.297 14.914 1 95.31 203 ILE B C 1
ATOM 4160 O O . ILE B 1 203 ? 6.441 28.047 15.453 1 95.31 203 ILE B O 1
ATOM 4164 N N . MET B 1 204 ? 7.238 27 13.664 1 95.31 204 MET B N 1
ATOM 4165 C CA . MET B 1 204 ? 6.176 27.516 12.797 1 95.31 204 MET B CA 1
ATOM 4166 C C . MET B 1 204 ? 4.809 27.047 13.289 1 95.31 204 MET B C 1
ATOM 4168 O O . MET B 1 204 ? 3.871 27.844 13.367 1 95.31 204 MET B O 1
ATOM 4172 N N . ASN B 1 205 ? 4.754 25.812 13.578 1 93.25 205 ASN B N 1
ATOM 4173 C CA . ASN B 1 205 ? 3.492 25.25 14.055 1 93.25 205 ASN B CA 1
ATOM 4174 C C . ASN B 1 205 ? 3.047 25.906 15.359 1 93.25 205 ASN B C 1
ATOM 4176 O O . ASN B 1 205 ? 1.862 26.203 15.539 1 93.25 205 ASN B O 1
ATOM 4180 N N . GLU B 1 206 ? 3.939 26.125 16.203 1 93.25 206 GLU B N 1
ATOM 4181 C CA . GLU B 1 206 ? 3.648 26.719 17.5 1 93.25 206 GLU B CA 1
ATOM 4182 C C . GLU B 1 206 ? 3.24 28.188 17.344 1 93.25 206 GLU B C 1
ATOM 4184 O O . GLU B 1 206 ? 2.607 28.75 18.234 1 93.25 206 GLU B O 1
ATOM 4189 N N . ASN B 1 207 ? 3.582 28.75 16.25 1 94.19 207 ASN B N 1
ATOM 4190 C CA . ASN B 1 207 ? 3.324 30.156 16.047 1 94.19 207 ASN B CA 1
ATOM 4191 C C . ASN B 1 207 ? 2.283 30.391 14.961 1 94.19 207 ASN B C 1
ATOM 4193 O O . ASN B 1 207 ? 2.254 31.453 14.336 1 94.19 207 ASN B O 1
ATOM 4197 N N . VAL B 1 208 ? 1.495 29.406 14.766 1 94.31 208 VAL B N 1
ATOM 4198 C CA . VAL B 1 208 ? 0.545 29.469 13.656 1 94.31 208 VAL B CA 1
ATOM 4199 C C . VAL B 1 208 ? -0.427 30.625 13.867 1 94.31 208 VAL B C 1
ATOM 4201 O O . VAL B 1 208 ? -0.938 31.203 12.906 1 94.31 208 VAL B O 1
ATOM 4204 N N . PHE B 1 209 ? -0.686 31 15.047 1 94.62 209 PHE B N 1
ATOM 4205 C CA . PHE B 1 209 ? -1.636 32.062 15.383 1 94.62 209 PHE B CA 1
ATOM 4206 C C . PHE B 1 209 ? -0.958 33.438 15.359 1 94.62 209 PHE B C 1
ATOM 4208 O O . PHE B 1 209 ? -1.603 34.438 15.602 1 94.62 209 PHE B O 1
ATOM 4215 N N . LYS B 1 210 ? 0.292 33.438 15.109 1 92.25 210 LYS B N 1
ATOM 4216 C CA . LYS B 1 210 ? 1.076 34.656 14.961 1 92.25 210 LYS B CA 1
ATOM 4217 C C . LYS B 1 210 ? 1.724 34.75 13.578 1 92.25 210 LYS B C 1
ATOM 4219 O O . LYS B 1 210 ? 1.322 34.031 12.664 1 92.25 210 LYS B O 1
ATOM 4224 N N . ASP B 1 211 ? 2.5 35.688 13.375 1 88 211 ASP B N 1
ATOM 4225 C CA . ASP B 1 211 ? 3.27 35.812 12.133 1 88 211 ASP B CA 1
ATOM 4226 C C . ASP B 1 211 ? 4.723 35.406 12.359 1 88 211 ASP B C 1
ATOM 4228 O O . ASP B 1 211 ? 5.246 35.531 13.469 1 88 211 ASP B O 1
ATOM 4232 N N . ILE B 1 212 ? 5.207 34.781 11.414 1 91.06 212 ILE B N 1
ATOM 4233 C CA . ILE B 1 212 ? 6.621 34.406 11.469 1 91.06 212 ILE B CA 1
ATOM 4234 C C . ILE B 1 212 ? 7.355 35 10.273 1 91.06 212 ILE B C 1
ATOM 4236 O O . ILE B 1 212 ? 6.812 35.062 9.172 1 91.06 212 ILE B O 1
ATOM 4240 N N . ASP B 1 213 ? 8.523 35.531 10.578 1 92.94 213 ASP B N 1
ATOM 4241 C CA . ASP B 1 213 ? 9.453 35.938 9.531 1 92.94 213 ASP B CA 1
ATOM 4242 C C . ASP B 1 213 ? 10.492 34.844 9.273 1 92.94 213 ASP B C 1
ATOM 4244 O O . ASP B 1 213 ? 11.297 34.531 10.148 1 92.94 213 ASP B O 1
ATOM 4248 N N . PRO B 1 214 ? 10.453 34.375 8.109 1 94.88 214 PRO B N 1
ATOM 4249 C CA . PRO B 1 214 ? 11.391 33.281 7.809 1 94.88 214 PRO B CA 1
ATOM 4250 C C . PRO B 1 214 ? 12.852 33.656 8.031 1 94.88 214 PRO B C 1
ATOM 4252 O O . PRO B 1 214 ? 13.664 32.844 8.422 1 94.88 214 PRO B O 1
ATOM 4255 N N . GLU B 1 215 ? 13.172 34.875 7.738 1 95.06 215 GLU B N 1
ATOM 4256 C CA . GLU B 1 215 ? 14.539 35.344 7.965 1 95.06 215 GLU B CA 1
ATOM 4257 C C . GLU B 1 215 ? 14.883 35.344 9.453 1 95.06 215 GLU B C 1
ATOM 4259 O O . GLU B 1 215 ? 15.977 34.938 9.836 1 95.06 215 GLU B O 1
ATOM 4264 N N . GLU B 1 216 ? 14.008 35.812 10.234 1 95.38 216 GLU B N 1
ATOM 4265 C CA . GLU B 1 216 ? 14.195 35.781 11.68 1 95.38 216 GLU B CA 1
ATOM 4266 C C . GLU B 1 216 ? 14.297 34.344 12.195 1 95.38 216 GLU B C 1
ATOM 4268 O O . GLU B 1 216 ? 15.07 34.062 13.117 1 95.38 216 GLU B O 1
ATOM 4273 N N . LEU B 1 217 ? 13.445 33.531 11.625 1 96.19 217 LEU B N 1
ATOM 4274 C CA . LEU B 1 217 ? 13.469 32.125 12.023 1 96.19 217 LEU B CA 1
ATOM 4275 C C . LEU B 1 217 ? 14.82 31.5 11.727 1 96.19 217 LEU B C 1
ATOM 4277 O O . LEU B 1 217 ? 15.367 30.766 12.555 1 96.19 217 LEU B O 1
ATOM 4281 N N . ALA B 1 218 ? 15.367 31.766 10.586 1 96.56 218 ALA B N 1
ATOM 4282 C CA . ALA B 1 218 ? 16.688 31.266 10.219 1 96.56 218 ALA B CA 1
ATOM 4283 C C . ALA B 1 218 ? 17.75 31.75 11.219 1 96.56 218 ALA B C 1
ATOM 4285 O O . ALA B 1 218 ? 18.609 30.969 11.641 1 96.56 218 ALA B O 1
ATOM 4286 N N . MET B 1 219 ? 17.656 32.969 11.586 1 95.75 219 MET B N 1
ATOM 4287 C CA . MET B 1 219 ? 18.578 33.562 12.555 1 95.75 219 MET B CA 1
ATOM 4288 C C . MET B 1 219 ? 18.484 32.875 13.898 1 95.75 219 MET B C 1
ATOM 4290 O O . MET B 1 219 ? 19.5 32.562 14.523 1 95.75 219 MET B O 1
ATOM 4294 N N . LYS B 1 220 ? 17.328 32.594 14.281 1 94.81 220 LYS B N 1
ATOM 4295 C CA . LYS B 1 220 ? 17.094 31.922 15.547 1 94.81 220 LYS B CA 1
ATOM 4296 C C . LYS B 1 220 ? 17.703 30.531 15.547 1 94.81 220 LYS B C 1
ATOM 4298 O O . LYS B 1 220 ? 18.156 30.031 16.594 1 94.81 220 LYS B O 1
ATOM 4303 N N . LEU B 1 221 ? 17.719 29.969 14.406 1 94.75 221 LEU B N 1
ATOM 4304 C CA . LEU B 1 221 ? 18.234 28.609 14.281 1 94.75 221 LEU B CA 1
ATOM 4305 C C . LEU B 1 221 ? 19.719 28.625 13.93 1 94.75 221 LEU B C 1
ATOM 4307 O O . LEU B 1 221 ? 20.328 27.578 13.719 1 94.75 221 LEU B O 1
ATOM 4311 N N . ASN B 1 222 ? 20.266 29.781 13.797 1 94.81 222 ASN B N 1
ATOM 4312 C CA . ASN B 1 222 ? 21.672 30 13.531 1 94.81 222 ASN B CA 1
ATOM 4313 C C . ASN B 1 222 ? 22.094 29.422 12.18 1 94.81 222 ASN B C 1
ATOM 4315 O O . ASN B 1 222 ? 23.094 28.703 12.086 1 94.81 222 ASN B O 1
ATOM 4319 N N . ILE B 1 223 ? 21.219 29.688 11.203 1 94.44 223 ILE B N 1
ATOM 4320 C CA . ILE B 1 223 ? 21.531 29.281 9.844 1 94.44 223 ILE B CA 1
ATOM 4321 C C . ILE B 1 223 ? 21.281 30.438 8.883 1 94.44 223 ILE B C 1
ATOM 4323 O O . ILE B 1 223 ? 20.547 31.375 9.195 1 94.44 223 ILE B O 1
ATOM 4327 N N . SER B 1 224 ? 22.016 30.406 7.73 1 95.62 224 SER B N 1
ATOM 4328 C CA . SER B 1 224 ? 21.781 31.438 6.734 1 95.62 224 SER B CA 1
ATOM 4329 C C . SER B 1 224 ? 20.406 31.297 6.082 1 95.62 224 SER B C 1
ATOM 4331 O O . SER B 1 224 ? 19.906 30.172 5.93 1 95.62 224 SER B O 1
ATOM 4333 N N . TYR B 1 225 ? 19.844 32.375 5.688 1 95.69 225 TYR B N 1
ATOM 4334 C CA . TYR B 1 225 ? 18.516 32.344 5.074 1 95.69 225 TYR B CA 1
ATOM 4335 C C . TYR B 1 225 ? 18.562 31.656 3.721 1 95.69 225 TYR B C 1
ATOM 4337 O O . TYR B 1 225 ? 17.625 30.953 3.348 1 95.69 225 TYR B O 1
ATOM 4345 N N . SER B 1 226 ? 19.625 31.906 2.977 1 96.19 226 SER B N 1
ATOM 4346 C CA . SER B 1 226 ? 19.766 31.266 1.672 1 96.19 226 SER B CA 1
ATOM 4347 C C . SER B 1 226 ? 19.781 29.75 1.797 1 96.19 226 SER B C 1
ATOM 4349 O O . SER B 1 226 ? 19.094 29.047 1.045 1 96.19 226 SER B O 1
ATOM 4351 N N . TRP B 1 227 ? 20.5 29.328 2.727 1 95.06 227 TRP B N 1
ATOM 4352 C CA . TRP B 1 227 ? 20.547 27.891 2.996 1 95.06 227 TRP B CA 1
ATOM 4353 C C . TRP B 1 227 ? 19.188 27.375 3.479 1 95.06 227 TRP B C 1
ATOM 4355 O O . TRP B 1 227 ? 18.719 26.344 3.02 1 95.06 227 TRP B O 1
ATOM 4365 N N . PHE B 1 228 ? 18.641 28.109 4.391 1 96.12 228 PHE B N 1
ATOM 4366 C CA . PHE B 1 228 ? 17.359 27.734 4.977 1 96.12 228 PHE B CA 1
ATOM 4367 C C . PHE B 1 228 ? 16.297 27.578 3.898 1 96.12 228 PHE B C 1
ATOM 4369 O O . PHE B 1 228 ? 15.594 26.562 3.844 1 96.12 228 PHE B O 1
ATOM 4376 N N . ARG B 1 229 ? 16.156 28.516 3.086 1 95.94 229 ARG B N 1
ATOM 4377 C CA . ARG B 1 229 ? 15.156 28.5 2.027 1 95.94 229 ARG B CA 1
ATOM 4378 C C . ARG B 1 229 ? 15.336 27.297 1.106 1 95.94 229 ARG B C 1
ATOM 4380 O O . ARG B 1 229 ? 14.375 26.609 0.772 1 95.94 229 ARG B O 1
ATOM 4387 N N . LYS B 1 230 ? 16.531 27.062 0.728 1 95.56 230 LYS B N 1
ATOM 4388 C CA . LYS B 1 230 ? 16.828 25.984 -0.205 1 95.56 230 LYS B CA 1
ATOM 4389 C C . LYS B 1 230 ? 16.562 24.625 0.43 1 95.56 230 LYS B C 1
ATOM 4391 O O . LYS B 1 230 ? 15.812 23.812 -0.123 1 95.56 230 LYS B O 1
ATOM 4396 N N . VAL B 1 231 ? 17.062 24.391 1.569 1 94.19 231 VAL B N 1
ATOM 4397 C CA . VAL B 1 231 ? 17 23.094 2.23 1 94.19 231 VAL B CA 1
ATOM 4398 C C . VAL B 1 231 ? 15.57 22.828 2.707 1 94.19 231 VAL B C 1
ATOM 4400 O O . VAL B 1 231 ? 15.102 21.688 2.652 1 94.19 231 VAL B O 1
ATOM 4403 N N . PHE B 1 232 ? 14.969 23.859 3.18 1 95.5 232 PHE B N 1
ATOM 4404 C CA . PHE B 1 232 ? 13.586 23.703 3.617 1 95.5 232 PHE B CA 1
ATOM 4405 C C . PHE B 1 232 ? 12.695 23.266 2.461 1 95.5 232 PHE B C 1
ATOM 4407 O O . PHE B 1 232 ? 11.867 22.375 2.615 1 95.5 232 PHE B O 1
ATOM 4414 N N . LYS B 1 233 ? 12.898 23.859 1.361 1 94.38 233 LYS B N 1
ATOM 4415 C CA . LYS B 1 233 ? 12.125 23.484 0.179 1 94.38 233 LYS B CA 1
ATOM 4416 C C . LYS B 1 233 ? 12.422 22.062 -0.258 1 94.38 233 LYS B C 1
ATOM 4418 O O . LYS B 1 233 ? 11.508 21.312 -0.6 1 94.38 233 LYS B O 1
ATOM 4423 N N . ASP B 1 234 ? 13.633 21.719 -0.221 1 91.12 234 ASP B N 1
ATOM 4424 C CA . ASP B 1 234 ? 14.031 20.375 -0.592 1 91.12 234 ASP B CA 1
ATOM 4425 C C . ASP B 1 234 ? 13.398 19.344 0.344 1 91.12 234 ASP B C 1
ATOM 4427 O O . ASP B 1 234 ? 13.031 18.25 -0.087 1 91.12 234 ASP B O 1
ATOM 4431 N N . TYR B 1 235 ? 13.266 19.75 1.55 1 91.44 235 TYR B N 1
ATOM 4432 C CA . TYR B 1 235 ? 12.789 18.828 2.586 1 91.44 235 TYR B CA 1
ATOM 4433 C C . TYR B 1 235 ? 11.273 18.75 2.592 1 91.44 235 TYR B C 1
ATOM 4435 O O . TYR B 1 235 ? 10.695 17.672 2.707 1 91.44 235 TYR B O 1
ATOM 4443 N N . THR B 1 236 ? 10.594 19.891 2.451 1 90.56 236 THR B N 1
ATOM 4444 C CA . THR B 1 236 ? 9.148 19.906 2.662 1 90.56 236 THR B CA 1
ATOM 4445 C C . THR B 1 236 ? 8.414 20.031 1.331 1 90.56 236 THR B C 1
ATOM 4447 O O . THR B 1 236 ? 7.207 19.781 1.26 1 90.56 236 THR B O 1
ATOM 4450 N N . GLY B 1 237 ? 9.117 20.453 0.329 1 89.62 237 GLY B N 1
ATOM 4451 C CA . GLY B 1 237 ? 8.484 20.734 -0.947 1 89.62 237 GLY B CA 1
ATOM 4452 C C . GLY B 1 237 ? 7.973 22.156 -1.053 1 89.62 237 GLY B C 1
ATOM 4453 O O . GLY B 1 237 ? 7.504 22.578 -2.113 1 89.62 237 GLY B O 1
ATOM 4454 N N . TYR B 1 238 ? 8.125 22.969 0.057 1 92.81 238 TYR B N 1
ATOM 4455 C CA . TYR B 1 238 ? 7.645 24.344 0.091 1 92.81 238 TYR B CA 1
ATOM 4456 C C . TYR B 1 238 ? 8.75 25.297 0.533 1 92.81 238 TYR B C 1
ATOM 4458 O O . TYR B 1 238 ? 9.602 24.938 1.35 1 92.81 238 TYR B O 1
ATOM 4466 N N . ALA B 1 239 ? 8.664 26.469 -0.036 1 94.81 239 ALA B N 1
ATOM 4467 C CA . ALA B 1 239 ? 9.414 27.547 0.608 1 94.81 239 ALA B CA 1
ATOM 4468 C C . ALA B 1 239 ? 8.891 27.812 2.016 1 94.81 239 ALA B C 1
ATOM 4470 O O . ALA B 1 239 ? 7.707 27.594 2.295 1 94.81 239 ALA B O 1
ATOM 4471 N N . PRO B 1 240 ? 9.711 28.312 2.855 1 95.81 240 PRO B N 1
ATOM 4472 C CA . PRO B 1 240 ? 9.32 28.484 4.254 1 95.81 240 PRO B CA 1
ATOM 4473 C C . PRO B 1 240 ? 8.047 29.312 4.406 1 95.81 240 PRO B C 1
ATOM 4475 O O . PRO B 1 240 ? 7.121 28.906 5.117 1 95.81 240 PRO B O 1
ATOM 4478 N N . ALA B 1 241 ? 7.984 30.406 3.734 1 94.19 241 ALA B N 1
ATOM 4479 C CA . ALA B 1 241 ? 6.82 31.281 3.855 1 94.19 241 ALA B CA 1
ATOM 4480 C C . ALA B 1 241 ? 5.555 30.562 3.379 1 94.19 241 ALA B C 1
ATOM 4482 O O . ALA B 1 241 ? 4.5 30.688 4.008 1 94.19 241 ALA B O 1
ATOM 4483 N N . LYS B 1 242 ? 5.668 29.906 2.283 1 93.44 242 LYS B N 1
ATOM 4484 C CA . LYS B 1 242 ? 4.523 29.172 1.747 1 93.44 242 LYS B CA 1
ATOM 4485 C C . LYS B 1 242 ? 4.113 28.031 2.68 1 93.44 242 LYS B C 1
ATOM 4487 O O . LYS B 1 242 ? 2.924 27.781 2.865 1 93.44 242 LYS B O 1
ATOM 4492 N N . TYR B 1 243 ? 5.121 27.391 3.213 1 95 243 TYR B N 1
ATOM 4493 C CA . TYR B 1 243 ? 4.832 26.328 4.164 1 95 243 TYR B CA 1
ATOM 4494 C C . TYR B 1 243 ? 4.039 26.859 5.355 1 95 243 TYR B C 1
ATOM 4496 O O . TYR B 1 243 ? 3.094 26.219 5.816 1 95 243 TYR B O 1
ATOM 4504 N N . PHE B 1 244 ? 4.43 27.922 5.809 1 95.19 244 PHE B N 1
ATOM 4505 C CA . PHE B 1 244 ? 3.748 28.531 6.941 1 95.19 244 PHE B CA 1
ATOM 4506 C C . PHE B 1 244 ? 2.301 28.859 6.594 1 95.19 244 PHE B C 1
ATOM 4508 O O . PHE B 1 244 ? 1.402 28.688 7.418 1 95.19 244 PHE B O 1
ATOM 4515 N N . GLN B 1 245 ? 2.068 29.312 5.41 1 92.75 245 GLN B N 1
ATOM 4516 C CA . GLN B 1 245 ? 0.707 29.562 4.953 1 92.75 245 GLN B CA 1
ATOM 4517 C C . GLN B 1 245 ? -0.117 28.281 4.922 1 92.75 245 GLN B C 1
ATOM 4519 O O . GLN B 1 245 ? -1.305 28.297 5.25 1 92.75 245 GLN B O 1
ATOM 4524 N N . GLU B 1 246 ? 0.514 27.25 4.5 1 92.88 246 GLU B N 1
ATOM 4525 C CA . GLU B 1 246 ? -0.171 25.953 4.48 1 92.88 246 GLU B CA 1
ATOM 4526 C C . GLU B 1 246 ? -0.541 25.5 5.891 1 92.88 246 GLU B C 1
ATOM 4528 O O . GLU B 1 246 ? -1.6 24.906 6.098 1 92.88 246 GLU B O 1
ATOM 4533 N N . LEU B 1 247 ? 0.327 25.734 6.789 1 94 247 LEU B N 1
ATOM 4534 C CA . LEU B 1 247 ? 0.049 25.406 8.188 1 94 247 LEU B CA 1
ATOM 4535 C C . LEU B 1 247 ? -1.16 26.188 8.695 1 94 247 LEU B C 1
ATOM 4537 O O . LEU B 1 247 ? -2.004 25.641 9.406 1 94 247 LEU B O 1
ATOM 4541 N N . LYS B 1 248 ? -1.191 27.422 8.344 1 93.81 248 LYS B N 1
ATOM 4542 C CA . LYS B 1 248 ? -2.318 28.25 8.75 1 93.81 248 LYS B CA 1
ATOM 4543 C C . LYS B 1 248 ? -3.625 27.75 8.141 1 93.81 248 LYS B C 1
ATOM 4545 O O . LYS B 1 248 ? -4.656 27.703 8.82 1 93.81 248 LYS B O 1
ATOM 4550 N N . LEU B 1 249 ? -3.496 27.422 6.934 1 92.5 249 LEU B N 1
ATOM 4551 C CA . LEU B 1 249 ? -4.676 26.891 6.258 1 92.5 249 LEU B CA 1
ATOM 4552 C C . LEU B 1 249 ? -5.152 25.594 6.93 1 92.5 249 LEU B C 1
ATOM 4554 O O . LEU B 1 249 ? -6.355 25.391 7.105 1 92.5 249 LEU B O 1
ATOM 4558 N N . ARG B 1 250 ? -4.219 24.75 7.191 1 90.75 250 ARG B N 1
ATOM 4559 C CA . ARG B 1 250 ? -4.535 23.5 7.895 1 90.75 250 ARG B CA 1
ATOM 4560 C C . ARG B 1 250 ? -5.23 23.797 9.219 1 90.75 250 ARG B C 1
ATOM 4562 O O . ARG B 1 250 ? -6.227 23.156 9.555 1 90.75 250 ARG B O 1
ATOM 4569 N N . LYS B 1 251 ? -4.715 24.688 9.914 1 91.94 251 LYS B N 1
ATOM 4570 C CA . LYS B 1 251 ? -5.305 25.062 11.195 1 91.94 251 LYS B CA 1
ATOM 4571 C C . LYS B 1 251 ? -6.691 25.672 11 1 91.94 251 LYS B C 1
ATOM 4573 O O . LYS B 1 251 ? -7.602 25.422 11.797 1 91.94 251 LYS B O 1
ATOM 4578 N N . ALA B 1 252 ? -6.832 26.469 10.023 1 92.5 252 ALA B N 1
ATOM 4579 C CA . ALA B 1 252 ? -8.133 27.047 9.711 1 92.5 252 ALA B CA 1
ATOM 4580 C C . ALA B 1 252 ? -9.18 25.953 9.469 1 92.5 252 ALA B C 1
ATOM 4582 O O . ALA B 1 252 ? -10.297 26.031 9.984 1 92.5 252 ALA B O 1
ATOM 4583 N N . LYS B 1 253 ? -8.773 25.016 8.68 1 86.62 253 LYS B N 1
ATOM 4584 C CA . LYS B 1 253 ? -9.664 23.891 8.398 1 86.62 253 LYS B CA 1
ATOM 4585 C C . LYS B 1 253 ? -10.078 23.188 9.695 1 86.62 253 LYS B C 1
ATOM 4587 O O . LYS B 1 253 ? -11.258 22.875 9.883 1 86.62 253 LYS B O 1
ATOM 4592 N N . GLN B 1 254 ? -9.141 23.031 10.508 1 84.25 254 GLN B N 1
ATOM 4593 C CA . GLN B 1 254 ? -9.391 22.375 11.789 1 84.25 254 GLN B CA 1
ATOM 4594 C C . GLN B 1 254 ? -10.375 23.188 12.633 1 84.25 254 GLN B C 1
ATOM 4596 O O . GLN B 1 254 ? -11.305 22.641 13.219 1 84.25 254 GLN B O 1
ATOM 4601 N N . LEU B 1 255 ? -10.164 24.422 12.648 1 86.88 255 LEU B N 1
ATOM 4602 C CA . LEU B 1 255 ? -10.992 25.312 13.461 1 86.88 255 LEU B CA 1
ATOM 4603 C C . LEU B 1 255 ? -12.406 25.406 12.883 1 86.88 255 LEU B C 1
ATOM 4605 O O . LEU B 1 255 ? -13.383 25.469 13.633 1 86.88 255 LEU B O 1
ATOM 4609 N N . LEU B 1 256 ? -12.516 25.438 11.594 1 84.94 256 LEU B N 1
ATOM 4610 C CA . LEU B 1 256 ? -13.812 25.562 10.93 1 84.94 256 LEU B CA 1
ATOM 4611 C C . LEU B 1 256 ? -14.703 24.375 11.242 1 84.94 256 LEU B C 1
ATOM 4613 O O . LEU B 1 256 ? -15.898 24.531 11.5 1 84.94 256 LEU B O 1
ATOM 4617 N N . VAL B 1 257 ? -14.094 23.266 11.281 1 74.88 257 VAL B N 1
ATOM 4618 C CA . VAL B 1 257 ? -14.875 22.047 11.469 1 74.88 257 VAL B CA 1
ATOM 4619 C C . VAL B 1 257 ? -14.992 21.734 12.953 1 74.88 257 VAL B C 1
ATOM 4621 O O . VAL B 1 257 ? -16 21.188 13.398 1 74.88 257 VAL B O 1
ATOM 4624 N N . GLY B 1 258 ? -14.031 22.172 13.68 1 73.56 258 GLY B N 1
ATOM 4625 C CA . GLY B 1 258 ? -13.938 21.688 15.047 1 73.56 258 GLY B CA 1
ATOM 4626 C C . GLY B 1 258 ? -14.445 22.688 16.062 1 73.56 258 GLY B C 1
ATOM 4627 O O . GLY B 1 258 ? -14.562 22.375 17.25 1 73.56 258 GLY B O 1
ATOM 4628 N N . THR B 1 259 ? -14.734 23.906 15.625 1 79.81 259 THR B N 1
ATOM 4629 C CA . THR B 1 259 ? -15.148 24.922 16.578 1 79.81 259 THR B CA 1
ATOM 4630 C C . THR B 1 259 ? -16.359 25.703 16.031 1 79.81 259 THR B C 1
ATOM 4632 O O . THR B 1 259 ? -16.766 25.5 14.891 1 79.81 259 THR B O 1
ATOM 4635 N N . SER B 1 260 ? -16.891 26.484 16.906 1 81.12 260 SER B N 1
ATOM 4636 C CA . SER B 1 260 ? -18.031 27.328 16.516 1 81.12 260 SER B CA 1
ATOM 4637 C C . SER B 1 260 ? -17.578 28.766 16.266 1 81.12 260 SER B C 1
ATOM 4639 O O . SER B 1 260 ? -18.406 29.656 16.094 1 81.12 260 SER B O 1
ATOM 4641 N N . HIS B 1 261 ? -16.297 28.938 16.266 1 90.06 261 HIS B N 1
ATOM 4642 C CA . HIS B 1 261 ? -15.812 30.281 15.961 1 90.06 261 HIS B CA 1
ATOM 4643 C C . HIS B 1 261 ? -16.297 30.734 14.586 1 90.06 261 HIS B C 1
ATOM 4645 O O . HIS B 1 261 ? -16.344 29.938 13.648 1 90.06 261 HIS B O 1
ATOM 4651 N N . SER B 1 262 ? -16.625 31.984 14.531 1 91.31 262 SER B N 1
ATOM 4652 C CA . SER B 1 262 ? -17.016 32.531 13.227 1 91.31 262 SER B CA 1
ATOM 4653 C C . SER B 1 262 ? -15.828 32.562 12.273 1 91.31 262 SER B C 1
ATOM 4655 O O . SER B 1 262 ? -14.672 32.5 12.703 1 91.31 262 SER B O 1
ATOM 4657 N N . VAL B 1 263 ? -16.141 32.688 11.016 1 93.31 263 VAL B N 1
ATOM 4658 C CA . VAL B 1 263 ? -15.094 32.812 10 1 93.31 263 VAL B CA 1
ATOM 4659 C C . VAL B 1 263 ? -14.211 34 10.281 1 93.31 263 VAL B C 1
ATOM 4661 O O . VAL B 1 263 ? -12.984 33.938 10.141 1 93.31 263 VAL B O 1
ATOM 4664 N N . LYS B 1 264 ? -14.867 35.062 10.703 1 94.94 264 LYS B N 1
ATOM 4665 C CA . LYS B 1 264 ? -14.141 36.281 11.031 1 94.94 264 LYS B CA 1
ATOM 4666 C C . LYS B 1 264 ? -13.195 36.062 12.203 1 94.94 264 LYS B C 1
ATOM 4668 O O . LYS B 1 264 ? -12.047 36.5 12.18 1 94.94 264 LYS B O 1
ATOM 4673 N N . GLU B 1 265 ? -13.672 35.406 13.219 1 95.44 265 GLU B N 1
ATOM 4674 C CA . GLU B 1 265 ? -12.852 35.125 14.391 1 95.44 265 GLU B CA 1
ATOM 4675 C C . GLU B 1 265 ? -11.648 34.25 14.023 1 95.44 265 GLU B C 1
ATOM 4677 O O . GLU B 1 265 ? -10.531 34.5 14.484 1 95.44 265 GLU B O 1
ATOM 4682 N N . ILE B 1 266 ? -11.891 33.281 13.234 1 95.31 266 ILE B N 1
ATOM 4683 C CA . ILE B 1 266 ? -10.836 32.375 12.805 1 95.31 266 ILE B CA 1
ATOM 4684 C C . ILE B 1 266 ? -9.789 33.156 12 1 95.31 266 ILE B C 1
ATOM 4686 O O . ILE B 1 266 ? -8.586 32.969 12.188 1 95.31 266 ILE B O 1
ATOM 4690 N N . SER B 1 267 ? -10.258 33.969 11.102 1 95.69 267 SER B N 1
ATOM 4691 C CA . SER B 1 267 ? -9.359 34.812 10.312 1 95.69 267 SER B CA 1
ATOM 4692 C C . SER B 1 267 ? -8.453 35.656 11.203 1 95.69 267 SER B C 1
ATOM 4694 O O . SER B 1 267 ? -7.25 35.75 10.969 1 95.69 267 SER B O 1
ATOM 4696 N N . PHE B 1 268 ? -9.023 36.219 12.242 1 95.12 268 PHE B N 1
ATOM 4697 C CA . PHE B 1 268 ? -8.273 37.062 13.164 1 95.12 268 PHE B CA 1
ATOM 4698 C C . PHE B 1 268 ? -7.316 36.219 14 1 95.12 268 PHE B C 1
ATOM 4700 O O . PHE B 1 268 ? -6.168 36.625 14.219 1 95.12 268 PHE B O 1
ATOM 4707 N N . MET B 1 269 ? -7.824 35.125 14.484 1 95.06 269 MET B N 1
ATOM 4708 C CA . MET B 1 269 ? -7.012 34.219 15.297 1 95.06 269 MET B CA 1
ATOM 4709 C C . MET B 1 269 ? -5.742 33.812 14.562 1 95.06 269 MET B C 1
ATOM 4711 O O . MET B 1 269 ? -4.676 33.688 15.172 1 95.06 269 MET B O 1
ATOM 4715 N N . LEU B 1 270 ? -5.871 33.625 13.312 1 95.81 270 LEU B N 1
ATOM 4716 C CA . LEU B 1 270 ? -4.762 33.125 12.516 1 95.81 270 LEU B CA 1
ATOM 4717 C C . LEU B 1 270 ? -3.961 34.25 11.891 1 95.81 270 LEU B C 1
ATOM 4719 O O . LEU B 1 270 ? -3.084 34.031 11.062 1 95.81 270 LEU B O 1
ATOM 4723 N N . ASP B 1 271 ? -4.305 35.5 12.227 1 94.44 271 ASP B N 1
ATOM 4724 C CA . ASP B 1 271 ? -3.559 36.688 11.898 1 94.44 271 ASP B CA 1
ATOM 4725 C C . ASP B 1 271 ? -3.537 36.938 10.391 1 94.44 271 ASP B C 1
ATOM 4727 O O . ASP B 1 271 ? -2.502 37.312 9.828 1 94.44 271 ASP B O 1
ATOM 4731 N N . TYR B 1 272 ? -4.602 36.656 9.766 1 93.19 272 TYR B N 1
ATOM 4732 C CA . TYR B 1 272 ? -4.73 37.062 8.367 1 93.19 272 TYR B CA 1
ATOM 4733 C C . TYR B 1 272 ? -4.91 38.594 8.258 1 93.19 272 TYR B C 1
ATOM 4735 O O . TYR B 1 272 ? -5.422 39.219 9.18 1 93.19 272 TYR B O 1
ATOM 4743 N N . LYS B 1 273 ? -4.508 39.125 7.129 1 89.44 273 LYS B N 1
ATOM 4744 C CA . LYS B 1 273 ? -4.551 40.562 6.91 1 89.44 273 LYS B CA 1
ATOM 4745 C C . LYS B 1 273 ? -5.98 41.094 6.969 1 89.44 273 LYS B C 1
ATOM 4747 O O . LYS B 1 273 ? -6.223 42.188 7.434 1 89.44 273 LYS B O 1
ATOM 4752 N N . SER B 1 274 ? -6.91 40.344 6.398 1 93 274 SER B N 1
ATOM 4753 C CA . SER B 1 274 ? -8.328 40.656 6.414 1 93 274 SER B CA 1
ATOM 4754 C C . SER B 1 274 ? -9.188 39.406 6.211 1 93 274 SER B C 1
ATOM 4756 O O . SER B 1 274 ? -8.695 38.375 5.758 1 93 274 SER B O 1
ATOM 4758 N N . THR B 1 275 ? -10.383 39.562 6.566 1 93.94 275 THR B N 1
ATOM 4759 C CA . THR B 1 275 ? -11.312 38.469 6.355 1 93.94 275 THR B CA 1
ATOM 4760 C C . THR B 1 275 ? -11.492 38.188 4.867 1 93.94 275 THR B C 1
ATOM 4762 O O . THR B 1 275 ? -11.656 37.031 4.465 1 93.94 275 THR B O 1
ATOM 4765 N N . GLU B 1 276 ? -11.438 39.281 4.172 1 93.94 276 GLU B N 1
ATOM 4766 C CA . GLU B 1 276 ? -11.547 39.156 2.725 1 93.94 276 GLU B CA 1
ATOM 4767 C C . GLU B 1 276 ? -10.367 38.375 2.15 1 93.94 276 GLU B C 1
ATOM 4769 O O . GLU B 1 276 ? -10.555 37.5 1.292 1 93.94 276 GLU B O 1
ATOM 4774 N N . HIS B 1 277 ? -9.281 38.719 2.66 1 93.88 277 HIS B N 1
ATOM 4775 C CA . HIS B 1 277 ? -8.086 38 2.225 1 93.88 277 HIS B CA 1
ATOM 4776 C C . HIS B 1 277 ? -8.148 36.531 2.619 1 93.88 277 HIS B C 1
ATOM 4778 O O . HIS B 1 277 ? -7.809 35.656 1.818 1 93.88 277 HIS B O 1
ATOM 4784 N N . PHE B 1 278 ? -8.547 36.25 3.795 1 95.12 278 PHE B N 1
ATOM 4785 C CA . PHE B 1 278 ? -8.711 34.875 4.266 1 95.12 278 PHE B CA 1
ATOM 4786 C C . PHE B 1 278 ? -9.695 34.125 3.383 1 95.12 278 PHE B C 1
ATOM 4788 O O . PHE B 1 278 ? -9.406 33 2.949 1 95.12 278 PHE B O 1
ATOM 4795 N N . PHE B 1 279 ? -10.695 34.719 3.102 1 93.38 279 PHE B N 1
ATOM 4796 C CA . PHE B 1 279 ? -11.742 34.125 2.291 1 93.38 279 PHE B CA 1
ATOM 4797 C C . PHE B 1 279 ? -11.211 33.75 0.907 1 93.38 279 PHE B C 1
ATOM 4799 O O . PHE B 1 279 ? -11.375 32.625 0.446 1 93.38 279 PHE B O 1
ATOM 4806 N N . SER B 1 280 ? -10.633 34.656 0.304 1 94.12 280 SER B N 1
ATOM 4807 C CA . SER B 1 280 ? -10.133 34.5 -1.054 1 94.12 280 SER B CA 1
ATOM 4808 C C . SER B 1 280 ? -9.055 33.406 -1.104 1 94.12 280 SER B C 1
ATOM 4810 O O . SER B 1 280 ? -9.055 32.562 -2 1 94.12 280 SER B O 1
ATOM 4812 N N . LEU B 1 281 ? -8.211 33.469 -0.16 1 93 281 LEU B N 1
ATOM 4813 C CA . LEU B 1 281 ? -7.117 32.5 -0.122 1 93 281 LEU B CA 1
ATOM 4814 C C . LEU B 1 281 ? -7.641 31.109 0.153 1 93 281 LEU B C 1
ATOM 4816 O O . LEU B 1 281 ? -7.203 30.141 -0.476 1 93 281 LEU B O 1
ATOM 4820 N N . PHE B 1 282 ? -8.5 30.984 1.096 1 94.31 282 PHE B N 1
ATOM 4821 C CA . PHE B 1 282 ? -9.086 29.703 1.45 1 94.31 282 PHE B CA 1
ATOM 4822 C C . PHE B 1 282 ? -9.797 29.078 0.253 1 94.31 282 PHE B C 1
ATOM 4824 O O . PHE B 1 282 ? -9.602 27.906 -0.051 1 94.31 282 PHE B O 1
ATOM 4831 N N . LYS B 1 283 ? -10.508 29.906 -0.423 1 92.81 283 LYS B N 1
ATOM 4832 C CA . LYS B 1 283 ? -11.242 29.438 -1.588 1 92.81 283 LYS B CA 1
ATOM 4833 C C . LYS B 1 283 ? -10.289 29.016 -2.709 1 92.81 283 LYS B C 1
ATOM 4835 O O . LYS B 1 283 ? -10.492 27.984 -3.352 1 92.81 283 LYS B O 1
ATOM 4840 N N . LYS B 1 284 ? -9.375 29.828 -2.92 1 91.5 284 LYS B N 1
ATOM 4841 C CA . LYS B 1 284 ? -8.391 29.531 -3.959 1 91.5 284 LYS B CA 1
ATOM 4842 C C . LYS B 1 284 ? -7.676 28.219 -3.686 1 91.5 284 LYS B C 1
ATOM 4844 O O . LYS B 1 284 ? -7.438 27.438 -4.609 1 91.5 284 LYS B O 1
ATOM 4849 N N . ARG B 1 285 ? -7.414 27.953 -2.424 1 87.75 285 ARG B N 1
ATOM 4850 C CA . ARG B 1 285 ? -6.582 26.812 -2.062 1 87.75 285 ARG B CA 1
ATOM 4851 C C . ARG B 1 285 ? -7.426 25.547 -1.901 1 87.75 285 ARG B C 1
ATOM 4853 O O . ARG B 1 285 ? -6.953 24.438 -2.168 1 87.75 285 ARG B O 1
ATOM 4860 N N . THR B 1 286 ? -8.656 25.672 -1.499 1 84.44 286 THR B N 1
ATOM 4861 C CA . THR B 1 286 ? -9.445 24.5 -1.167 1 84.44 286 THR B CA 1
ATOM 4862 C C . THR B 1 286 ? -10.57 24.297 -2.182 1 84.44 286 THR B C 1
ATOM 4864 O O . THR B 1 286 ? -11.164 23.219 -2.252 1 84.44 286 THR B O 1
ATOM 4867 N N . GLY B 1 287 ? -10.914 25.344 -2.926 1 85.19 287 GLY B N 1
ATOM 4868 C CA . GLY B 1 287 ? -12.031 25.297 -3.852 1 85.19 287 GLY B CA 1
ATOM 4869 C C . GLY B 1 287 ? -13.367 25.609 -3.193 1 85.19 287 GLY B C 1
ATOM 4870 O O . GLY B 1 287 ? -14.398 25.656 -3.865 1 85.19 287 GLY B O 1
ATOM 4871 N N . PHE B 1 288 ? -13.305 25.922 -1.913 1 87.06 288 PHE B N 1
ATOM 4872 C CA . PHE B 1 288 ? -14.516 26.203 -1.156 1 87.06 288 PHE B CA 1
ATOM 4873 C C . PHE B 1 288 ? -14.352 27.469 -0.321 1 87.06 288 PHE B C 1
ATOM 4875 O O . PHE B 1 288 ? -13.242 27.828 0.063 1 87.06 288 PHE B O 1
ATOM 4882 N N . THR B 1 289 ? -15.477 28.031 -0.077 1 91.44 289 THR B N 1
ATOM 4883 C CA . THR B 1 289 ? -15.453 29.094 0.925 1 91.44 289 THR B CA 1
ATOM 4884 C C . THR B 1 289 ? -15.336 28.516 2.33 1 91.44 289 THR B C 1
ATOM 4886 O O . THR B 1 289 ? -15.664 27.344 2.549 1 91.44 289 THR B O 1
ATOM 4889 N N . PRO B 1 290 ? -14.859 29.297 3.234 1 91.31 290 PRO B N 1
ATOM 4890 C CA . PRO B 1 290 ? -14.789 28.812 4.613 1 91.31 290 PRO B CA 1
ATOM 4891 C C . PRO B 1 290 ? -16.141 28.312 5.129 1 91.31 290 PRO B C 1
ATOM 4893 O O . PRO B 1 290 ? -16.203 27.297 5.805 1 91.31 290 PRO B O 1
ATOM 4896 N N . LEU B 1 291 ? -17.188 28.969 4.766 1 87.38 291 LEU B N 1
ATOM 4897 C CA . LEU B 1 291 ? -18.516 28.578 5.219 1 87.38 291 LEU B CA 1
ATOM 4898 C C . LEU B 1 291 ? -18.938 27.266 4.594 1 87.38 291 LEU B C 1
ATOM 4900 O O . LEU B 1 291 ? -19.531 26.406 5.266 1 87.38 291 LEU B O 1
ATOM 4904 N N . GLU B 1 292 ? -18.703 27.156 3.297 1 83.5 292 GLU B N 1
ATOM 4905 C CA . GLU B 1 292 ? -19 25.891 2.617 1 83.5 292 GLU B CA 1
ATOM 4906 C C . GLU B 1 292 ? -18.219 24.734 3.252 1 83.5 292 GLU B C 1
ATOM 4908 O O . GLU B 1 292 ? -18.781 23.656 3.451 1 83.5 292 GLU B O 1
ATOM 4913 N N . TYR B 1 293 ? -16.984 25.047 3.539 1 83.12 293 TYR B N 1
ATOM 4914 C CA . TYR B 1 293 ? -16.141 24.016 4.125 1 83.12 293 TYR B CA 1
ATOM 4915 C C . TYR B 1 293 ? -16.672 23.578 5.477 1 83.12 293 TYR B C 1
ATOM 4917 O O . TYR B 1 293 ? -16.672 22.375 5.785 1 83.12 293 TYR B O 1
ATOM 4925 N N . ARG B 1 294 ? -17.031 24.469 6.188 1 79.31 294 ARG B N 1
ATOM 4926 C CA . ARG B 1 294 ? -17.609 24.188 7.492 1 79.31 294 ARG B CA 1
ATOM 4927 C C . ARG B 1 294 ? -18.859 23.312 7.355 1 79.31 294 ARG B C 1
ATOM 4929 O O . ARG B 1 294 ? -19.078 22.391 8.156 1 79.31 294 ARG B O 1
ATOM 4936 N N . SER B 1 295 ? -19.625 23.594 6.348 1 71.94 295 SER B N 1
ATOM 4937 C CA . SER B 1 295 ? -20.859 22.875 6.141 1 71.94 295 SER B CA 1
ATOM 4938 C C . SER B 1 295 ? -20.609 21.422 5.742 1 71.94 295 SER B C 1
ATOM 4940 O O . SER B 1 295 ? -21.422 20.547 6.004 1 71.94 295 SER B O 1
ATOM 4942 N N . PHE B 1 296 ? -19.594 21.312 4.855 1 62.59 296 PHE B N 1
ATOM 4943 C CA . PHE B 1 296 ? -19.266 19.953 4.465 1 62.59 296 PHE B CA 1
ATOM 4944 C C . PHE B 1 296 ? -18.953 19.094 5.691 1 62.59 296 PHE B C 1
ATOM 4946 O O . PHE B 1 296 ? -19.281 17.906 5.73 1 62.59 296 PHE B O 1
ATOM 4953 N N . GLY B 1 297 ? -18.297 19.75 6.547 1 55.69 297 GLY B N 1
ATOM 4954 C CA . GLY B 1 297 ? -18 19.031 7.781 1 55.69 297 GLY B CA 1
ATOM 4955 C C . GLY B 1 297 ? -19.156 19.047 8.766 1 55.69 297 GLY B C 1
ATOM 4956 O O . GLY B 1 297 ? -19.266 18.141 9.594 1 55.69 297 GLY B O 1
ATOM 4957 N N . ARG B 1 298 ? -19.844 20.359 8.68 1 50.97 298 ARG B N 1
ATOM 4958 C CA . ARG B 1 298 ? -20.938 20.594 9.633 1 50.97 298 ARG B CA 1
ATOM 4959 C C . ARG B 1 298 ? -22.281 20.328 8.984 1 50.97 298 ARG B C 1
ATOM 4961 O O . ARG B 1 298 ? -22.391 20.25 7.762 1 50.97 298 ARG B O 1
ATOM 4968 N N . GLU B 1 299 ? -23.5 20.578 9.734 1 43.56 299 GLU B N 1
ATOM 4969 C CA . GLU B 1 299 ? -24.938 20.422 9.586 1 43.56 299 GLU B CA 1
ATOM 4970 C C . GLU B 1 299 ? -25.484 21.297 8.453 1 43.56 299 GLU B C 1
ATOM 4972 O O . GLU B 1 299 ? -25.109 22.469 8.336 1 43.56 299 GLU B O 1
ATOM 4977 N N . THR B 1 300 ? -25.719 20.859 7.258 1 39.97 300 THR B N 1
ATOM 4978 C CA . THR B 1 300 ? -26.547 21.688 6.387 1 39.97 300 THR B CA 1
ATOM 4979 C C . THR B 1 300 ? -27.75 22.234 7.141 1 39.97 300 THR B C 1
ATOM 4981 O O . THR B 1 300 ? -28.531 21.453 7.703 1 39.97 300 THR B O 1
ATOM 4984 N N . GLU B 1 301 ? -27.797 23.328 7.719 1 36 301 GLU B N 1
ATOM 4985 C CA . GLU B 1 301 ? -29.031 23.969 8.141 1 36 301 GLU B CA 1
ATOM 4986 C C . GLU B 1 301 ? -30.047 24.031 7 1 36 301 GLU B C 1
ATOM 4988 O O . GLU B 1 301 ? -29.797 24.672 5.977 1 36 301 GLU B O 1
ATOM 4993 N N . VAL B 1 302 ? -30.797 23.062 6.664 1 34.88 302 VAL B N 1
ATOM 4994 C CA . VAL B 1 302 ? -32 23.312 5.863 1 34.88 302 VAL B CA 1
ATOM 4995 C C . VAL B 1 302 ? -32.812 24.438 6.484 1 34.88 302 VAL B C 1
ATOM 4997 O O . VAL B 1 302 ? -33.344 24.297 7.59 1 34.88 302 VAL B O 1
ATOM 5000 N N . GLU B 1 303 ? -32.469 25.641 6.414 1 32.56 303 GLU B N 1
ATOM 5001 C CA . GLU B 1 303 ? -33.438 26.719 6.621 1 32.56 303 GLU B CA 1
ATOM 5002 C C . GLU B 1 303 ? -34.75 26.438 5.855 1 32.56 303 GLU B C 1
ATOM 5004 O O . GLU B 1 303 ? -34.719 26.25 4.641 1 32.56 303 GLU B O 1
ATOM 5009 N N . ASN B 1 304 ? -35.719 25.766 6.5 1 32.62 304 ASN B N 1
ATOM 5010 C CA . ASN B 1 304 ? -37.125 25.922 6.133 1 32.62 304 ASN B CA 1
ATOM 5011 C C . ASN B 1 304 ? -37.469 27.359 5.785 1 32.62 304 ASN B C 1
ATOM 5013 O O . ASN B 1 304 ? -37.406 28.25 6.648 1 32.62 304 ASN B O 1
ATOM 5017 N N . GLU B 1 305 ? -37.031 27.953 4.727 1 31.05 305 GLU B N 1
ATOM 5018 C CA . GLU B 1 305 ? -37.812 29.078 4.195 1 31.05 305 GLU B CA 1
ATOM 5019 C C . GLU B 1 305 ? -39.312 28.812 4.258 1 31.05 305 GLU B C 1
ATOM 5021 O O . GLU B 1 305 ? -39.812 27.906 3.582 1 31.05 305 GLU B O 1
ATOM 5026 N N . ASP B 1 306 ? -39.875 28.844 5.445 1 28.06 306 ASP B N 1
ATOM 5027 C CA . ASP B 1 306 ? -41.281 29.219 5.523 1 28.06 306 ASP B CA 1
ATOM 5028 C C . ASP B 1 306 ? -41.594 30.438 4.637 1 28.06 306 ASP B C 1
ATOM 5030 O O . ASP B 1 306 ? -41.062 31.516 4.867 1 28.06 306 ASP B O 1
ATOM 5034 N N . PHE B 1 307 ? -41.844 30.266 3.377 1 26.36 307 PHE B N 1
ATOM 5035 C CA . PHE B 1 307 ? -42.75 31.094 2.574 1 26.36 307 PHE B CA 1
ATOM 5036 C C . PHE B 1 307 ? -44.062 31.312 3.291 1 26.36 307 PHE B C 1
ATOM 5038 O O . PHE B 1 307 ? -44.875 30.391 3.428 1 26.36 307 PHE B O 1
ATOM 5045 N N . ASP B 1 308 ? -44.031 32.125 4.367 1 22.81 308 ASP B N 1
ATOM 5046 C CA . ASP B 1 308 ? -45.188 33.031 4.371 1 22.81 308 ASP B CA 1
ATOM 5047 C C . ASP B 1 308 ? -45.156 34 3.191 1 22.81 308 ASP B C 1
ATOM 5049 O O . ASP B 1 308 ? -44.094 34.469 2.812 1 22.81 308 ASP B O 1
#

pLDDT: mean 87.53, std 16.09, range [22.69, 98.88]

Nearest PDB structures (foldseek):
  3oio-assembly1_A  TM=9.367E-01  e=1.080E-07  Chromobacterium violaceum
  3w6v-assembly1_A  TM=9.332E-01  e=6.657E-06  Streptomyces griseus
  6swi-assembly1_A  TM=8.657E-01  e=8.864E-06  Geobacillus stearothermophilus
  1bl0-assembly1_A  TM=8.677E-01  e=6.573E-05  Escherichia coli
  1xs9-assembly1_A  TM=8.726E-01  e=1.551E-04  Escherichia coli

Foldseek 3Di:
DLPPPPPDDKDKFADDDDPVLQVLFKFWGMWIKDFWAAQDDPPPPPRVVPPRQPQVVFDAAQWKKKKAWQAAKWWKDWPQRPIDIDGHQKIFIHDHPITMGIAGDNGTTTMMIMITMDGRVVVVCAVVVLDDPNCGIFRQHNDPVLVSLSSVLSVLSVVNDPCSGVVNRVSVVVNSVNRSVRRVVVVCPVPCNVVLLVVLVVVLLVQQQHDDDLCVSCVVSPHHSVVQQVSNCVVPVDGSVVVSVVSNLVVLLCCLQPHPDDLQRSCNSRPHPHSVRVQVVNCVVPVDGSNVSSVVNNPPPPPPPPPD/DLPPPPPDDKDKFADDADPVLQVLFKFWGMWIKDFDAAQDDPPPPPRVVPPRQPQVVFDAAQWKKKKAWQAAKWWKDWPQRPIDIDGHQKIFIHDHPITMGIAGDNGTTTMMIMITMDGRVVVVCAVVVLDDPNCGIFRQHNDPVLVSLSSVLSVLSVVNDPCSGVVNRVSVVVNSVNRSVRRVVVVCPVPCNVVLLVVLVVVLLVQQQHDDDLCVSCVVSPHHSVVVQVSNCVVPVDGSRVVSVVSNLVVLLCCLQPHPDDLQRSCNSRPHPHSVRVQVVNCVVPVDGSNVSSVVNNPPPPPPPPPD

InterPro domains:
  IPR003313 AraC-type arabinose-binding/dimerisation domain [PF02311] (61-163)
  IPR009057 Homedomain-like superfamily [SSF46689] (194-245)
  IPR009057 Homedomain-like superfamily [SSF46689] (248-295)
  IPR018060 AraC-like, DNA binding HTH domain [PF12833] (217-294)
  IPR018060 AraC-like, DNA binding HTH domain [PS01124] (198-296)
  IPR018060 AraC-like, DNA binding HTH domain [SM00342] (211-294)
  IPR037923 Transcription regulator HTH-like [SSF51215] (15-179)